Protein AF-0000000084543481 (afdb_homodimer)

pLDDT: mean 92.33, std 11.98, range [35.41, 98.94]

Radius of gyration: 30.47 Å; Cα contacts (8 Å, |Δi|>4): 865; chains: 2; bounding box: 65×119×87 Å

Nearest PDB structures (foldseek):
  6okh-assembly1_B  TM=7.600E-01  e=6.291E-08  Leptospira borgpetersenii serovar Hardjo-bovis str. JB197
  3ot2-assembly1_B  TM=7.249E-01  e=1.105E-07  Trichormus variabilis ATCC 29413
  1wdj-assembly1_B  TM=6.691E-01  e=3.463E-06  Thermus thermophilus
  1wdj-assembly1_C  TM=6.928E-01  e=2.570E-05  Thermus thermophilus
  4czl-assembly1_A  TM=6.551E-01  e=1.389E+00  Caulobacter vibrioides

Foldseek 3Di:
DPPPPPPQDDAALDPPDPDDDDPVQVQVLCLVQVVLCVLCVVPQQKEKDAQAWADLDPPDNPLIDGFRMFIFGRHGYDDDSHHYCVVGVSTDGQEGEHEDDPPDDPVNVVVVQVSCLQSHHAKYWYAYQVVQDIWMWGDDDRGTDTDPDQAQDQDPVSRKHWHRDPNHIWIAHNVGHTRDGPVVVVVVVVVVVVVVVVVVVVVVVVVVVVVVVVVVLVVVQVVCVVVVHHPVPPD/DPPPPPPQDDAALDPPDDDDDDPVQVQVLCLVQVVLCVLCVVPQQKEKDAQAWEDLDPPDNPLIDGFRMFIFGRHGYDDDSHHYCVVGVSTDGQEGEHEDDPPDDPVNVVVVQVSCLQSHHAKYWYAYQVVQDIWMWGDDDRGTDTDPDQAQDADPVQRKHWHRDPNHIWIAHNVGHTRDGPVVVVVVVVVVVVVVVVVVVVVVVVVVVVVVVVVVLVVVQVVCVVVVHHPVPPD

InterPro domains:
  IPR008538 Putative restriction endonuclease [PF05685] (39-147)
  IPR008538 Putative restriction endonuclease [cd06260] (36-143)
  IPR011335 Restriction endonuclease type II-like [SSF52980] (3-162)
  IPR012296 Nuclease, putative, TT1808 [G3DSA:3.90.1570.10] (18-165)

Structure (mmCIF, N/CA/C/O backbone):
da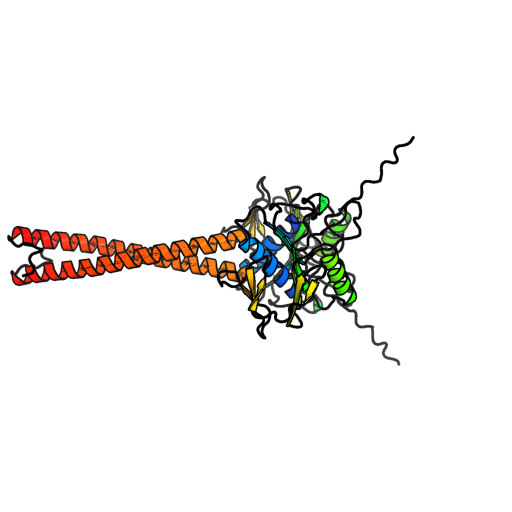ta_AF-0000000084543481-model_v1
#
loop_
_entity.id
_entity.type
_entity.pdbx_description
1 polymer 'Putative restriction endonuclease domain-containing protein'
#
loop_
_atom_site.group_PDB
_atom_site.id
_atom_site.type_symbol
_atom_site.label_atom_id
_atom_site.label_alt_id
_atom_site.label_comp_id
_atom_site.label_asym_id
_atom_site.label_entity_id
_atom_site.label_seq_id
_atom_site.pdbx_PDB_ins_code
_atom_site.Cartn_x
_atom_site.Cartn_y
_atom_site.Cartn_z
_atom_site.occupancy
_atom_site.B_iso_or_equiv
_atom_site.auth_seq_id
_atom_site.auth_comp_id
_atom_site.auth_asym_id
_atom_site.auth_atom_id
_atom_site.pdbx_PDB_model_num
ATOM 1 N N . MET A 1 1 ? 14.281 -20.141 -51.25 1 35.41 1 MET A N 1
ATOM 2 C CA . MET A 1 1 ? 14.789 -20.094 -49.875 1 35.41 1 MET A CA 1
ATOM 3 C C . MET A 1 1 ? 13.711 -19.625 -48.906 1 35.41 1 MET A C 1
ATOM 5 O O . MET A 1 1 ? 13.25 -18.484 -48.969 1 35.41 1 MET A O 1
ATOM 9 N N . ILE A 1 2 ? 12.805 -20.469 -48.375 1 41 2 ILE A N 1
ATOM 10 C CA . ILE A 1 2 ? 11.68 -20.172 -47.5 1 41 2 ILE A CA 1
ATOM 11 C C . IL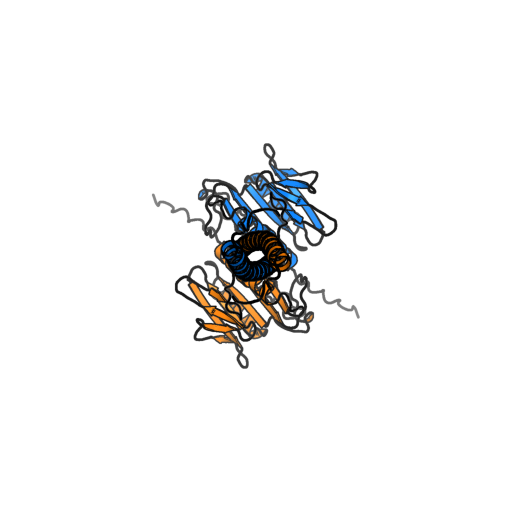E A 1 2 ? 12.188 -19.531 -46.219 1 41 2 ILE A C 1
ATOM 13 O O . ILE A 1 2 ? 13.047 -20.094 -45.531 1 41 2 ILE A O 1
ATOM 17 N N . GLN A 1 3 ? 12.289 -18.266 -46.062 1 41.47 3 GLN A N 1
ATOM 18 C CA . GLN A 1 3 ? 12.656 -17.562 -44.844 1 41.47 3 GLN A CA 1
ATOM 19 C C . GLN A 1 3 ? 11.922 -18.156 -43.656 1 41.47 3 GLN A C 1
ATOM 21 O O . GLN A 1 3 ? 10.688 -18.172 -43.625 1 41.47 3 GLN A O 1
ATOM 26 N N . GLN A 1 4 ? 12.375 -19.219 -43.062 1 41.12 4 GLN A N 1
ATOM 27 C CA . GLN A 1 4 ? 11.852 -19.75 -41.812 1 41.12 4 GLN A CA 1
ATOM 28 C C . GLN A 1 4 ? 11.57 -18.641 -40.812 1 41.12 4 GLN A C 1
ATOM 30 O O . GLN A 1 4 ? 12.477 -17.906 -40.406 1 41.12 4 GLN A O 1
ATOM 35 N N . VAL A 1 5 ? 10.492 -18.016 -40.906 1 49.66 5 VAL A N 1
ATOM 36 C CA . VAL A 1 5 ? 10.086 -17.031 -39.906 1 49.66 5 VAL A CA 1
ATOM 37 C C . VAL A 1 5 ? 10.234 -17.609 -38.5 1 49.66 5 VAL A C 1
ATOM 39 O O . VAL A 1 5 ? 9.648 -18.656 -38.188 1 49.66 5 VAL A O 1
ATOM 42 N N . SER A 1 6 ? 11.352 -17.484 -37.844 1 52.44 6 SER A N 1
ATOM 43 C CA . SER A 1 6 ? 11.555 -17.938 -36.469 1 52.44 6 SER A CA 1
ATOM 44 C C . SER A 1 6 ? 10.367 -17.578 -35.594 1 52.44 6 SER A C 1
ATOM 46 O O . SER A 1 6 ? 9.828 -16.484 -35.656 1 52.44 6 SER A O 1
ATOM 48 N N . PRO A 1 7 ? 9.656 -18.562 -35.156 1 58.84 7 PRO A N 1
ATOM 49 C CA . PRO A 1 7 ? 8.445 -18.328 -34.344 1 58.84 7 PRO A CA 1
ATOM 50 C C . PRO A 1 7 ? 8.656 -17.297 -33.25 1 58.84 7 PRO A C 1
ATOM 52 O O . PRO A 1 7 ? 9.75 -17.219 -32.688 1 58.84 7 PRO A O 1
ATOM 55 N N . THR A 1 8 ? 8.062 -16.188 -33.312 1 71 8 THR A N 1
ATOM 56 C CA . THR A 1 8 ? 8.109 -15.102 -32.344 1 71 8 THR A CA 1
ATOM 57 C C . THR A 1 8 ? 7.867 -15.625 -30.922 1 71 8 THR A C 1
ATOM 59 O O . THR A 1 8 ? 6.863 -16.297 -30.672 1 71 8 THR A O 1
ATOM 62 N N . VAL A 1 9 ? 8.945 -15.734 -30.109 1 82.25 9 VAL A N 1
ATOM 63 C CA . VAL A 1 9 ? 8.867 -16.141 -28.703 1 82.25 9 VAL A CA 1
ATOM 64 C C . VAL A 1 9 ? 7.965 -15.164 -27.938 1 82.25 9 VAL A C 1
ATOM 66 O O . VAL A 1 9 ? 8.125 -13.945 -28.031 1 82.25 9 VAL A O 1
ATOM 69 N N . ILE A 1 10 ? 6.918 -15.664 -27.375 1 80.75 10 ILE A N 1
ATOM 70 C CA . ILE A 1 10 ? 5.992 -14.875 -26.562 1 80.75 10 ILE A CA 1
ATOM 71 C C . ILE A 1 10 ? 6.469 -14.836 -25.109 1 80.75 10 ILE A C 1
ATOM 73 O O . ILE A 1 10 ? 6.902 -15.852 -24.562 1 80.75 10 ILE A O 1
ATOM 77 N N . TYR A 1 11 ? 6.508 -13.641 -24.562 1 83.94 11 TYR A N 1
ATOM 78 C CA . TYR A 1 11 ? 6.844 -13.43 -23.156 1 83.94 11 TYR A CA 1
ATOM 79 C C . TYR A 1 11 ? 5.602 -13.094 -22.344 1 83.94 11 TYR A C 1
ATOM 81 O O . TYR A 1 11 ? 5.184 -11.938 -22.281 1 83.94 11 TYR A O 1
ATOM 89 N N . PRO A 1 12 ? 5.008 -14.117 -21.656 1 74.88 12 PRO A N 1
ATOM 90 C CA . PRO A 1 12 ? 3.764 -13.875 -20.922 1 74.88 12 PRO A CA 1
ATOM 91 C C . PRO A 1 12 ? 3.936 -12.875 -19.781 1 74.88 12 PRO A C 1
ATOM 93 O O . PRO A 1 12 ? 5.031 -12.758 -19.219 1 74.88 12 PRO A O 1
ATOM 96 N N . ASP A 1 13 ? 2.826 -12.172 -19.453 1 72.81 13 ASP A N 1
ATOM 97 C CA . ASP A 1 13 ? 2.803 -11.227 -18.344 1 72.81 13 ASP A CA 1
ATOM 98 C C . ASP A 1 13 ? 2.416 -11.914 -17.047 1 72.81 13 ASP A C 1
ATOM 100 O O . ASP A 1 13 ? 2.455 -11.297 -15.977 1 72.81 13 ASP A O 1
ATOM 104 N N . SER A 1 14 ? 1.847 -13.102 -17.172 1 65.94 14 SER A N 1
ATOM 105 C CA . SER A 1 14 ? 1.524 -13.914 -16 1 65.94 14 SER A CA 1
ATOM 106 C C . SER A 1 14 ? 1.839 -15.383 -16.25 1 65.94 14 SER A C 1
ATOM 108 O O . SER A 1 14 ? 2 -15.805 -17.391 1 65.94 14 SER A O 1
ATOM 110 N N . ASP A 1 15 ? 2.047 -16.203 -15.203 1 57.22 15 ASP A N 1
ATOM 111 C CA . ASP A 1 15 ? 2.35 -17.609 -15.414 1 57.22 15 ASP A CA 1
ATOM 112 C C . ASP A 1 15 ? 1.069 -18.438 -15.492 1 57.22 15 ASP A C 1
ATOM 114 O O . ASP A 1 15 ? 1.124 -19.656 -15.664 1 57.22 15 ASP A O 1
ATOM 118 N N . GLY A 1 16 ? -0.043 -17.766 -15.484 1 55.97 16 GLY A N 1
ATOM 119 C CA . GLY A 1 16 ? -1.322 -18.438 -15.617 1 55.97 16 GLY A CA 1
ATOM 120 C C . GLY A 1 16 ? -1.685 -19.266 -14.398 1 55.97 16 GLY A C 1
ATOM 121 O O . GLY A 1 16 ? -2.695 -19.969 -14.391 1 55.97 16 GLY A O 1
ATOM 122 N N . GLN A 1 17 ? -0.839 -19.297 -13.445 1 55.94 17 GLN A N 1
ATOM 123 C CA . GLN A 1 17 ? -1.117 -20.094 -12.25 1 55.94 17 GLN A CA 1
ATOM 124 C C . GLN A 1 17 ? -1.731 -19.234 -11.148 1 55.94 17 GLN A C 1
ATOM 126 O O . GLN A 1 17 ? -1.504 -18.016 -11.102 1 55.94 17 GLN A O 1
ATOM 131 N N . PRO A 1 18 ? -2.756 -19.922 -10.484 1 54.5 18 PRO A N 1
ATOM 132 C CA . PRO A 1 18 ? -3.334 -19.141 -9.391 1 54.5 18 PRO A CA 1
ATOM 133 C C . PRO A 1 18 ? -2.273 -18.562 -8.453 1 54.5 18 PRO A C 1
ATOM 135 O O . PRO A 1 18 ? -1.318 -19.25 -8.102 1 54.5 18 PRO A O 1
ATOM 138 N N . MET A 1 19 ? -2.189 -17.297 -8.398 1 63 19 MET A N 1
ATOM 139 C CA . MET A 1 19 ? -1.286 -16.547 -7.527 1 63 19 MET A CA 1
ATOM 140 C C . MET A 1 19 ? -1.838 -16.469 -6.105 1 63 19 MET A C 1
ATOM 142 O O . MET A 1 19 ? -3.006 -16.141 -5.906 1 63 19 MET A O 1
ATOM 146 N N . ALA A 1 20 ? -1.091 -17.234 -5.203 1 76 20 ALA A N 1
ATOM 147 C CA . ALA A 1 20 ? -1.583 -17.078 -3.838 1 76 20 ALA A CA 1
ATOM 148 C C . ALA A 1 20 ? -0.428 -16.891 -2.855 1 76 20 ALA A C 1
ATOM 150 O O . ALA A 1 20 ? 0.647 -17.469 -3.039 1 76 20 ALA A O 1
ATOM 151 N N . GLU A 1 21 ? -0.573 -15.992 -2.008 1 84.56 21 GLU A N 1
ATOM 152 C CA . GLU A 1 21 ? 0.273 -15.68 -0.858 1 84.56 21 GLU A CA 1
ATOM 153 C C . GLU A 1 21 ? -0.506 -15.805 0.448 1 84.56 21 GLU A C 1
ATOM 155 O O . GLU A 1 21 ? -1.729 -15.641 0.466 1 84.56 21 GLU A O 1
ATOM 160 N N . ASN A 1 22 ? 0.251 -16.203 1.444 1 91.06 22 ASN A N 1
ATOM 161 C CA . ASN A 1 22 ? -0.393 -16 2.74 1 91.06 22 ASN A CA 1
ATOM 162 C C . ASN A 1 22 ? -0.421 -14.531 3.141 1 91.06 22 ASN A C 1
ATOM 164 O O . ASN A 1 22 ? 0.119 -13.68 2.434 1 91.06 22 ASN A O 1
ATOM 168 N N . THR A 1 23 ? -1.071 -14.234 4.25 1 96 23 THR A N 1
ATOM 169 C CA . THR A 1 23 ? -1.339 -12.836 4.574 1 96 23 THR A CA 1
ATOM 170 C C . THR A 1 23 ? -0.052 -12.117 4.969 1 96 23 THR A C 1
ATOM 172 O O . THR A 1 23 ? 0.118 -10.938 4.672 1 96 23 THR A O 1
ATOM 175 N N . GLN A 1 24 ? 0.876 -12.797 5.617 1 94.94 24 GLN A N 1
ATOM 176 C CA . GLN A 1 24 ? 2.125 -12.164 6.031 1 94.94 24 GLN A CA 1
ATOM 177 C C . GLN A 1 24 ? 3.021 -11.883 4.828 1 94.94 24 GLN A C 1
ATOM 179 O O . GLN A 1 24 ? 3.641 -10.82 4.746 1 94.94 24 GLN A O 1
ATOM 184 N N . GLN A 1 25 ? 3.053 -12.828 3.98 1 93.75 25 GLN A N 1
ATOM 185 C CA . GLN A 1 25 ? 3.844 -12.641 2.77 1 93.75 25 GLN A CA 1
ATOM 186 C C . GLN A 1 25 ? 3.326 -11.461 1.948 1 93.75 25 GLN A C 1
ATOM 188 O O . GLN A 1 25 ? 4.102 -10.594 1.549 1 93.75 25 GLN A O 1
ATOM 193 N N . PHE A 1 26 ? 2.027 -11.422 1.737 1 95.44 26 PHE A N 1
ATOM 194 C CA . PHE A 1 26 ? 1.422 -10.32 1.006 1 95.44 26 PHE A CA 1
ATOM 195 C C . PHE A 1 26 ? 1.749 -8.984 1.67 1 95.44 26 PHE A C 1
ATOM 197 O O . PHE A 1 26 ? 2.141 -8.031 0.997 1 95.44 26 PHE A O 1
ATOM 204 N N . GLN A 1 27 ? 1.64 -8.953 2.938 1 97.19 27 GLN A N 1
ATOM 205 C CA . GLN A 1 27 ? 1.867 -7.719 3.678 1 97.19 27 GLN A CA 1
ATOM 206 C C . GLN A 1 27 ? 3.293 -7.215 3.479 1 97.19 27 GLN A C 1
ATOM 208 O O . GLN A 1 27 ? 3.506 -6.031 3.201 1 97.19 27 GLN A O 1
ATOM 213 N N . TRP A 1 28 ? 4.227 -8.047 3.592 1 97.69 28 TRP A N 1
ATOM 214 C CA . TRP A 1 28 ? 5.621 -7.633 3.49 1 97.69 28 TRP A CA 1
ATOM 215 C C . TRP A 1 28 ? 5.977 -7.254 2.057 1 97.69 28 TRP A C 1
ATOM 217 O O . TRP A 1 28 ? 6.742 -6.316 1.826 1 97.69 28 TRP A O 1
ATOM 227 N N . ILE A 1 29 ? 5.449 -8.016 1.108 1 97.19 29 ILE A N 1
ATOM 228 C CA . ILE A 1 29 ? 5.66 -7.648 -0.288 1 97.19 29 ILE A CA 1
ATOM 229 C C . ILE A 1 29 ? 5.156 -6.227 -0.533 1 97.19 29 ILE A C 1
ATOM 231 O O . ILE A 1 29 ? 5.879 -5.391 -1.081 1 97.19 29 ILE A O 1
ATOM 235 N N . VAL A 1 30 ? 3.988 -5.961 -0.048 1 98.56 30 VAL A N 1
ATOM 236 C CA . VAL A 1 30 ? 3.359 -4.664 -0.271 1 98.56 30 VAL A CA 1
ATOM 237 C C . VAL A 1 30 ? 4.125 -3.582 0.486 1 98.56 30 VAL A C 1
ATOM 239 O O . VAL A 1 30 ? 4.43 -2.525 -0.071 1 98.56 30 VAL A O 1
ATOM 242 N N . VAL A 1 31 ? 4.488 -3.836 1.744 1 98.69 31 VAL A N 1
ATOM 243 C CA . VAL A 1 31 ? 5.191 -2.844 2.549 1 98.69 31 VAL A CA 1
ATOM 244 C C . VAL A 1 31 ? 6.523 -2.49 1.888 1 98.69 31 VAL A C 1
ATOM 246 O O . VAL A 1 31 ? 6.855 -1.312 1.738 1 98.69 31 VAL A O 1
ATOM 249 N N . ILE A 1 32 ? 7.227 -3.486 1.469 1 98.88 32 ILE A N 1
ATOM 250 C CA . ILE A 1 32 ? 8.539 -3.244 0.873 1 98.88 32 ILE A CA 1
ATOM 251 C C . ILE A 1 32 ? 8.367 -2.549 -0.476 1 98.88 32 ILE A C 1
ATOM 253 O O . ILE A 1 32 ? 8.945 -1.482 -0.708 1 98.88 32 ILE A O 1
ATOM 257 N N . LYS A 1 33 ? 7.594 -3.027 -1.325 1 98.81 33 LYS A N 1
ATOM 258 C CA . LYS A 1 33 ? 7.438 -2.482 -2.67 1 98.81 33 LYS A CA 1
ATOM 259 C C . LYS A 1 33 ? 6.91 -1.05 -2.623 1 98.81 33 LYS A C 1
ATOM 261 O O . LYS A 1 33 ? 7.449 -0.164 -3.291 1 98.81 33 LYS A O 1
ATOM 266 N N . GLU A 1 34 ? 5.895 -0.833 -1.835 1 98.88 34 GLU A N 1
ATOM 267 C CA . GLU A 1 34 ? 5.238 0.471 -1.845 1 98.88 34 GLU A CA 1
ATOM 268 C C . GLU A 1 34 ? 6.105 1.53 -1.17 1 98.88 34 GLU A C 1
ATOM 270 O O . GLU A 1 34 ? 6.105 2.693 -1.577 1 98.88 34 GLU A O 1
ATOM 275 N N . ASN A 1 35 ? 6.816 1.196 -0.092 1 98.94 35 ASN A N 1
ATOM 276 C CA . ASN A 1 35 ? 7.707 2.178 0.517 1 98.94 35 ASN A CA 1
ATOM 277 C C . ASN A 1 35 ? 8.891 2.492 -0.387 1 98.94 35 ASN A C 1
ATOM 279 O O . ASN A 1 35 ? 9.398 3.615 -0.384 1 98.94 35 ASN A O 1
ATOM 283 N N . LEU A 1 36 ? 9.305 1.517 -1.189 1 98.94 36 LEU A N 1
ATOM 284 C CA . LEU A 1 36 ? 10.328 1.807 -2.188 1 98.94 36 LEU A CA 1
ATOM 285 C C . LEU A 1 36 ? 9.781 2.727 -3.275 1 98.94 36 LEU A C 1
ATOM 287 O O . LEU A 1 36 ? 10.492 3.604 -3.768 1 98.94 36 LEU A O 1
ATOM 291 N N . GLU A 1 37 ? 8.523 2.516 -3.635 1 98.88 37 GLU A N 1
ATOM 292 C CA . GLU A 1 37 ? 7.883 3.43 -4.57 1 98.88 37 GLU A CA 1
ATOM 293 C C . GLU A 1 37 ? 7.848 4.852 -4.02 1 98.88 37 GLU A C 1
ATOM 295 O O . GLU A 1 37 ? 8.094 5.812 -4.754 1 98.88 37 GLU A O 1
ATOM 300 N N . ILE A 1 38 ? 7.551 4.988 -2.752 1 98.75 38 ILE A N 1
ATOM 301 C CA . ILE A 1 38 ? 7.535 6.277 -2.072 1 98.75 38 ILE A CA 1
ATOM 302 C C . ILE A 1 38 ? 8.945 6.863 -2.041 1 98.75 38 ILE A C 1
ATOM 304 O O . ILE A 1 38 ? 9.141 8.039 -2.355 1 98.75 38 ILE A O 1
ATOM 308 N N . LEU A 1 39 ? 9.93 6.039 -1.717 1 98.81 39 LEU A N 1
ATOM 309 C CA . LEU A 1 39 ? 11.32 6.457 -1.634 1 98.81 39 LEU A CA 1
ATOM 310 C C . LEU A 1 39 ? 11.781 7.09 -2.945 1 98.81 39 LEU A C 1
ATOM 312 O O . LEU A 1 39 ? 12.484 8.102 -2.938 1 98.81 39 LEU A O 1
ATOM 316 N N . PHE A 1 40 ? 11.305 6.512 -4.035 1 98.81 40 PHE A N 1
ATOM 317 C CA . PHE A 1 40 ? 11.812 6.93 -5.336 1 98.81 40 PHE A CA 1
ATOM 318 C C . PHE A 1 40 ? 10.75 7.699 -6.109 1 98.81 40 PHE A C 1
ATOM 320 O O . PHE A 1 40 ? 10.828 7.816 -7.336 1 98.81 40 PHE A O 1
ATOM 327 N N . ALA A 1 41 ? 9.758 8.211 -5.434 1 98.38 41 ALA A N 1
ATOM 328 C CA . ALA A 1 41 ? 8.617 8.859 -6.082 1 98.38 41 ALA A CA 1
ATOM 329 C C . ALA A 1 41 ? 9.078 10 -6.984 1 98.38 41 ALA A C 1
ATOM 331 O O . ALA A 1 41 ? 8.516 10.219 -8.062 1 98.38 41 ALA A O 1
ATOM 332 N N . ASN A 1 42 ? 10.141 10.695 -6.598 1 97.69 42 ASN A N 1
ATOM 333 C CA . ASN A 1 42 ? 10.594 11.867 -7.34 1 97.69 42 ASN A CA 1
ATOM 334 C C . ASN A 1 42 ? 11.773 11.531 -8.242 1 97.69 42 ASN A C 1
ATOM 336 O O . ASN A 1 42 ? 12.484 12.43 -8.703 1 97.69 42 ASN A O 1
ATOM 340 N N . ARG A 1 43 ? 12.047 10.289 -8.438 1 98.5 43 ARG A N 1
ATOM 341 C CA . ARG A 1 43 ? 13.094 9.805 -9.336 1 98.5 43 ARG A CA 1
ATOM 342 C C . ARG A 1 43 ? 12.484 9.117 -10.555 1 98.5 43 ARG A C 1
ATOM 344 O O . ARG A 1 43 ? 12.227 7.91 -10.531 1 98.5 43 ARG A O 1
ATOM 351 N N . PRO A 1 44 ? 12.266 9.836 -11.633 1 98.12 44 PRO A N 1
ATOM 352 C CA . PRO A 1 44 ? 11.594 9.273 -12.805 1 98.12 44 PRO A CA 1
ATOM 353 C C . PRO A 1 44 ? 12.391 8.156 -13.469 1 98.12 44 PRO A C 1
ATOM 355 O O . PRO A 1 44 ? 11.852 7.41 -14.297 1 98.12 44 PRO A O 1
ATOM 358 N N . ASP A 1 45 ? 13.664 8.016 -13.125 1 98.69 45 ASP A N 1
ATOM 359 C CA . ASP A 1 45 ? 14.547 7.039 -13.766 1 98.69 45 ASP A CA 1
ATOM 360 C C . ASP A 1 45 ? 14.711 5.793 -12.891 1 98.69 45 ASP A C 1
ATOM 362 O O . ASP A 1 45 ? 15.68 5.047 -13.047 1 98.69 45 ASP A O 1
ATOM 366 N N . VAL A 1 46 ? 13.891 5.629 -11.93 1 98.88 46 VAL A N 1
ATOM 367 C CA . VAL A 1 46 ? 13.93 4.43 -11.102 1 98.88 46 VAL A CA 1
ATOM 368 C C . VAL A 1 46 ? 12.617 3.662 -11.227 1 98.88 46 VAL A C 1
ATOM 370 O O . VAL A 1 46 ? 11.547 4.188 -10.914 1 98.88 46 VAL A O 1
ATOM 373 N N . PHE A 1 47 ? 12.703 2.465 -11.68 1 98.88 47 PHE A N 1
ATOM 374 C CA . PHE A 1 47 ? 11.562 1.573 -11.836 1 98.88 47 PHE A CA 1
ATOM 375 C C . PHE A 1 47 ? 11.469 0.601 -10.672 1 98.88 47 PHE A C 1
ATOM 377 O O . PHE A 1 47 ? 12.445 -0.059 -10.32 1 98.88 47 PHE A O 1
ATOM 384 N N . VAL A 1 48 ? 10.359 0.591 -9.992 1 98.94 48 VAL A N 1
ATOM 385 C CA . VAL A 1 48 ? 10.07 -0.319 -8.891 1 98.94 48 VAL A CA 1
ATOM 386 C C . VAL A 1 48 ? 8.875 -1.197 -9.25 1 98.94 48 VAL A C 1
ATOM 388 O O . VAL A 1 48 ? 7.875 -0.708 -9.781 1 98.94 48 VAL A O 1
ATOM 391 N N . ALA A 1 49 ? 8.977 -2.484 -9 1 98.38 49 ALA A N 1
ATOM 392 C CA . ALA A 1 49 ? 7.863 -3.385 -9.297 1 98.38 49 ALA A CA 1
ATOM 393 C C . ALA A 1 49 ? 7.801 -4.531 -8.297 1 98.38 49 ALA A C 1
ATOM 395 O O . ALA A 1 49 ? 8.789 -4.828 -7.621 1 98.38 49 ALA A O 1
ATOM 396 N N . GLY A 1 50 ? 6.629 -5.004 -8.125 1 96.19 50 GLY A N 1
ATOM 397 C CA . GLY A 1 50 ? 6.383 -6.207 -7.352 1 96.19 50 GLY A CA 1
ATOM 398 C C . GLY A 1 50 ? 5.773 -7.332 -8.164 1 96.19 50 GLY A C 1
ATOM 399 O O . GLY A 1 50 ? 4.898 -7.098 -9.008 1 96.19 50 GLY A O 1
ATOM 400 N N . ASP A 1 51 ? 6.297 -8.523 -7.93 1 93.56 51 ASP A N 1
ATOM 401 C CA . ASP A 1 51 ? 5.738 -9.727 -8.547 1 93.56 51 ASP A CA 1
ATOM 402 C C . ASP A 1 51 ? 5.711 -9.594 -10.07 1 93.56 51 ASP A C 1
ATOM 404 O O . ASP A 1 51 ? 4.73 -9.984 -10.711 1 93.56 51 ASP A O 1
ATOM 408 N N . LEU A 1 52 ? 6.738 -9.039 -10.641 1 94.69 52 LEU A N 1
ATOM 409 C CA . LEU A 1 52 ? 6.824 -8.852 -12.078 1 94.69 52 LEU A CA 1
ATOM 410 C C . LEU A 1 52 ? 7.801 -9.844 -12.703 1 94.69 52 LEU A C 1
ATOM 412 O O . LEU A 1 52 ? 8.938 -9.969 -12.25 1 94.69 52 LEU A O 1
ATOM 416 N N . LEU A 1 53 ? 7.359 -10.477 -13.727 1 93.25 53 LEU A N 1
ATOM 417 C CA . LEU A 1 53 ? 8.258 -11.391 -14.438 1 93.25 53 LEU A CA 1
ATOM 418 C C . LEU A 1 53 ? 9.422 -10.633 -15.047 1 93.25 53 LEU A C 1
ATOM 420 O O . LEU A 1 53 ? 9.234 -9.57 -15.656 1 93.25 53 LEU A O 1
ATOM 424 N N . TRP A 1 54 ? 10.594 -11.102 -14.859 1 96.25 54 TRP A N 1
ATOM 425 C CA . TRP A 1 54 ? 11.844 -10.602 -15.43 1 96.25 54 TRP A CA 1
ATOM 426 C C . TRP A 1 54 ? 12.461 -11.641 -16.359 1 96.25 54 TRP A C 1
ATOM 428 O O . TRP A 1 54 ? 12.75 -12.766 -15.953 1 96.25 54 TRP A O 1
ATOM 438 N N . TYR A 1 55 ? 12.578 -11.289 -17.625 1 95.94 55 TYR A N 1
ATOM 439 C CA . TYR A 1 55 ? 13.242 -12.086 -18.656 1 95.94 55 TYR A CA 1
ATOM 440 C C . TYR A 1 55 ? 14.602 -11.492 -19.016 1 95.94 55 TYR A C 1
ATOM 442 O O . TYR A 1 55 ? 14.68 -10.445 -19.656 1 95.94 55 TYR A O 1
ATOM 450 N N . PRO A 1 56 ? 15.664 -12.18 -18.719 1 97.69 56 PRO A N 1
ATOM 451 C CA . PRO A 1 56 ? 16.984 -11.586 -18.922 1 97.69 56 PRO A CA 1
ATOM 452 C C . PRO A 1 56 ? 17.531 -11.828 -20.328 1 97.69 56 PRO A C 1
ATOM 454 O O . PRO A 1 56 ? 18.469 -11.141 -20.75 1 97.69 56 PRO A O 1
ATOM 457 N N . VAL A 1 57 ? 16.938 -12.883 -21.047 1 96.75 57 VAL A N 1
ATOM 458 C CA . VAL A 1 57 ? 17.562 -13.289 -22.312 1 96.75 57 VAL A CA 1
ATOM 459 C C . VAL A 1 57 ? 16.531 -13.227 -23.438 1 96.75 57 VAL A C 1
ATOM 461 O O . VAL A 1 57 ? 15.5 -13.906 -23.375 1 96.75 57 VAL A O 1
ATOM 464 N N . GLU A 1 58 ? 16.859 -12.484 -24.406 1 95.25 58 GLU A N 1
ATOM 465 C CA . GLU A 1 58 ? 16 -12.422 -25.578 1 95.25 58 GLU A CA 1
ATOM 466 C C . GLU A 1 58 ? 15.898 -13.781 -26.266 1 95.25 58 GLU A C 1
ATOM 468 O O . GLU A 1 58 ? 16.906 -14.484 -26.422 1 95.25 58 GLU A O 1
ATOM 473 N N . GLY A 1 59 ? 14.664 -14.156 -26.562 1 93.38 59 GLY A N 1
ATOM 474 C CA . GLY A 1 59 ? 14.445 -15.422 -27.25 1 93.38 59 GLY A CA 1
ATOM 475 C C . GLY A 1 59 ? 14.25 -16.594 -26.297 1 93.38 59 GLY A C 1
ATOM 476 O O . GLY A 1 59 ? 13.953 -17.703 -26.734 1 93.38 59 GLY A O 1
ATOM 477 N N . ASP A 1 60 ? 14.43 -16.391 -25.047 1 93.94 60 ASP A N 1
ATOM 478 C CA . ASP A 1 60 ? 14.266 -17.406 -24.016 1 93.94 60 ASP A CA 1
ATOM 479 C C . ASP A 1 60 ? 13.195 -16.984 -23 1 93.94 60 ASP A C 1
ATOM 481 O O . ASP A 1 60 ? 13.484 -16.25 -22.062 1 93.94 60 ASP A O 1
ATOM 485 N N . ASN A 1 61 ? 12.039 -17.5 -23.188 1 90.69 61 ASN A N 1
ATOM 486 C CA . ASN A 1 61 ? 10.961 -17.125 -22.281 1 90.69 61 ASN A CA 1
ATOM 487 C C . ASN A 1 61 ? 10.805 -18.125 -21.141 1 90.69 61 ASN A C 1
ATOM 489 O O . ASN A 1 61 ? 9.836 -18.047 -20.375 1 90.69 61 ASN A O 1
ATOM 493 N N . LYS A 1 62 ? 11.719 -19.078 -21.047 1 89.56 62 LYS A N 1
ATOM 494 C CA . LYS A 1 62 ? 11.688 -20.078 -19.969 1 89.56 62 LYS A CA 1
ATOM 495 C C . LYS A 1 62 ? 12.562 -19.641 -18.797 1 89.56 62 LYS A C 1
ATOM 497 O O . LYS A 1 62 ? 12.242 -19.906 -17.641 1 89.56 62 LYS A O 1
ATOM 502 N N . THR A 1 63 ? 13.641 -19 -19.156 1 92.69 63 THR A N 1
ATOM 503 C CA . THR A 1 63 ? 14.5 -18.422 -18.141 1 92.69 63 THR A CA 1
ATOM 504 C C . THR A 1 63 ? 13.898 -17.125 -17.578 1 92.69 63 THR A C 1
ATOM 506 O O . THR A 1 63 ? 13.906 -16.094 -18.266 1 92.69 63 THR A O 1
ATOM 509 N N . ARG A 1 64 ? 13.32 -17.219 -16.406 1 92.81 64 ARG A N 1
ATOM 510 C CA . ARG A 1 64 ? 12.625 -16.062 -15.852 1 92.81 64 ARG A CA 1
ATOM 511 C C . ARG A 1 64 ? 12.422 -16.219 -14.352 1 92.81 64 ARG A C 1
ATOM 513 O O . ARG A 1 64 ? 12.477 -17.328 -13.828 1 92.81 64 ARG A O 1
ATOM 520 N N . GLN A 1 65 ? 12.32 -15.125 -13.703 1 92.5 65 GLN A N 1
ATOM 521 C CA . GLN A 1 65 ? 11.945 -15.023 -12.297 1 92.5 65 GLN A CA 1
ATOM 522 C C . GLN A 1 65 ? 11.016 -13.836 -12.055 1 92.5 65 GLN A C 1
ATOM 524 O O . GLN A 1 65 ? 10.977 -12.906 -12.859 1 92.5 65 GLN A O 1
ATOM 529 N N . ALA A 1 66 ? 10.219 -13.922 -11.008 1 92.88 66 ALA A N 1
ATOM 530 C CA . ALA A 1 66 ? 9.383 -12.812 -10.555 1 92.88 66 ALA A CA 1
ATOM 531 C C . ALA A 1 66 ? 9.703 -12.438 -9.109 1 92.88 66 ALA A C 1
ATOM 533 O O . ALA A 1 66 ? 9.078 -12.945 -8.18 1 92.88 66 ALA A O 1
ATOM 534 N N . PRO A 1 67 ? 10.68 -11.531 -8.938 1 95.12 67 PRO A N 1
ATOM 535 C CA . PRO A 1 67 ? 10.961 -11.109 -7.566 1 95.12 67 PRO A CA 1
ATOM 536 C C . PRO A 1 67 ? 9.742 -10.484 -6.879 1 95.12 67 PRO A C 1
ATOM 538 O O . PRO A 1 67 ? 8.938 -9.828 -7.535 1 95.12 67 PRO A O 1
ATOM 541 N N . ASP A 1 68 ? 9.648 -10.688 -5.566 1 95.19 68 ASP A N 1
ATOM 542 C CA . ASP A 1 68 ? 8.562 -10.07 -4.801 1 95.19 68 ASP A CA 1
ATOM 543 C C . ASP A 1 68 ? 8.633 -8.547 -4.883 1 95.19 68 ASP A C 1
ATOM 545 O O . ASP A 1 68 ? 7.594 -7.883 -4.918 1 95.19 68 ASP A O 1
ATOM 549 N N . ALA A 1 69 ? 9.812 -8.023 -4.871 1 98.25 69 ALA A N 1
ATOM 550 C CA . ALA A 1 69 ? 10.078 -6.621 -5.18 1 98.25 69 ALA A CA 1
ATOM 551 C C . ALA A 1 69 ? 11.398 -6.461 -5.926 1 98.25 69 ALA A C 1
ATOM 553 O O . ALA A 1 69 ? 12.367 -7.168 -5.645 1 98.25 69 ALA A O 1
ATOM 554 N N . MET A 1 70 ? 11.414 -5.543 -6.875 1 98.81 70 MET A N 1
ATOM 555 C CA . MET A 1 70 ? 12.648 -5.273 -7.609 1 98.81 70 MET A CA 1
ATOM 556 C C . MET A 1 70 ? 12.812 -3.781 -7.879 1 98.81 70 MET A C 1
ATOM 558 O O . MET A 1 70 ? 11.82 -3.053 -7.961 1 98.81 70 MET A O 1
ATOM 562 N N . VAL A 1 71 ? 14.008 -3.322 -7.941 1 98.94 71 VAL A N 1
ATOM 563 C CA . VAL A 1 71 ? 14.352 -1.939 -8.258 1 98.94 71 VAL A CA 1
ATOM 564 C C . VAL A 1 71 ? 15.352 -1.906 -9.414 1 98.94 71 VAL A C 1
ATOM 566 O O . VAL A 1 71 ? 16.391 -2.559 -9.367 1 98.94 71 VAL A O 1
ATOM 569 N N . ALA A 1 72 ? 15.016 -1.265 -10.445 1 98.94 72 ALA A N 1
ATOM 570 C CA . ALA A 1 72 ? 15.891 -1.017 -11.586 1 98.94 72 ALA A CA 1
ATOM 571 C C . ALA A 1 72 ? 16.203 0.47 -11.719 1 98.94 72 ALA A C 1
ATOM 573 O O . ALA A 1 72 ? 15.375 1.249 -12.195 1 98.94 72 ALA A O 1
ATOM 574 N N . ILE A 1 73 ? 17.344 0.838 -11.281 1 98.81 73 ILE A N 1
ATOM 575 C CA . ILE A 1 73 ? 17.812 2.217 -11.375 1 98.81 73 ILE A CA 1
ATOM 576 C C . ILE A 1 73 ? 18.328 2.492 -12.781 1 98.81 73 ILE A C 1
ATOM 578 O O . ILE A 1 73 ? 19.109 1.698 -13.328 1 98.81 73 ILE A O 1
ATOM 582 N N . GLY A 1 74 ? 17.906 3.521 -13.383 1 98.75 74 GLY A N 1
ATOM 583 C CA . GLY A 1 74 ? 18.25 3.857 -14.758 1 98.75 74 GLY A CA 1
ATOM 584 C C . GLY A 1 74 ? 17.141 3.543 -15.742 1 98.75 74 GLY A C 1
ATOM 585 O O . GLY A 1 74 ? 17.312 3.738 -16.953 1 98.75 74 GLY A O 1
ATOM 586 N N . ARG A 1 75 ? 16.031 3.062 -15.25 1 98.81 75 ARG A N 1
ATOM 587 C CA . ARG A 1 75 ? 14.883 2.785 -16.094 1 98.81 75 ARG A CA 1
ATOM 588 C C . ARG A 1 75 ? 13.695 3.662 -15.711 1 98.81 75 ARG A C 1
ATOM 590 O O . ARG A 1 75 ? 13.445 3.885 -14.523 1 98.81 75 ARG A O 1
ATOM 597 N N . PRO A 1 76 ? 12.953 4.109 -16.625 1 98.69 76 PRO A N 1
ATOM 598 C CA . PRO A 1 76 ? 11.836 5.004 -16.312 1 98.69 76 PRO A CA 1
ATOM 599 C C . PRO A 1 76 ? 10.68 4.281 -15.625 1 98.69 76 PRO A C 1
ATOM 601 O O . PRO A 1 76 ? 10.523 3.066 -15.789 1 98.69 76 PRO A O 1
ATOM 604 N N . LYS A 1 77 ? 9.984 5.074 -14.836 1 98.38 77 LYS A N 1
ATOM 605 C CA . LYS A 1 77 ? 8.711 4.566 -14.328 1 98.38 77 LYS A CA 1
ATOM 606 C C . LYS A 1 77 ? 7.766 4.223 -15.477 1 98.38 77 LYS A C 1
ATOM 608 O O . LYS A 1 77 ? 8.008 4.602 -16.625 1 98.38 77 LYS A O 1
ATOM 613 N N . GLY A 1 78 ? 6.676 3.482 -15.102 1 96.94 78 GLY A N 1
ATOM 614 C CA . GLY A 1 78 ? 5.68 3.168 -16.125 1 96.94 78 GLY A CA 1
ATOM 615 C C . GLY A 1 78 ? 5.273 1.705 -16.125 1 96.94 78 GLY A C 1
ATOM 616 O O . GLY A 1 78 ? 5.883 0.886 -15.43 1 96.94 78 GLY A O 1
ATOM 617 N N . HIS A 1 79 ? 4.352 1.448 -16.953 1 96.31 79 HIS A N 1
ATOM 618 C CA . HIS A 1 79 ? 3.76 0.116 -17 1 96.31 79 HIS A CA 1
ATOM 619 C C . HIS A 1 79 ? 4.66 -0.86 -17.75 1 96.31 79 HIS A C 1
ATOM 621 O O . HIS A 1 79 ? 5.23 -0.511 -18.781 1 96.31 79 HIS A O 1
ATOM 627 N N . ARG A 1 80 ? 4.809 -2.023 -17.266 1 95.88 80 ARG A N 1
ATOM 628 C CA . ARG A 1 80 ? 5.379 -3.184 -17.938 1 95.88 80 ARG A CA 1
ATOM 629 C C . ARG A 1 80 ? 4.484 -4.406 -17.781 1 95.88 80 ARG A C 1
ATOM 631 O O . ARG A 1 80 ? 3.971 -4.664 -16.688 1 95.88 80 ARG A O 1
ATOM 638 N N . GLY A 1 81 ? 4.309 -5.113 -18.875 1 92.75 81 GLY A N 1
ATOM 639 C CA . GLY A 1 81 ? 3.752 -6.453 -18.75 1 92.75 81 GLY A CA 1
ATOM 640 C C . GLY A 1 81 ? 4.711 -7.441 -18.109 1 92.75 81 GLY A C 1
ATOM 641 O O . GLY A 1 81 ? 4.289 -8.328 -17.375 1 92.75 81 GLY A O 1
ATOM 642 N N . SER A 1 82 ? 5.887 -7.277 -18.391 1 94.06 82 SER A N 1
ATOM 643 C CA . SER A 1 82 ? 7.062 -7.965 -17.875 1 94.06 82 SER A CA 1
ATOM 644 C C . SER A 1 82 ? 8.32 -7.121 -18.062 1 94.06 82 SER A C 1
ATOM 646 O O . SER A 1 82 ? 8.297 -6.109 -18.766 1 94.06 82 SER A O 1
ATOM 648 N N . TYR A 1 83 ? 9.289 -7.418 -17.344 1 97.25 83 TYR A N 1
ATOM 649 C CA . TYR A 1 83 ? 10.578 -6.754 -17.516 1 97.25 83 TYR A CA 1
ATOM 650 C C . TYR A 1 83 ? 11.477 -7.535 -18.469 1 97.25 83 TYR A C 1
ATOM 652 O O . TYR A 1 83 ? 12.141 -8.492 -18.062 1 97.25 83 TYR A O 1
ATOM 660 N N . ARG A 1 84 ? 11.469 -7.164 -19.672 1 97.5 84 ARG A N 1
ATOM 661 C CA . ARG A 1 84 ? 12.328 -7.75 -20.703 1 97.5 84 ARG A CA 1
ATOM 662 C C . ARG A 1 84 ? 13.648 -6.988 -20.797 1 97.5 84 ARG A C 1
ATOM 664 O O . ARG A 1 84 ? 13.703 -5.902 -21.375 1 97.5 84 ARG A O 1
ATOM 671 N N . GLN A 1 85 ? 14.711 -7.578 -20.312 1 98.38 85 GLN A N 1
ATOM 672 C CA . GLN A 1 85 ? 15.953 -6.863 -20.031 1 98.38 85 GLN A CA 1
ATOM 673 C C . GLN A 1 85 ? 16.516 -6.234 -21.297 1 98.38 85 GLN A C 1
ATOM 675 O O . GLN A 1 85 ? 17.047 -5.121 -21.266 1 98.38 85 GLN A O 1
ATOM 680 N N . TRP A 1 86 ? 16.422 -6.898 -22.5 1 97.56 86 TRP A N 1
ATOM 681 C CA . TRP A 1 86 ? 16.953 -6.391 -23.766 1 97.56 86 TRP A CA 1
ATOM 682 C C . TRP A 1 86 ? 16.172 -5.172 -24.234 1 97.56 86 TRP A C 1
ATOM 684 O O . TRP A 1 86 ? 16.672 -4.383 -25.047 1 97.56 86 TRP A O 1
ATOM 694 N N . GLU A 1 87 ? 14.992 -5.02 -23.75 1 97.81 87 GLU A N 1
ATOM 695 C CA . GLU A 1 87 ? 14.188 -3.84 -24.047 1 97.81 87 GLU A CA 1
ATOM 696 C C . GLU A 1 87 ? 14.406 -2.74 -23.016 1 97.81 87 GLU A C 1
ATOM 698 O O . GLU A 1 87 ? 13.844 -1.652 -23.125 1 97.81 87 GLU A O 1
ATOM 703 N N . GLU A 1 88 ? 15.227 -3.012 -21.969 1 98.5 88 GLU A N 1
ATOM 704 C CA . GLU A 1 88 ? 15.508 -2.115 -20.844 1 98.5 88 GLU A CA 1
ATOM 705 C C . GLU A 1 88 ? 16.984 -1.736 -20.797 1 98.5 88 GLU A C 1
ATOM 707 O O . GLU A 1 88 ? 17.594 -1.745 -19.734 1 98.5 88 GLU A O 1
ATOM 712 N N . ASP A 1 89 ? 17.547 -1.516 -21.969 1 98.12 89 ASP A N 1
ATOM 713 C CA . ASP A 1 89 ? 18.953 -1.122 -22.125 1 98.12 89 ASP A CA 1
ATOM 714 C C . ASP A 1 89 ? 19.875 -2.172 -21.531 1 98.12 89 ASP A C 1
ATOM 716 O O . ASP A 1 89 ? 20.953 -1.841 -21.031 1 98.12 89 ASP A O 1
ATOM 720 N N . ASN A 1 90 ? 19.344 -3.363 -21.375 1 98.12 90 ASN A N 1
ATOM 721 C CA . ASN A 1 90 ? 20.062 -4.516 -20.844 1 98.12 90 ASN A CA 1
ATOM 722 C C . ASN A 1 90 ? 20.5 -4.289 -19.391 1 98.12 90 ASN A C 1
ATOM 724 O O . ASN A 1 90 ? 21.531 -4.785 -18.969 1 98.12 90 ASN A O 1
ATOM 728 N N . ILE A 1 91 ? 19.719 -3.447 -18.703 1 98.56 91 ILE A N 1
ATOM 729 C CA . ILE A 1 91 ? 19.938 -3.215 -17.281 1 98.56 91 ILE A CA 1
ATOM 730 C C . ILE A 1 91 ? 19.109 -4.211 -16.453 1 98.56 91 ILE A C 1
ATOM 732 O O . ILE A 1 91 ? 17.891 -4.27 -16.594 1 98.56 91 ILE A O 1
ATOM 736 N N . ALA A 1 92 ? 19.812 -5.004 -15.727 1 98.62 92 ALA A N 1
ATOM 737 C CA . ALA A 1 92 ? 19.141 -5.906 -14.789 1 98.62 92 ALA A CA 1
ATOM 738 C C . ALA A 1 92 ? 18.609 -5.145 -13.586 1 98.62 92 ALA A C 1
ATOM 740 O O . ALA A 1 92 ? 19.156 -4.109 -13.195 1 98.62 92 ALA A O 1
ATOM 741 N N . PRO A 1 93 ? 17.516 -5.648 -12.984 1 98.81 93 PRO A N 1
ATOM 742 C CA . PRO A 1 93 ? 17.219 -5.113 -11.648 1 98.81 93 PRO A CA 1
ATOM 743 C C . PRO A 1 93 ? 18.391 -5.227 -10.688 1 98.81 93 PRO A C 1
ATOM 745 O O . PRO A 1 93 ? 19 -6.297 -10.57 1 98.81 93 PRO A O 1
ATOM 748 N N . GLN A 1 94 ? 18.688 -4.145 -10.039 1 98.88 94 GLN A N 1
ATOM 749 C CA . GLN A 1 94 ? 19.891 -4.113 -9.203 1 98.88 94 GLN A CA 1
ATOM 750 C C . GLN A 1 94 ? 19.594 -4.625 -7.797 1 98.88 94 GLN A C 1
ATOM 752 O O . GLN A 1 94 ? 20.453 -5.227 -7.152 1 98.88 94 GLN A O 1
ATOM 757 N N . VAL A 1 95 ? 18.422 -4.41 -7.301 1 98.94 95 VAL A N 1
ATOM 758 C CA . VAL A 1 95 ? 18.031 -4.855 -5.965 1 98.94 95 VAL A CA 1
ATOM 759 C C . VAL A 1 95 ? 16.766 -5.691 -6.051 1 98.94 95 VAL A C 1
ATOM 761 O O . VAL A 1 95 ? 15.789 -5.289 -6.695 1 98.94 95 VAL A O 1
ATOM 764 N N . VAL A 1 96 ? 16.75 -6.891 -5.449 1 98.88 96 VAL A N 1
ATOM 765 C CA . VAL A 1 96 ? 15.555 -7.734 -5.414 1 98.88 96 VAL A CA 1
ATOM 766 C C . VAL A 1 96 ? 15.305 -8.211 -3.988 1 98.88 96 VAL A C 1
ATOM 768 O O . VAL A 1 96 ? 16.25 -8.398 -3.213 1 98.88 96 VAL A O 1
ATOM 771 N N . PHE A 1 97 ? 14.047 -8.328 -3.631 1 98.69 97 PHE A N 1
ATOM 772 C CA . PHE A 1 97 ? 13.578 -8.875 -2.365 1 98.69 97 PHE A CA 1
ATOM 773 C C . PHE A 1 97 ? 12.75 -10.133 -2.596 1 98.69 97 PHE A C 1
ATOM 775 O O . PHE A 1 97 ? 11.945 -10.195 -3.529 1 98.69 97 PHE A O 1
ATOM 782 N N . GLU A 1 98 ? 12.914 -11.117 -1.745 1 96.44 98 GLU A N 1
ATOM 783 C CA . GLU A 1 98 ? 12.062 -12.305 -1.658 1 96.44 98 GLU A CA 1
ATOM 784 C C . GLU A 1 98 ? 11.477 -12.461 -0.26 1 96.44 98 GLU A C 1
ATOM 786 O O . GLU A 1 98 ? 12.188 -12.352 0.738 1 96.44 98 GLU A O 1
ATOM 791 N N . ILE A 1 99 ? 10.242 -12.633 -0.215 1 95.75 99 ILE A N 1
ATOM 792 C CA . ILE A 1 99 ? 9.555 -12.93 1.036 1 95.75 99 ILE A CA 1
ATOM 793 C C . ILE A 1 99 ? 9.109 -14.391 1.047 1 95.75 99 ILE A C 1
ATOM 795 O O . ILE A 1 99 ? 8.367 -14.82 0.166 1 95.75 99 ILE A O 1
ATOM 799 N N . LEU A 1 100 ? 9.523 -15.078 2.023 1 91.31 100 LEU A N 1
ATOM 800 C CA . LEU A 1 100 ? 9.328 -16.531 2.035 1 91.31 100 LEU A CA 1
ATOM 801 C C . LEU A 1 100 ? 8 -16.891 2.693 1 91.31 100 LEU A C 1
ATOM 803 O O . LEU A 1 100 ? 7.477 -16.109 3.502 1 91.31 100 LEU A O 1
ATOM 807 N N . SER A 1 101 ? 7.469 -17.953 2.232 1 86.94 101 SER A N 1
ATOM 808 C CA . SER A 1 101 ? 6.312 -18.609 2.838 1 86.94 101 SER A CA 1
ATOM 809 C C . SER A 1 101 ? 6.641 -20.031 3.26 1 86.94 101 SER A C 1
ATOM 811 O O . SER A 1 101 ? 7.66 -20.594 2.852 1 86.94 101 SER A O 1
ATOM 813 N N . PRO A 1 102 ? 5.867 -20.688 4.172 1 80.81 102 PRO A N 1
ATOM 814 C CA . PRO A 1 102 ? 6.152 -22.047 4.637 1 80.81 102 PRO A CA 1
ATOM 815 C C . PRO A 1 102 ? 6.297 -23.047 3.486 1 80.81 102 PRO A C 1
ATOM 817 O O . PRO A 1 102 ? 6.992 -24.047 3.621 1 80.81 102 PRO A O 1
ATOM 820 N N . GLY A 1 103 ? 5.797 -22.75 2.375 1 75.44 103 GLY A N 1
ATOM 821 C CA . GLY A 1 103 ? 5.84 -23.688 1.26 1 75.44 103 GLY A CA 1
ATOM 822 C C . GLY A 1 103 ? 7.059 -23.5 0.375 1 75.44 103 GLY A C 1
ATOM 823 O O . GLY A 1 103 ? 7.285 -24.281 -0.553 1 75.44 103 GLY A O 1
ATOM 824 N N . ASN A 1 104 ? 7.844 -22.516 0.704 1 78.19 104 ASN A N 1
ATOM 825 C CA . ASN A 1 104 ? 9.031 -22.297 -0.116 1 78.19 104 ASN A CA 1
ATOM 826 C C . ASN A 1 104 ? 10.07 -23.391 0.115 1 78.19 104 ASN A C 1
ATOM 828 O O . ASN A 1 104 ? 10.406 -23.703 1.259 1 78.19 104 ASN A O 1
ATOM 832 N N . ARG A 1 105 ? 10.445 -24.031 -0.885 1 78.38 105 ARG A N 1
ATOM 833 C CA . ARG A 1 105 ? 11.391 -25.141 -0.815 1 78.38 105 ARG A CA 1
ATOM 834 C C . ARG A 1 105 ? 12.82 -24.641 -1.018 1 78.38 105 ARG A C 1
ATOM 836 O O . ARG A 1 105 ? 13.055 -23.672 -1.741 1 78.38 105 ARG A O 1
ATOM 843 N N . LEU A 1 106 ? 13.703 -25.312 -0.492 1 82.31 106 LEU A N 1
ATOM 844 C CA . LEU A 1 106 ? 15.125 -24.984 -0.582 1 82.31 106 LEU A CA 1
ATOM 845 C C . LEU A 1 106 ? 15.586 -24.969 -2.035 1 82.31 106 LEU A C 1
ATOM 847 O O . LEU A 1 106 ? 16.328 -24.062 -2.443 1 82.31 106 LEU A O 1
ATOM 851 N N . ALA A 1 107 ? 15.18 -25.938 -2.807 1 85 107 ALA A N 1
ATOM 852 C CA . ALA A 1 107 ? 15.586 -26.031 -4.207 1 85 107 ALA A CA 1
ATOM 853 C C . ALA A 1 107 ? 15.141 -24.797 -4.988 1 85 107 ALA A C 1
ATOM 855 O O . ALA A 1 107 ? 15.883 -24.297 -5.832 1 85 107 ALA A O 1
ATOM 856 N N . GLU A 1 108 ? 13.992 -24.344 -4.695 1 84.19 108 GLU A N 1
ATOM 857 C CA . GLU A 1 108 ? 13.469 -23.156 -5.359 1 84.19 108 GLU A CA 1
ATOM 858 C C . GLU A 1 108 ? 14.273 -21.906 -4.977 1 84.19 108 GLU A C 1
ATOM 860 O O . GLU A 1 108 ? 14.586 -21.078 -5.832 1 84.19 108 GLU A O 1
ATOM 865 N N . MET A 1 109 ? 14.602 -21.828 -3.736 1 89 109 MET A N 1
ATOM 866 C CA . MET A 1 109 ? 15.375 -20.688 -3.264 1 89 109 MET A CA 1
ATOM 867 C C . MET A 1 109 ? 16.766 -20.688 -3.877 1 89 109 MET A C 1
ATOM 869 O O . MET A 1 109 ? 17.297 -19.625 -4.223 1 89 109 MET A O 1
ATOM 873 N N . ASN A 1 110 ? 17.297 -21.875 -3.998 1 93.06 110 ASN A N 1
ATOM 874 C CA . ASN A 1 110 ? 18.609 -21.984 -4.625 1 93.06 110 ASN A CA 1
ATOM 875 C C . ASN A 1 110 ? 18.562 -21.578 -6.098 1 93.06 110 ASN A C 1
ATOM 877 O O . ASN A 1 110 ? 19.484 -20.922 -6.598 1 93.06 110 ASN A O 1
ATOM 881 N N . ARG A 1 111 ? 17.594 -22.016 -6.773 1 93.19 111 ARG A N 1
ATOM 882 C CA . ARG A 1 111 ? 17.406 -21.641 -8.172 1 93.19 111 ARG A CA 1
ATOM 883 C C . ARG A 1 111 ? 17.297 -20.141 -8.328 1 93.19 111 ARG A C 1
ATOM 885 O O . ARG A 1 111 ? 17.906 -19.547 -9.219 1 93.19 111 ARG A O 1
ATOM 892 N N . LYS A 1 112 ? 16.547 -19.516 -7.445 1 94.38 112 LYS A N 1
ATOM 893 C CA . LYS A 1 112 ? 16.406 -18.062 -7.48 1 94.38 112 LYS A CA 1
ATOM 894 C C . LYS A 1 112 ? 17.75 -17.375 -7.23 1 94.38 112 LYS A C 1
ATOM 896 O O . LYS A 1 112 ? 18.109 -16.438 -7.945 1 94.38 112 LYS A O 1
ATOM 901 N N . PHE A 1 113 ? 18.438 -17.891 -6.293 1 96.94 113 PHE A N 1
ATOM 902 C CA . PHE A 1 113 ? 19.75 -17.328 -5.977 1 96.94 113 PHE A CA 1
ATOM 903 C C . PHE A 1 113 ? 20.656 -17.391 -7.195 1 96.94 113 PHE A C 1
ATOM 905 O O . PHE A 1 113 ? 21.25 -16.375 -7.574 1 96.94 113 PHE A O 1
ATOM 912 N N . LYS A 1 114 ? 20.766 -18.531 -7.82 1 97.56 114 LYS A N 1
ATOM 913 C CA . LYS A 1 114 ? 21.641 -18.719 -8.977 1 97.56 114 LYS A CA 1
ATOM 914 C C . LYS A 1 114 ? 21.203 -17.812 -10.133 1 97.56 114 LYS A C 1
ATOM 916 O O . LYS A 1 114 ? 22.047 -17.266 -10.844 1 97.56 114 LYS A O 1
ATOM 921 N N . PHE A 1 115 ? 19.953 -17.672 -10.328 1 97.38 115 PHE A N 1
ATOM 922 C CA . PHE A 1 115 ? 19.422 -16.797 -11.352 1 97.38 115 PHE A CA 1
ATOM 923 C C . PHE A 1 115 ? 19.859 -15.352 -11.102 1 97.38 115 PHE A C 1
ATOM 925 O O . PHE A 1 115 ? 20.406 -14.703 -12 1 97.38 115 PHE A O 1
ATOM 932 N N . TYR A 1 116 ? 19.656 -14.852 -9.875 1 98.38 116 TYR A N 1
ATOM 933 C CA . TYR A 1 116 ? 19.984 -13.469 -9.531 1 98.38 116 TYR A CA 1
ATOM 934 C C . TYR A 1 116 ? 21.484 -13.219 -9.617 1 98.38 116 TYR A C 1
ATOM 936 O O . TYR A 1 116 ? 21.922 -12.164 -10.078 1 98.38 116 TYR A O 1
ATOM 944 N N . GLU A 1 117 ? 22.188 -14.242 -9.156 1 98.31 117 GLU A N 1
ATOM 945 C CA . GLU A 1 117 ? 23.641 -14.148 -9.258 1 98.31 117 GLU A CA 1
ATOM 946 C C . GLU A 1 117 ? 24.094 -14.094 -10.719 1 98.31 117 GLU A C 1
ATOM 948 O O . GLU A 1 117 ? 24.922 -13.266 -11.086 1 98.31 117 GLU A O 1
ATOM 953 N N . ARG A 1 118 ? 23.547 -14.883 -11.523 1 97.75 118 ARG A N 1
ATOM 954 C CA . ARG A 1 118 ? 23.953 -15.016 -12.922 1 97.75 118 ARG A CA 1
ATOM 955 C C . ARG A 1 118 ? 23.578 -13.766 -13.719 1 97.75 118 ARG A C 1
ATOM 957 O O . ARG A 1 118 ? 24.344 -13.312 -14.562 1 97.75 118 ARG A O 1
ATOM 964 N N . TYR A 1 119 ? 22.406 -13.188 -13.383 1 97.69 119 TYR A N 1
ATOM 965 C CA . TYR A 1 119 ? 21.891 -12.188 -14.297 1 97.69 119 TYR A CA 1
ATOM 966 C C . TYR A 1 119 ? 22.031 -10.781 -13.719 1 97.69 119 TYR A C 1
ATOM 968 O O . TYR A 1 119 ? 21.359 -9.852 -14.172 1 97.69 119 TYR A O 1
ATOM 976 N N . GLY A 1 120 ? 22.844 -10.641 -12.688 1 96.88 120 GLY A N 1
ATOM 977 C CA . GLY A 1 120 ? 23.422 -9.328 -12.477 1 96.88 120 GLY A CA 1
ATOM 978 C C . GLY A 1 120 ? 22.812 -8.586 -11.305 1 96.88 120 GLY A C 1
ATOM 979 O O . GLY A 1 120 ? 23.047 -7.391 -11.125 1 96.88 120 GLY A O 1
ATOM 980 N N . VAL A 1 121 ? 22.031 -9.25 -10.484 1 98.75 121 VAL A N 1
ATOM 981 C CA . VAL A 1 121 ? 21.531 -8.594 -9.281 1 98.75 121 VAL A CA 1
ATOM 982 C C . VAL A 1 121 ? 22.688 -8.156 -8.406 1 98.75 121 VAL A C 1
ATOM 984 O O . VAL A 1 121 ? 23.672 -8.898 -8.227 1 98.75 121 VAL A O 1
ATOM 987 N N . GLU A 1 122 ? 22.562 -6.922 -7.875 1 98.81 122 GLU A N 1
ATOM 988 C CA . GLU A 1 122 ? 23.641 -6.379 -7.059 1 98.81 122 GLU A CA 1
ATOM 989 C C . GLU A 1 122 ? 23.375 -6.59 -5.57 1 98.81 122 GLU A C 1
ATOM 991 O O . GLU A 1 122 ? 24.297 -6.777 -4.785 1 98.81 122 GLU A O 1
ATOM 996 N N . GLU A 1 123 ? 22.156 -6.516 -5.164 1 98.88 123 GLU A N 1
ATOM 997 C CA . GLU A 1 123 ? 21.703 -6.75 -3.791 1 98.88 123 GLU A CA 1
ATOM 998 C C . GLU A 1 123 ? 20.484 -7.664 -3.752 1 98.88 123 GLU A C 1
ATOM 1000 O O . GLU A 1 123 ? 19.469 -7.387 -4.402 1 98.88 123 GLU A O 1
ATOM 1005 N N . TYR A 1 124 ? 20.625 -8.758 -3.055 1 98.88 124 TYR A N 1
ATOM 1006 C CA . TYR A 1 124 ? 19.562 -9.75 -2.914 1 98.88 124 TYR A CA 1
ATOM 1007 C C . TYR A 1 124 ? 19.188 -9.945 -1.45 1 98.88 124 TYR A C 1
ATOM 1009 O O . TYR A 1 124 ? 20.031 -10.328 -0.635 1 98.88 124 TYR A O 1
ATOM 1017 N N . TYR A 1 125 ? 17.938 -9.602 -1.061 1 98.75 125 TYR A N 1
ATOM 1018 C CA . TYR A 1 125 ? 17.469 -9.719 0.316 1 98.75 125 TYR A CA 1
ATOM 1019 C C . TYR A 1 125 ? 16.344 -10.734 0.42 1 98.75 125 TYR A C 1
ATOM 1021 O O . TYR A 1 125 ? 15.422 -10.742 -0.403 1 98.75 125 TYR A O 1
ATOM 1029 N N . ILE A 1 126 ? 16.391 -11.609 1.423 1 97.69 126 ILE A N 1
ATOM 1030 C CA . ILE A 1 126 ? 15.359 -12.602 1.695 1 97.69 126 ILE A CA 1
ATOM 1031 C C . ILE A 1 126 ? 14.859 -12.438 3.129 1 97.69 126 ILE A C 1
ATOM 1033 O O . ILE A 1 126 ? 15.656 -12.312 4.062 1 97.69 126 ILE A O 1
ATOM 1037 N N . TYR A 1 127 ? 13.57 -12.43 3.271 1 97.75 127 TYR A N 1
ATOM 1038 C CA . TYR A 1 127 ? 12.969 -12.359 4.598 1 97.75 127 TYR A CA 1
ATOM 1039 C C . TYR A 1 127 ? 11.906 -13.438 4.777 1 97.75 127 TYR A C 1
ATOM 1041 O O . TYR A 1 127 ? 11.07 -13.656 3.895 1 97.75 127 TYR A O 1
ATOM 1049 N N . ASP A 1 128 ? 11.992 -14.172 5.848 1 95 128 ASP A N 1
ATOM 1050 C CA . ASP A 1 128 ? 11 -15.148 6.273 1 95 128 ASP A CA 1
ATOM 1051 C C . ASP A 1 128 ? 10.211 -14.641 7.484 1 95 128 ASP A C 1
ATOM 1053 O O . ASP A 1 128 ? 10.703 -14.688 8.609 1 95 128 ASP A O 1
ATOM 1057 N N . PRO A 1 129 ? 9.047 -14.195 7.234 1 94.44 129 PRO A N 1
ATOM 1058 C CA . PRO A 1 129 ? 8.289 -13.602 8.344 1 94.44 129 PRO A CA 1
ATOM 1059 C C . PRO A 1 129 ? 7.871 -14.633 9.391 1 94.44 129 PRO A C 1
ATOM 1061 O O . PRO A 1 129 ? 7.641 -14.281 10.547 1 94.44 129 PRO A O 1
ATOM 1064 N N . GLU A 1 130 ? 7.734 -15.867 9.016 1 90.69 130 GLU A N 1
ATOM 1065 C CA . GLU A 1 130 ? 7.316 -16.906 9.953 1 90.69 130 GLU A CA 1
ATOM 1066 C C . GLU A 1 130 ? 8.453 -17.281 10.898 1 90.69 130 GLU A C 1
ATOM 1068 O O . GLU A 1 130 ? 8.258 -17.359 12.109 1 90.69 130 GLU A O 1
ATOM 1073 N N . ARG A 1 131 ? 9.562 -17.469 10.391 1 92.12 131 ARG A N 1
ATOM 1074 C CA . ARG A 1 131 ? 10.711 -17.875 11.18 1 92.12 131 ARG A CA 1
ATOM 1075 C C . ARG A 1 131 ? 11.492 -16.672 11.688 1 92.12 131 ARG A C 1
ATOM 1077 O O . ARG A 1 131 ? 12.43 -16.812 12.477 1 92.12 131 ARG A O 1
ATOM 1084 N N . LEU A 1 132 ? 11.109 -15.492 11.281 1 94.06 132 LEU A N 1
ATOM 1085 C CA . LEU A 1 132 ? 11.82 -14.266 11.625 1 94.06 132 LEU A CA 1
ATOM 1086 C C . LEU A 1 132 ? 13.305 -14.383 11.297 1 94.06 132 LEU A C 1
ATOM 1088 O O . LEU A 1 132 ? 14.156 -14.18 12.164 1 94.06 132 LEU A O 1
ATOM 1092 N N . ASP A 1 133 ? 13.516 -14.617 10.039 1 94.69 133 ASP A N 1
ATOM 1093 C CA . ASP A 1 133 ? 14.875 -14.781 9.516 1 94.69 133 ASP A CA 1
ATOM 1094 C C . ASP A 1 133 ? 15.125 -13.852 8.328 1 94.69 133 ASP A C 1
ATOM 1096 O O . ASP A 1 133 ? 14.273 -13.727 7.445 1 94.69 133 ASP A O 1
ATOM 1100 N N . LEU A 1 134 ? 16.25 -13.148 8.367 1 97.19 134 LEU A N 1
ATOM 1101 C CA . LEU A 1 134 ? 16.641 -12.188 7.336 1 97.19 134 LEU A CA 1
ATOM 1102 C C . LEU A 1 134 ? 18.047 -12.492 6.828 1 97.19 134 LEU A C 1
ATOM 1104 O O . LEU A 1 134 ? 18.969 -12.727 7.621 1 97.19 134 LEU A O 1
ATOM 1108 N N . ALA A 1 135 ? 18.188 -12.562 5.539 1 97.19 135 ALA A N 1
ATOM 1109 C CA . ALA A 1 135 ? 19.5 -12.727 4.906 1 97.19 135 ALA A CA 1
ATOM 1110 C C . ALA A 1 135 ? 19.641 -11.789 3.709 1 97.19 135 ALA A C 1
ATOM 1112 O O . ALA A 1 135 ? 18.656 -11.359 3.123 1 97.19 135 ALA A O 1
ATOM 1113 N N . GLY A 1 136 ? 20.875 -11.445 3.426 1 98.38 136 GLY A N 1
ATOM 1114 C CA . GLY A 1 136 ? 21.172 -10.594 2.289 1 98.38 136 GLY A CA 1
ATOM 1115 C C . GLY A 1 136 ? 22.5 -10.922 1.631 1 98.38 136 GLY A C 1
ATOM 1116 O O . GLY A 1 136 ? 23.375 -11.516 2.258 1 98.38 136 GLY A O 1
ATOM 1117 N N . TRP A 1 137 ? 22.578 -10.609 0.427 1 98.69 137 TRP A N 1
ATOM 1118 C CA . TRP A 1 137 ? 23.797 -10.773 -0.358 1 98.69 137 TRP A CA 1
ATOM 1119 C C . TRP A 1 137 ? 24.109 -9.508 -1.148 1 98.69 137 TRP A C 1
ATOM 1121 O O . TRP A 1 137 ? 23.203 -8.836 -1.637 1 98.69 137 TRP A O 1
ATOM 1131 N N . ARG A 1 138 ? 25.328 -9.227 -1.268 1 98.44 138 ARG A N 1
ATOM 1132 C CA . ARG A 1 138 ? 25.828 -8.133 -2.1 1 98.44 138 ARG A CA 1
ATOM 1133 C C . ARG A 1 138 ? 26.812 -8.648 -3.146 1 98.44 138 ARG A C 1
ATOM 1135 O O . ARG A 1 138 ? 27.656 -9.508 -2.855 1 98.44 138 ARG A O 1
ATOM 1142 N N . ARG A 1 139 ? 26.641 -8.094 -4.316 1 97.75 139 ARG A N 1
ATOM 1143 C CA . ARG A 1 139 ? 27.531 -8.531 -5.391 1 97.75 139 ARG A CA 1
ATOM 1144 C C . ARG A 1 139 ? 28.953 -8.023 -5.172 1 97.75 139 ARG A C 1
ATOM 1146 O O . ARG A 1 139 ? 29.156 -6.832 -4.918 1 97.75 139 ARG A O 1
ATOM 1153 N N . GLY A 1 140 ? 29.891 -8.906 -5.176 1 93.75 140 GLY A N 1
ATOM 1154 C CA . GLY A 1 140 ? 31.297 -8.562 -5.262 1 93.75 140 GLY A CA 1
ATOM 1155 C C . GLY A 1 140 ? 31.812 -8.492 -6.688 1 93.75 140 GLY A C 1
ATOM 1156 O O . GLY A 1 140 ? 31.219 -7.824 -7.535 1 93.75 140 GLY A O 1
ATOM 1157 N N . GLU A 1 141 ? 32.875 -9.117 -6.984 1 88.88 141 GLU A N 1
ATOM 1158 C CA . GLU A 1 141 ? 33.438 -9.117 -8.328 1 88.88 141 GLU A CA 1
ATOM 1159 C C . GLU A 1 141 ? 32.625 -9.977 -9.281 1 88.88 141 GLU A C 1
ATOM 1161 O O . GLU A 1 141 ? 32.219 -9.516 -10.352 1 88.88 141 GLU A O 1
ATOM 1166 N N . SER A 1 142 ? 32.312 -11.148 -8.914 1 87.75 142 SER A N 1
ATOM 1167 C CA . SER A 1 142 ? 31.609 -11.961 -9.891 1 87.75 142 SER A CA 1
ATOM 1168 C C . SER A 1 142 ? 30.516 -12.797 -9.219 1 87.75 142 SER A C 1
ATOM 1170 O O . SER A 1 142 ? 29.844 -13.594 -9.875 1 87.75 142 SER A O 1
ATOM 1172 N N . GLU A 1 143 ? 30.344 -12.57 -7.93 1 96.06 143 GLU A N 1
ATOM 1173 C CA . GLU A 1 143 ? 29.406 -13.422 -7.219 1 96.06 143 GLU A CA 1
ATOM 1174 C C . GLU A 1 143 ? 28.672 -12.641 -6.129 1 96.06 143 GLU A C 1
ATOM 1176 O O . GLU A 1 143 ? 29.125 -11.586 -5.699 1 96.06 143 GLU A O 1
ATOM 1181 N N . LEU A 1 144 ? 27.547 -13.156 -5.719 1 97.75 144 LEU A N 1
ATOM 1182 C CA . LEU A 1 144 ? 26.828 -12.641 -4.555 1 97.75 144 LEU A CA 1
ATOM 1183 C C . LEU A 1 144 ? 27.438 -13.18 -3.262 1 97.75 144 LEU A C 1
ATOM 1185 O O . LEU A 1 144 ? 27.609 -14.391 -3.109 1 97.75 144 LEU A O 1
ATOM 1189 N N . LYS A 1 145 ? 27.812 -12.258 -2.428 1 97.94 145 LYS A N 1
ATOM 1190 C CA . LYS A 1 145 ? 28.391 -12.609 -1.141 1 97.94 145 LYS A CA 1
ATOM 1191 C C . LYS A 1 145 ? 27.453 -12.266 0.009 1 97.94 145 LYS A C 1
ATOM 1193 O O . LYS A 1 145 ? 26.828 -11.203 0.013 1 97.94 145 LYS A O 1
ATOM 1198 N N . MET A 1 146 ? 27.484 -13.148 0.924 1 97.62 146 MET A N 1
ATOM 1199 C CA . MET A 1 146 ? 26.578 -12.984 2.059 1 97.62 146 MET A CA 1
ATOM 1200 C C . MET A 1 146 ? 26.984 -11.781 2.9 1 97.62 146 MET A C 1
ATOM 1202 O O . MET A 1 146 ? 28.172 -11.547 3.141 1 97.62 146 MET A O 1
ATOM 1206 N N . ILE A 1 147 ? 25.984 -10.992 3.291 1 97.94 147 ILE A N 1
ATOM 1207 C CA . ILE A 1 147 ? 26.188 -9.906 4.246 1 97.94 147 ILE A CA 1
ATOM 1208 C C . ILE A 1 147 ? 26.219 -10.461 5.664 1 97.94 147 ILE A C 1
ATOM 1210 O O . ILE A 1 147 ? 25.25 -11.07 6.125 1 97.94 147 ILE A O 1
ATOM 1214 N N . GLU A 1 148 ? 27.25 -10.258 6.352 1 96.69 148 GLU A N 1
ATOM 1215 C CA . GLU A 1 148 ? 27.5 -10.898 7.641 1 96.69 148 GLU A CA 1
ATOM 1216 C C . GLU A 1 148 ? 26.531 -10.383 8.703 1 96.69 148 GLU A C 1
ATOM 1218 O O . GLU A 1 148 ? 26.047 -11.148 9.539 1 96.69 148 GLU A O 1
ATOM 1223 N N . GLU A 1 149 ? 26.344 -9.086 8.688 1 96.94 149 GLU A N 1
ATOM 1224 C CA . GLU A 1 149 ? 25.484 -8.469 9.695 1 96.94 149 GLU A CA 1
ATOM 1225 C C . GLU A 1 149 ? 24.391 -7.637 9.039 1 96.94 149 GLU A C 1
ATOM 1227 O O . GLU A 1 149 ? 24.656 -6.594 8.445 1 96.94 149 GLU A O 1
ATOM 1232 N N . MET A 1 150 ? 23.203 -8.078 9.273 1 97.19 150 MET A N 1
ATOM 1233 C CA . MET A 1 150 ? 22.078 -7.395 8.633 1 97.19 150 MET A CA 1
ATOM 1234 C C . MET A 1 150 ? 21.578 -6.254 9.5 1 97.19 150 MET A C 1
ATOM 1236 O O . MET A 1 150 ? 21.062 -5.258 8.992 1 97.19 150 MET A O 1
ATOM 1240 N N . SER A 1 151 ? 21.656 -6.406 10.844 1 96.88 151 SER A N 1
ATOM 1241 C CA . SER A 1 151 ? 21.219 -5.316 11.711 1 96.88 151 SER A CA 1
ATOM 1242 C C . SER A 1 151 ? 22.109 -4.09 11.547 1 96.88 151 SER A C 1
ATOM 1244 O O . SER A 1 151 ? 23.328 -4.176 11.703 1 96.88 151 SER A O 1
ATOM 1246 N N . GLY A 1 152 ? 21.516 -3.025 11.188 1 97.94 152 GLY A N 1
ATOM 1247 C CA . GLY A 1 152 ? 22.281 -1.807 10.938 1 97.94 152 GLY A CA 1
ATOM 1248 C C . GLY A 1 152 ? 22.766 -1.688 9.508 1 97.94 152 GLY A C 1
ATOM 1249 O O . GLY A 1 152 ? 23.359 -0.676 9.133 1 97.94 152 GLY A O 1
ATOM 1250 N N . TRP A 1 153 ? 22.484 -2.666 8.68 1 98.44 153 TRP A N 1
ATOM 1251 C CA . TRP A 1 153 ? 22.938 -2.676 7.297 1 98.44 153 TRP A CA 1
ATOM 1252 C C . TRP A 1 153 ? 22.266 -1.57 6.492 1 98.44 153 TRP A C 1
ATOM 1254 O O . TRP A 1 153 ? 21.047 -1.37 6.602 1 98.44 153 TRP A O 1
ATOM 1264 N N . VAL A 1 154 ? 23.047 -0.85 5.758 1 98.81 154 VAL A N 1
ATOM 1265 C CA . VAL A 1 154 ? 22.547 0.164 4.84 1 98.81 154 VAL A CA 1
ATOM 1266 C C . VAL A 1 154 ? 22.75 -0.293 3.398 1 98.81 154 VAL A C 1
ATOM 1268 O O . VAL A 1 154 ? 23.891 -0.537 2.977 1 98.81 154 VAL A O 1
ATOM 1271 N N . SER A 1 155 ? 21.672 -0.488 2.65 1 98.81 155 SER A N 1
ATOM 1272 C CA . SER A 1 155 ? 21.734 -0.873 1.244 1 98.81 155 SER A CA 1
ATOM 1273 C C . SER A 1 155 ? 22.516 0.152 0.426 1 98.81 155 SER A C 1
ATOM 1275 O O . SER A 1 155 ? 22.156 1.331 0.392 1 98.81 155 SER A O 1
ATOM 1277 N N . PRO A 1 156 ? 23.547 -0.209 -0.222 1 98.44 156 PRO A N 1
ATOM 1278 C CA . PRO A 1 156 ? 24.328 0.739 -1.03 1 98.44 156 PRO A CA 1
ATOM 1279 C C . PRO A 1 156 ? 23.484 1.38 -2.139 1 98.44 156 PRO A C 1
ATOM 1281 O O . PRO A 1 156 ? 23.641 2.574 -2.412 1 98.44 156 PRO A O 1
ATOM 1284 N N . ARG A 1 157 ? 22.578 0.648 -2.723 1 98.5 157 ARG A N 1
ATOM 1285 C CA . ARG A 1 157 ? 21.828 1.148 -3.865 1 98.5 157 ARG A CA 1
ATOM 1286 C C . ARG A 1 157 ? 20.594 1.927 -3.408 1 98.5 157 ARG A C 1
ATOM 1288 O O . ARG A 1 157 ? 20.234 2.932 -4.02 1 98.5 157 ARG A O 1
ATOM 1295 N N . LEU A 1 158 ? 19.953 1.502 -2.297 1 98.88 158 LEU A N 1
ATOM 1296 C CA . LEU A 1 158 ? 18.672 2.068 -1.891 1 98.88 158 LEU A CA 1
ATOM 1297 C C . LEU A 1 158 ? 18.859 3.088 -0.772 1 98.88 158 LEU A C 1
ATOM 1299 O O . LEU A 1 158 ? 17.984 3.918 -0.53 1 98.88 158 LEU A O 1
ATOM 1303 N N . GLN A 1 159 ? 19.906 2.961 -0.006 1 98.81 159 GLN A N 1
ATOM 1304 C CA . GLN A 1 159 ? 20.25 3.795 1.141 1 98.81 159 GLN A CA 1
ATOM 1305 C C . GLN A 1 159 ? 19.25 3.592 2.283 1 98.81 159 GLN A C 1
ATOM 1307 O O . GLN A 1 159 ? 19.234 4.371 3.238 1 98.81 159 GLN A O 1
ATOM 1312 N N . ILE A 1 160 ? 18.453 2.557 2.221 1 98.88 160 ILE A N 1
ATOM 1313 C CA . ILE A 1 160 ? 17.578 2.221 3.346 1 98.88 160 ILE A CA 1
ATOM 1314 C C . ILE A 1 160 ? 18.375 1.429 4.387 1 98.88 160 ILE A C 1
ATOM 1316 O O . ILE A 1 160 ? 19.359 0.779 4.059 1 98.88 160 ILE A O 1
ATOM 1320 N N . ARG A 1 161 ? 17.938 1.484 5.574 1 98.88 161 ARG A N 1
ATOM 1321 C CA . ARG A 1 161 ? 18.609 0.782 6.664 1 98.88 161 ARG A CA 1
ATOM 1322 C C . ARG A 1 161 ? 17.75 -0.382 7.164 1 98.88 161 ARG A C 1
ATOM 1324 O O . ARG A 1 161 ? 16.531 -0.25 7.316 1 98.88 161 ARG A O 1
ATOM 1331 N N . PHE A 1 162 ? 18.422 -1.466 7.398 1 98.75 162 PHE A N 1
ATOM 1332 C CA . PHE A 1 162 ? 17.797 -2.654 7.957 1 98.75 162 PHE A CA 1
ATOM 1333 C C . PHE A 1 162 ? 18.016 -2.729 9.461 1 98.75 162 PHE A C 1
ATOM 1335 O O . PHE A 1 162 ? 19.125 -2.473 9.945 1 98.75 162 PHE A O 1
ATOM 1342 N N . GLU A 1 163 ? 17 -2.961 10.188 1 98.25 163 GLU A N 1
ATOM 1343 C CA . GLU A 1 163 ? 17.078 -3.379 11.586 1 98.25 163 GLU A CA 1
ATOM 1344 C C . GLU A 1 163 ? 16.328 -4.691 11.805 1 98.25 163 GLU A C 1
ATOM 1346 O O . GLU A 1 163 ? 15.312 -4.953 11.156 1 98.25 163 GLU A O 1
ATOM 1351 N N . PHE A 1 164 ? 16.891 -5.449 12.703 1 95.38 164 PHE A N 1
ATOM 1352 C CA . PHE A 1 164 ? 16.297 -6.77 12.891 1 95.38 164 PHE A CA 1
ATOM 1353 C C . PHE A 1 164 ? 16.188 -7.102 14.375 1 95.38 164 PHE A C 1
ATOM 1355 O O . PHE A 1 164 ? 16.828 -8.031 14.859 1 95.38 164 PHE A O 1
ATOM 1362 N N . PRO A 1 165 ? 15.258 -6.465 15.031 1 94.69 165 PRO A N 1
ATOM 1363 C CA . PRO A 1 165 ? 14.984 -6.816 16.422 1 94.69 165 PRO A CA 1
ATOM 1364 C C . PRO A 1 165 ? 14.281 -8.164 16.562 1 94.69 165 PRO A C 1
ATOM 1366 O O . PRO A 1 165 ? 13.938 -8.789 15.562 1 94.69 165 PRO A O 1
ATOM 1369 N N . PRO A 1 166 ? 14.086 -8.602 17.766 1 92.38 166 PRO A N 1
ATOM 1370 C CA . PRO A 1 166 ? 13.445 -9.898 17.984 1 92.38 166 PRO A CA 1
ATOM 1371 C C . PRO A 1 166 ? 12.016 -9.945 17.438 1 92.38 166 PRO A C 1
ATOM 1373 O O . PRO A 1 166 ? 11.508 -11.023 17.141 1 92.38 166 PRO A O 1
ATOM 1376 N N . THR A 1 167 ? 11.422 -8.781 17.234 1 91.81 167 THR A N 1
ATOM 1377 C CA . THR A 1 167 ? 10.031 -8.719 16.797 1 91.81 167 THR A CA 1
ATOM 1378 C C . THR A 1 167 ? 9.938 -8.852 15.273 1 91.81 167 THR A C 1
ATOM 1380 O O . THR A 1 167 ? 8.844 -8.992 14.719 1 91.81 167 THR A O 1
ATOM 1383 N N . GLY A 1 168 ? 11.086 -8.766 14.586 1 95.5 168 GLY A N 1
ATOM 1384 C CA . GLY A 1 168 ? 11.07 -8.938 13.141 1 95.5 168 GLY A CA 1
ATOM 1385 C C . GLY A 1 168 ? 11.75 -7.805 12.398 1 95.5 168 GLY A C 1
ATOM 1386 O O . GLY A 1 168 ? 12.414 -6.965 13.008 1 95.5 168 GLY A O 1
ATOM 1387 N N . LEU A 1 169 ? 11.594 -7.789 11.156 1 97.94 169 LEU A N 1
ATOM 1388 C CA . LEU A 1 169 ? 12.281 -6.879 10.242 1 97.94 169 LEU A CA 1
ATOM 1389 C C . LEU A 1 169 ? 11.711 -5.469 10.344 1 97.94 169 LEU A C 1
ATOM 1391 O O . LEU A 1 169 ? 10.492 -5.293 10.359 1 97.94 169 LEU A O 1
ATOM 1395 N N . GLU A 1 170 ? 12.586 -4.5 10.508 1 98.44 170 GLU A N 1
ATOM 1396 C CA . GLU A 1 170 ? 12.258 -3.084 10.367 1 98.44 170 GLU A CA 1
ATOM 1397 C C . GLU A 1 170 ? 13.117 -2.424 9.289 1 98.44 170 GLU A C 1
ATOM 1399 O O . GLU A 1 170 ? 14.328 -2.623 9.25 1 98.44 170 GLU A O 1
ATOM 1404 N N . LEU A 1 171 ? 12.492 -1.717 8.461 1 98.81 171 LEU A N 1
ATOM 1405 C CA . LEU A 1 171 ? 13.195 -0.969 7.422 1 98.81 171 LEU A CA 1
ATOM 1406 C C . LEU A 1 171 ? 13.016 0.533 7.621 1 98.81 171 LEU A C 1
ATOM 1408 O O . LEU A 1 171 ? 11.945 0.987 8.023 1 98.81 171 LEU A O 1
ATOM 1412 N N . TYR A 1 172 ? 14.07 1.224 7.312 1 98.88 172 TYR A N 1
ATOM 1413 C CA . TYR A 1 172 ? 14.062 2.666 7.527 1 98.88 172 TYR A CA 1
ATOM 1414 C C . TYR A 1 172 ? 14.508 3.406 6.273 1 98.88 172 TYR A C 1
ATOM 1416 O O . TYR A 1 172 ? 15.43 2.971 5.582 1 98.88 172 TYR A O 1
ATOM 1424 N N . TYR A 1 173 ? 13.883 4.48 6.059 1 98.75 173 TYR A N 1
ATOM 1425 C CA . TYR A 1 173 ? 14.328 5.41 5.027 1 98.75 173 TYR A CA 1
ATOM 1426 C C . TYR A 1 173 ? 15.688 6.004 5.367 1 98.75 173 TYR A C 1
ATOM 1428 O O . TYR A 1 173 ? 16.125 5.93 6.516 1 98.75 173 TYR A O 1
ATOM 1436 N N . PRO A 1 174 ? 16.328 6.633 4.344 1 98.5 174 PRO A N 1
ATOM 1437 C CA . PRO A 1 174 ? 17.609 7.285 4.621 1 98.5 174 PRO A CA 1
ATOM 1438 C C . PRO A 1 174 ? 17.5 8.383 5.672 1 98.5 174 PRO A C 1
ATOM 1440 O O . PRO A 1 174 ? 18.469 8.648 6.402 1 98.5 174 PRO A O 1
ATOM 1443 N N . ASP A 1 175 ? 16.344 8.938 5.824 1 97.38 175 ASP A N 1
ATOM 1444 C CA . ASP A 1 175 ? 16.172 10.055 6.758 1 97.38 175 ASP A CA 1
ATOM 1445 C C . ASP A 1 175 ? 15.766 9.555 8.141 1 97.38 175 ASP A C 1
ATOM 1447 O O . ASP A 1 175 ? 15.5 10.352 9.039 1 97.38 175 ASP A O 1
ATOM 1451 N N . GLY A 1 176 ? 15.594 8.305 8.297 1 97.69 176 GLY A N 1
ATOM 1452 C CA . GLY A 1 176 ? 15.375 7.742 9.625 1 97.69 176 GLY A CA 1
ATOM 1453 C C . GLY A 1 176 ? 13.938 7.355 9.875 1 97.69 176 GLY A C 1
ATOM 1454 O O . GLY A 1 176 ? 13.625 6.699 10.875 1 97.69 176 GLY A O 1
ATOM 1455 N N . ARG A 1 177 ? 13.062 7.742 9.031 1 97.19 177 ARG A N 1
ATOM 1456 C CA . ARG A 1 177 ? 11.68 7.312 9.18 1 97.19 177 ARG A CA 1
ATOM 1457 C C . ARG A 1 177 ? 11.531 5.82 8.906 1 97.19 177 ARG A C 1
ATOM 1459 O O . ARG A 1 177 ? 12.258 5.266 8.078 1 97.19 177 ARG A O 1
ATOM 1466 N N . ARG A 1 178 ? 10.609 5.207 9.484 1 98.06 178 ARG A N 1
ATOM 1467 C CA . ARG A 1 178 ? 10.352 3.785 9.289 1 98.06 178 ARG A CA 1
ATOM 1468 C C . ARG A 1 178 ? 9.477 3.549 8.07 1 98.06 178 ARG A C 1
ATOM 1470 O O . ARG A 1 178 ?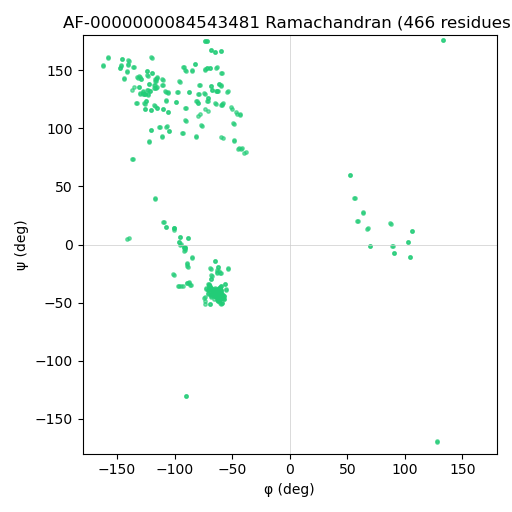 8.656 4.398 7.711 1 98.06 178 ARG A O 1
ATOM 1477 N N . PHE A 1 179 ? 9.648 2.426 7.422 1 98.75 179 PHE A N 1
ATOM 1478 C CA . PHE A 1 179 ? 8.648 1.951 6.473 1 98.75 179 PHE A CA 1
ATOM 1479 C C . PHE A 1 179 ? 7.316 1.701 7.168 1 98.75 179 PHE A C 1
ATOM 1481 O O . PHE A 1 179 ? 7.281 1.145 8.266 1 98.75 179 PHE A O 1
ATOM 1488 N N . LEU A 1 180 ? 6.254 2.094 6.539 1 98.31 180 LEU A N 1
ATOM 1489 C CA . LEU A 1 180 ? 4.941 1.988 7.172 1 98.31 180 LEU A CA 1
ATOM 1490 C C . LEU A 1 180 ? 3.984 1.188 6.297 1 98.31 180 LEU A C 1
ATOM 1492 O O . LEU A 1 180 ? 4.117 1.177 5.07 1 98.31 180 LEU A O 1
ATOM 1496 N N . THR A 1 181 ? 3.07 0.511 6.918 1 98.06 181 THR A N 1
ATOM 1497 C CA . THR A 1 181 ? 1.919 -0.051 6.219 1 98.06 181 THR A CA 1
ATOM 1498 C C . THR A 1 181 ? 0.99 1.056 5.73 1 98.06 181 THR A C 1
ATOM 1500 O O . THR A 1 181 ? 1.127 2.213 6.133 1 98.06 181 THR A O 1
ATOM 1503 N N . SER A 1 182 ? 0.082 0.697 4.895 1 98 182 SER A N 1
ATOM 1504 C CA . SER A 1 182 ? -0.887 1.669 4.398 1 98 182 SER A CA 1
ATOM 1505 C C . SER A 1 182 ? -1.746 2.221 5.531 1 98 182 SER A C 1
ATOM 1507 O O . SER A 1 182 ? -2.07 3.41 5.547 1 98 182 SER A O 1
ATOM 1509 N N . VAL A 1 183 ? -2.098 1.371 6.449 1 98.19 183 VAL A N 1
ATOM 1510 C CA . VAL A 1 183 ? -2.914 1.794 7.586 1 98.19 183 VAL A CA 1
ATOM 1511 C C . VAL A 1 183 ? -2.141 2.803 8.43 1 98.19 183 VAL A C 1
ATOM 1513 O O . VAL A 1 183 ? -2.684 3.838 8.82 1 98.19 183 VAL A O 1
ATOM 1516 N N . GLU A 1 184 ? -0.876 2.525 8.695 1 97.56 184 GLU A N 1
ATOM 1517 C CA . GLU A 1 184 ? -0.041 3.447 9.461 1 97.56 184 GLU A CA 1
ATOM 1518 C C . GLU A 1 184 ? 0.111 4.781 8.742 1 97.56 184 GLU A C 1
ATOM 1520 O O . GLU A 1 184 ? 0.074 5.84 9.375 1 97.56 184 GLU A O 1
ATOM 1525 N N . LEU A 1 185 ? 0.351 4.711 7.453 1 97 185 LEU A N 1
ATOM 1526 C CA . LEU A 1 185 ? 0.477 5.926 6.652 1 97 185 LEU A CA 1
ATOM 1527 C C . LEU A 1 185 ? -0.796 6.762 6.727 1 97 185 LEU A C 1
ATOM 1529 O O . LEU A 1 185 ? -0.733 7.98 6.895 1 97 185 LEU A O 1
ATOM 1533 N N . HIS A 1 186 ? -1.897 6.082 6.578 1 97.5 186 HIS A N 1
ATOM 1534 C CA . HIS A 1 186 ? -3.18 6.773 6.652 1 97.5 186 HIS A CA 1
ATOM 1535 C C . HIS A 1 186 ? -3.383 7.414 8.023 1 97.5 186 HIS A C 1
ATOM 1537 O O . HIS A 1 186 ? -3.836 8.555 8.117 1 97.5 186 HIS A O 1
ATOM 1543 N N . GLN A 1 187 ? -3.055 6.734 9.078 1 96.56 187 GLN A N 1
ATOM 1544 C CA . GLN A 1 187 ? -3.188 7.254 10.43 1 96.56 187 GLN A CA 1
ATOM 1545 C C . GLN A 1 187 ? -2.291 8.469 10.641 1 96.56 187 GLN A C 1
ATOM 1547 O O . GLN A 1 187 ? -2.695 9.438 11.289 1 96.56 187 GLN A O 1
ATOM 1552 N N . GLN A 1 188 ? -1.146 8.359 10.102 1 94.81 188 GLN A N 1
ATOM 1553 C CA . GLN A 1 188 ? -0.235 9.5 10.172 1 94.81 188 GLN A CA 1
ATOM 1554 C C . GLN A 1 188 ? -0.816 10.719 9.461 1 94.81 188 GLN A C 1
ATOM 1556 O O . GLN A 1 188 ? -0.738 11.836 9.969 1 94.81 188 GLN A O 1
ATOM 1561 N N . ALA A 1 189 ? -1.341 10.492 8.328 1 94.88 189 ALA A N 1
ATOM 1562 C CA . ALA A 1 189 ? -1.947 11.586 7.57 1 94.88 189 ALA A CA 1
ATOM 1563 C C . ALA A 1 189 ? -3.111 12.203 8.336 1 94.88 189 ALA A C 1
ATOM 1565 O O . ALA A 1 189 ? -3.232 13.43 8.414 1 94.88 189 ALA A O 1
ATOM 1566 N N . GLU A 1 190 ? -3.906 11.352 8.867 1 95.31 190 GLU A N 1
ATOM 1567 C CA . GLU A 1 190 ? -5.051 11.836 9.641 1 95.31 190 GLU A CA 1
ATOM 1568 C C . GLU A 1 190 ? -4.605 12.641 10.852 1 95.31 190 GLU A C 1
ATOM 1570 O O . GLU A 1 190 ? -5.176 13.688 11.156 1 95.31 190 GLU A O 1
ATOM 1575 N N . ALA A 1 191 ? -3.674 12.156 11.562 1 95.69 191 ALA A N 1
ATOM 1576 C CA . ALA A 1 191 ? -3.148 12.852 12.742 1 95.69 191 ALA A CA 1
ATOM 1577 C C . ALA A 1 191 ? -2.562 14.211 12.359 1 95.69 191 ALA A C 1
ATOM 1579 O O . ALA A 1 191 ? -2.773 15.203 13.062 1 95.69 191 ALA A O 1
ATOM 1580 N N . ALA A 1 192 ? -1.853 14.211 11.289 1 94.38 192 ALA A N 1
ATOM 1581 C CA . ALA A 1 192 ? -1.258 15.461 10.82 1 94.38 192 ALA A CA 1
ATOM 1582 C C . ALA A 1 192 ? -2.334 16.469 10.438 1 94.38 192 ALA A C 1
ATOM 1584 O O . ALA A 1 192 ? -2.205 17.672 10.719 1 94.38 192 ALA A O 1
ATOM 1585 N N . GLN A 1 193 ? -3.295 15.992 9.812 1 94.75 193 GLN A N 1
ATOM 1586 C CA . GLN A 1 193 ? -4.395 16.859 9.414 1 94.75 193 GLN A CA 1
ATOM 1587 C C . GLN A 1 193 ? -5.098 17.453 10.633 1 94.75 193 GLN A C 1
ATOM 1589 O O . GLN A 1 193 ? -5.441 18.641 10.648 1 94.75 193 GLN A O 1
ATOM 1594 N N . ARG A 1 194 ? -5.344 16.609 11.562 1 96.56 194 ARG A N 1
ATOM 1595 C CA . ARG A 1 194 ? -5.965 17.078 12.797 1 96.56 194 ARG A CA 1
ATOM 1596 C C . ARG A 1 194 ? -5.098 18.141 13.484 1 96.56 194 ARG A C 1
ATOM 1598 O O . ARG A 1 194 ? -5.602 19.172 13.93 1 96.56 194 ARG A O 1
ATOM 1605 N N . LYS A 1 195 ? -3.896 17.859 13.555 1 95.94 195 LYS A N 1
ATOM 1606 C CA . LYS A 1 195 ? -2.971 18.812 14.156 1 95.94 195 LYS A CA 1
ATOM 1607 C C . LYS A 1 195 ? -2.961 20.125 13.383 1 95.94 195 LYS A C 1
ATOM 1609 O O . LYS A 1 195 ? -2.91 21.203 13.984 1 95.94 195 LYS A O 1
ATOM 1614 N N . ALA A 1 196 ? -2.949 20.016 12.125 1 95.56 196 ALA A N 1
ATOM 1615 C CA . ALA A 1 196 ? -2.979 21.219 11.297 1 95.56 196 ALA A CA 1
ATOM 1616 C C . ALA A 1 196 ? -4.234 22.047 11.562 1 95.56 196 ALA A C 1
ATOM 1618 O O . ALA A 1 196 ? -4.164 23.266 11.703 1 95.56 196 ALA A O 1
ATOM 1619 N N . GLN A 1 197 ? -5.305 21.391 11.609 1 96.31 197 GLN A N 1
ATOM 1620 C CA . GLN A 1 197 ? -6.566 22.078 11.867 1 96.31 197 GLN A CA 1
ATOM 1621 C C . GLN A 1 197 ? -6.559 22.75 13.234 1 96.31 197 GLN A C 1
ATOM 1623 O O . GLN A 1 197 ? -6.977 23.906 13.359 1 96.31 197 GLN A O 1
ATOM 1628 N N . GLU A 1 198 ? -6.145 22.031 14.18 1 96.56 198 GLU A N 1
ATOM 1629 C CA . GLU A 1 198 ? -6.062 22.594 15.531 1 96.56 198 GLU A CA 1
ATOM 1630 C C . GLU A 1 198 ? -5.141 23.797 15.578 1 96.56 198 GLU A C 1
ATOM 1632 O O . GLU A 1 198 ? -5.465 24.812 16.203 1 96.56 198 GLU A O 1
ATOM 1637 N N . SER A 1 199 ? -4.051 23.688 14.977 1 96.69 199 SER A N 1
ATOM 1638 C CA . SER A 1 199 ? -3.084 24.781 14.961 1 96.69 199 SER A CA 1
ATOM 1639 C C . SER A 1 199 ? -3.621 25.984 14.195 1 96.69 199 SER A C 1
ATOM 1641 O O . SER A 1 199 ? -3.365 27.125 14.578 1 96.69 199 SER A O 1
ATOM 1643 N N . GLU A 1 200 ? -4.254 25.688 13.172 1 96.5 200 GLU A N 1
ATOM 1644 C CA . GLU A 1 200 ? -4.871 26.766 12.414 1 96.5 200 GLU A CA 1
ATOM 1645 C C . GLU A 1 200 ? -5.898 27.516 13.25 1 96.5 200 GLU A C 1
ATOM 1647 O O . GLU A 1 200 ? -5.965 28.75 13.203 1 96.5 200 GLU A O 1
ATOM 1652 N N . GLU A 1 201 ? -6.691 26.812 13.938 1 97.25 201 GLU A N 1
ATOM 1653 C CA . GLU A 1 201 ? -7.68 27.438 14.812 1 97.25 201 GLU A CA 1
ATOM 1654 C C . GLU A 1 201 ? -7.004 28.25 15.914 1 97.25 201 GLU A C 1
ATOM 1656 O O . GLU A 1 201 ? -7.453 29.344 16.25 1 97.25 201 GLU A O 1
ATOM 1661 N N . ARG A 1 202 ? -6.027 27.672 16.453 1 96.88 202 ARG A N 1
ATOM 1662 C CA . ARG A 1 202 ? -5.25 28.375 17.469 1 96.88 202 ARG A CA 1
ATOM 1663 C C . ARG A 1 202 ? -4.68 29.672 16.906 1 96.88 202 ARG A C 1
ATOM 1665 O O . ARG A 1 202 ? -4.719 30.719 17.578 1 96.88 202 ARG A O 1
ATOM 1672 N N . ALA A 1 203 ? -4.145 29.594 15.766 1 97.38 203 ALA A N 1
ATOM 1673 C CA . ALA A 1 203 ? -3.576 30.766 15.109 1 97.38 203 ALA A CA 1
ATOM 1674 C C . ALA A 1 203 ? -4.648 31.828 14.844 1 97.38 203 ALA A C 1
ATOM 1676 O O . ALA A 1 203 ? -4.441 33 15.102 1 97.38 203 ALA A O 1
ATOM 1677 N N . ARG A 1 204 ? -5.73 31.391 14.375 1 97.5 204 ARG A N 1
ATOM 1678 C CA . ARG A 1 204 ? -6.828 32.312 14.086 1 97.5 204 ARG A CA 1
ATOM 1679 C C . ARG A 1 204 ? -7.293 33 15.359 1 97.5 204 ARG A C 1
ATOM 1681 O O . ARG A 1 204 ? -7.496 34.219 15.359 1 97.5 204 ARG A O 1
ATOM 1688 N N . ARG A 1 205 ? -7.457 32.312 16.359 1 97.75 205 ARG A N 1
ATOM 1689 C CA . ARG A 1 205 ? -7.895 32.906 17.625 1 97.75 205 ARG A CA 1
ATOM 1690 C C . ARG A 1 205 ? -6.875 33.906 18.141 1 97.75 205 ARG A C 1
ATOM 1692 O O . ARG A 1 205 ? -7.242 35 18.578 1 97.75 205 ARG A O 1
ATOM 1699 N N . ALA A 1 206 ? -5.641 33.531 18.109 1 97.94 206 ALA A N 1
ATOM 1700 C CA . ALA A 1 206 ? -4.582 34.406 18.578 1 97.94 206 ALA A CA 1
ATOM 1701 C C . ALA A 1 206 ? -4.539 35.688 17.766 1 97.94 206 ALA A C 1
ATOM 1703 O O . ALA A 1 206 ? -4.352 36.781 18.312 1 97.94 206 ALA A O 1
ATOM 1704 N N . GLU A 1 207 ? -4.707 35.5 16.5 1 97.88 207 GLU A N 1
ATOM 1705 C CA . GLU A 1 207 ? -4.676 36.656 15.609 1 97.88 207 GLU A CA 1
ATOM 1706 C C . GLU A 1 207 ? -5.871 37.594 15.859 1 97.88 207 GLU A C 1
ATOM 1708 O O . GLU A 1 207 ? -5.742 38.812 15.789 1 97.88 207 GLU A O 1
ATOM 1713 N N . GLU A 1 208 ? -6.984 36.938 16.109 1 98 208 GLU A N 1
ATOM 1714 C CA . GLU A 1 208 ? -8.172 37.75 16.422 1 98 208 GLU A CA 1
ATOM 1715 C C . GLU A 1 208 ? -7.984 38.5 17.734 1 98 208 GLU A C 1
ATOM 1717 O O . GLU A 1 208 ? -8.289 39.688 17.828 1 98 208 GLU A O 1
ATOM 1722 N N . GLU A 1 209 ? -7.527 37.812 18.719 1 98 209 GLU A N 1
ATOM 1723 C CA . GLU A 1 209 ? -7.266 38.469 20.016 1 98 209 GLU A CA 1
ATOM 1724 C C . GLU A 1 209 ? -6.199 39.531 19.891 1 98 209 GLU A C 1
ATOM 1726 O O . GLU A 1 209 ? -6.293 40.594 20.531 1 98 209 GLU A O 1
ATOM 1731 N N . LEU A 1 210 ? -5.184 39.281 19.109 1 97.81 210 LEU A N 1
ATOM 1732 C CA . LEU A 1 210 ? -4.129 40.281 18.859 1 97.81 210 LEU A CA 1
ATOM 1733 C C . LEU A 1 210 ? -4.699 41.531 18.203 1 97.81 210 LEU A C 1
ATOM 1735 O O . LEU A 1 210 ? -4.348 42.625 18.594 1 97.81 210 LEU A O 1
ATOM 1739 N N . ALA A 1 211 ? -5.551 41.312 17.234 1 98 211 ALA A N 1
ATOM 1740 C CA . ALA A 1 211 ? -6.184 42.438 16.562 1 98 211 ALA A CA 1
ATOM 1741 C C . ALA A 1 211 ? -6.984 43.281 17.562 1 98 211 ALA A C 1
ATOM 1743 O O . ALA A 1 211 ? -6.934 44.531 17.531 1 98 211 ALA A O 1
ATOM 1744 N N . GLU A 1 212 ? -7.715 42.625 18.422 1 97.62 212 GLU A N 1
ATOM 1745 C CA . GLU A 1 212 ? -8.492 43.312 19.438 1 97.62 212 GLU A CA 1
ATOM 1746 C C . GLU A 1 212 ? -7.586 44.062 20.406 1 97.62 212 GLU A C 1
ATOM 1748 O O . GLU A 1 212 ? -7.875 45.219 20.766 1 97.62 212 GLU A O 1
ATOM 1753 N N . GLU A 1 213 ? -6.488 43.5 20.797 1 97.38 213 GLU A N 1
ATOM 1754 C CA . GLU A 1 213 ? -5.566 44.125 21.734 1 97.38 213 GLU A CA 1
ATOM 1755 C C . GLU A 1 213 ? -4.844 45.312 21.094 1 97.38 213 GLU A C 1
ATOM 1757 O O . GLU A 1 213 ? -4.551 46.281 21.766 1 97.38 213 GLU A O 1
ATOM 1762 N N . LYS A 1 214 ? -4.586 45.156 19.875 1 97.56 214 LYS A N 1
ATOM 1763 C CA . LYS A 1 214 ? -3.975 46.281 19.156 1 97.56 214 LYS A CA 1
ATOM 1764 C C . LYS A 1 214 ? -4.914 47.469 19.109 1 97.56 214 LYS A C 1
ATOM 1766 O O . LYS A 1 214 ? -4.477 48.625 19.266 1 97.56 214 LYS A O 1
ATOM 1771 N N . LEU A 1 215 ? -6.16 47.219 18.906 1 96.75 215 LEU A N 1
ATOM 1772 C CA . LEU A 1 215 ? -7.148 48.281 18.922 1 96.75 215 LEU A CA 1
ATOM 1773 C C . LEU A 1 215 ? -7.23 48.938 20.312 1 96.75 215 LEU A C 1
ATOM 1775 O O . LEU A 1 215 ? -7.32 50.156 20.422 1 96.75 215 LEU A O 1
ATOM 1779 N N . ARG A 1 216 ? -7.164 48.094 21.297 1 95.88 216 ARG A N 1
ATOM 1780 C CA . ARG A 1 216 ? -7.18 48.562 22.672 1 95.88 216 ARG A CA 1
ATOM 1781 C C . ARG A 1 216 ? -5.961 49.438 22.953 1 95.88 216 ARG A C 1
ATOM 1783 O O . ARG A 1 216 ? -6.086 50.531 23.516 1 95.88 216 ARG A O 1
ATOM 1790 N N . SER A 1 217 ? -4.855 48.906 22.562 1 95.81 217 SER A N 1
ATOM 1791 C CA . SER A 1 217 ? -3.617 49.656 22.766 1 95.81 217 SER A CA 1
ATOM 1792 C C . SER A 1 217 ? -3.646 51 22.031 1 95.81 217 SER A C 1
ATOM 1794 O O . SER A 1 217 ? -3.172 52 22.547 1 95.81 217 SER A O 1
ATOM 1796 N N . GLN A 1 218 ? -4.184 50.969 20.891 1 95.44 218 GLN A N 1
ATOM 1797 C CA . GLN A 1 218 ? -4.285 52.188 20.094 1 95.44 218 GLN A CA 1
ATOM 1798 C C . GLN A 1 218 ? -5.211 53.219 20.766 1 95.44 218 GLN A C 1
ATOM 1800 O O . GLN A 1 218 ? -4.898 54.406 20.828 1 95.44 218 GLN A O 1
ATOM 1805 N N . ARG A 1 219 ? -6.344 52.812 21.328 1 95.25 219 ARG A N 1
ATOM 1806 C CA . ARG A 1 219 ? -7.285 53.656 22.031 1 95.25 219 ARG A CA 1
ATOM 1807 C C . ARG A 1 219 ? -6.645 54.281 23.281 1 95.25 219 ARG A C 1
ATOM 1809 O O . ARG A 1 219 ? -6.777 55.469 23.516 1 95.25 219 ARG A O 1
ATOM 1816 N N . LEU A 1 220 ? -5.934 53.469 23.938 1 94.75 220 LEU A N 1
ATOM 1817 C CA . LEU A 1 220 ? -5.277 53.906 25.172 1 94.75 220 LEU A CA 1
ATOM 1818 C C . LEU A 1 220 ? -4.176 54.938 24.844 1 94.75 220 LEU A C 1
ATOM 1820 O O . LEU A 1 220 ? -4.035 55.938 25.531 1 94.75 220 LEU A O 1
ATOM 1824 N N . ALA A 1 221 ? -3.439 54.656 23.797 1 95 221 ALA A N 1
ATOM 1825 C CA . ALA A 1 221 ? -2.371 55.531 23.375 1 95 221 ALA A CA 1
ATOM 1826 C C . ALA A 1 221 ? -2.934 56.906 22.938 1 95 221 ALA A C 1
ATOM 1828 O O . ALA A 1 221 ? -2.355 57.938 23.25 1 95 221 ALA A O 1
ATOM 1829 N N . GLU A 1 222 ? -4.035 56.844 22.281 1 94.31 222 GLU A N 1
ATOM 1830 C CA . GLU A 1 222 ? -4.672 58.094 21.812 1 94.31 222 GLU A CA 1
ATOM 1831 C C . GLU A 1 222 ? -5.168 58.906 23 1 94.31 222 GLU A C 1
ATOM 1833 O O . GLU A 1 222 ? -5.086 60.156 22.969 1 94.31 222 GLU A O 1
ATOM 1838 N N . GLN A 1 223 ? -5.703 58.281 24 1 93 223 GLN A N 1
ATOM 1839 C CA . GLN A 1 223 ? -6.156 59 25.203 1 93 223 GLN A CA 1
ATOM 1840 C C . GLN A 1 223 ? -4.988 59.688 25.906 1 93 223 GLN A C 1
ATOM 1842 O O . GLN A 1 223 ? -5.113 60.812 26.344 1 93 223 GLN A O 1
ATOM 1847 N N . LEU A 1 224 ? -3.881 59.031 25.953 1 93.75 224 LEU A N 1
ATOM 1848 C CA . LEU A 1 224 ? -2.697 59.594 26.578 1 93.75 224 LEU A CA 1
ATOM 1849 C C . LEU A 1 224 ? -2.158 60.781 25.781 1 93.75 224 LEU A C 1
ATOM 1851 O O . LEU A 1 224 ? -1.789 61.812 26.359 1 93.75 224 LEU A O 1
ATOM 1855 N N . LYS A 1 225 ? -2.193 60.688 24.516 1 93.19 225 LYS A N 1
ATOM 1856 C CA . LYS A 1 225 ? -1.733 61.75 23.656 1 93.19 225 LYS A CA 1
ATOM 1857 C C . LYS A 1 225 ? -2.605 63 23.812 1 93.19 225 LYS A C 1
ATOM 1859 O O . LYS A 1 225 ? -2.102 64.125 23.812 1 93.19 225 LYS A O 1
ATOM 1864 N N . ARG A 1 226 ? -3.9 62.781 23.984 1 92.56 226 ARG A N 1
ATOM 1865 C CA . ARG A 1 226 ? -4.832 63.875 24.188 1 92.56 226 ARG A CA 1
ATOM 1866 C C . ARG A 1 226 ? -4.523 64.625 25.484 1 92.56 226 ARG A C 1
ATOM 1868 O O . ARG A 1 226 ? -4.789 65.812 25.594 1 92.56 226 ARG A O 1
ATOM 1875 N N . LEU A 1 227 ? -3.895 63.969 26.406 1 89.94 227 LEU A N 1
ATOM 1876 C CA . LEU A 1 227 ? -3.547 64.562 27.688 1 89.94 227 LEU A CA 1
ATOM 1877 C C . LEU A 1 227 ? -2.125 65.125 27.672 1 89.94 227 LEU A C 1
ATOM 1879 O O . LEU A 1 227 ? -1.63 65.625 28.703 1 89.94 227 LEU A O 1
ATOM 1883 N N . GLY A 1 228 ? -1.45 65 26.547 1 88.88 228 GLY A N 1
ATOM 1884 C CA . GLY A 1 228 ? -0.117 65.562 26.375 1 88.88 228 GLY A CA 1
ATOM 1885 C C . GLY A 1 228 ? 0.983 64.625 26.828 1 88.88 228 GLY A C 1
ATOM 1886 O O . GLY A 1 228 ? 2.1 65.062 27.109 1 88.88 228 GLY A O 1
ATOM 1887 N N . ILE A 1 229 ? 0.58 63.344 26.953 1 89 229 ILE A N 1
ATOM 1888 C CA . ILE A 1 229 ? 1.554 62.375 27.438 1 89 229 ILE A CA 1
ATOM 1889 C C . ILE A 1 229 ? 2.006 61.469 26.297 1 89 229 ILE A C 1
ATOM 1891 O O . ILE A 1 229 ? 1.184 61 25.516 1 89 229 ILE A O 1
ATOM 1895 N N . ASP A 1 230 ? 3.291 61.312 26.156 1 88.56 230 ASP A N 1
ATOM 1896 C CA . ASP A 1 230 ? 3.834 60.375 25.188 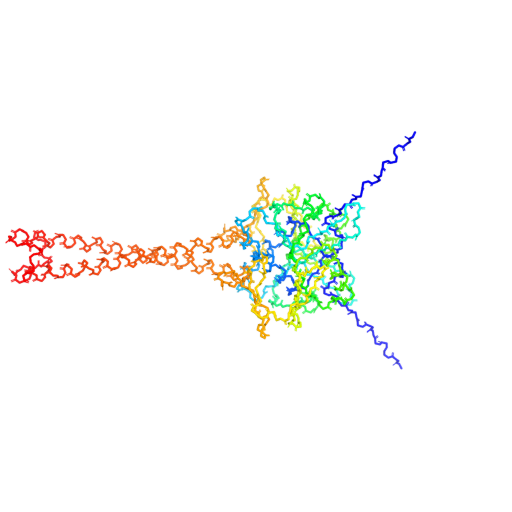1 88.56 230 ASP A CA 1
ATOM 1897 C C . ASP A 1 230 ? 3.605 58.938 25.609 1 88.56 230 ASP A C 1
ATOM 1899 O O . ASP A 1 230 ? 4.152 58.5 26.625 1 88.56 230 ASP A O 1
ATOM 1903 N N . PRO A 1 231 ? 2.84 58.25 24.875 1 86.38 231 PRO A N 1
ATOM 1904 C CA . PRO A 1 231 ? 2.523 56.875 25.266 1 86.38 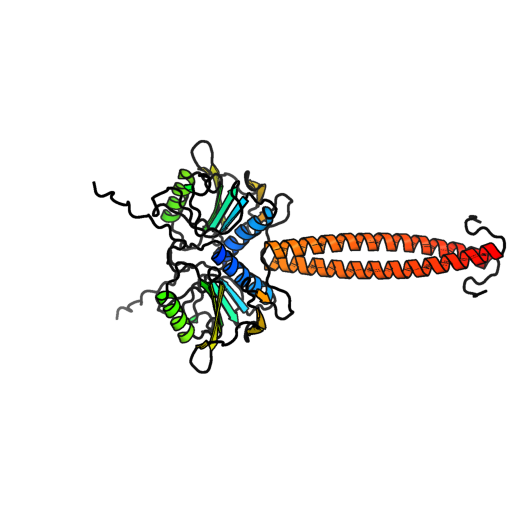231 PRO A CA 1
ATOM 1905 C C . PRO A 1 231 ? 3.758 55.969 25.328 1 86.38 231 PRO A C 1
ATOM 1907 O O . PRO A 1 231 ? 3.752 54.969 26.016 1 86.38 231 PRO A O 1
ATOM 1910 N N . ASP A 1 232 ? 4.715 56.406 24.609 1 80.75 232 ASP A N 1
ATOM 1911 C CA . ASP A 1 232 ? 5.914 55.594 24.578 1 80.75 232 ASP A CA 1
ATOM 1912 C C . ASP A 1 232 ? 6.945 56.094 25.594 1 80.75 232 ASP A C 1
ATOM 1914 O O . ASP A 1 232 ? 8.039 55.531 25.703 1 80.75 232 ASP A O 1
ATOM 1918 N N . SER A 1 233 ? 6.574 57.188 26.406 1 69.06 233 SER A N 1
ATOM 1919 C CA . SER A 1 233 ? 7.48 57.75 27.406 1 69.06 233 SER A CA 1
ATOM 1920 C C . SER A 1 233 ? 7.457 56.938 28.703 1 69.06 233 SER A C 1
ATOM 1922 O O . SER A 1 233 ? 6.418 56.375 29.078 1 69.06 233 SER A O 1
ATOM 1924 N N . GLN A 1 234 ? 8.359 55.906 28.953 1 58 234 GLN A N 1
ATOM 1925 C CA . GLN A 1 234 ? 8.523 55.188 30.219 1 58 234 GLN A CA 1
ATOM 1926 C C . GLN A 1 234 ? 8.406 56.156 31.406 1 58 234 GLN A C 1
ATOM 1928 O O . GLN A 1 234 ? 9.18 57.094 31.516 1 58 234 GLN A O 1
ATOM 1933 N N . VAL A 1 235 ? 7.168 56.531 31.766 1 46.75 235 VAL A N 1
ATOM 1934 C CA . VAL A 1 235 ? 7.234 57.219 33.031 1 46.75 235 VAL A CA 1
ATOM 1935 C C . VAL A 1 235 ? 7.406 56.219 34.188 1 46.75 235 VAL A C 1
ATOM 1937 O O . VAL A 1 235 ? 6.852 55.125 34.125 1 46.75 235 VAL A O 1
ATOM 1940 N N . MET B 1 1 ? -9.789 -54.469 13.039 1 35.5 1 MET B N 1
ATOM 1941 C CA . MET B 1 1 ? -10.359 -53.375 12.234 1 35.5 1 MET B CA 1
ATOM 1942 C C . MET B 1 1 ? -9.375 -52.219 12.086 1 35.5 1 MET B C 1
ATOM 1944 O O . MET B 1 1 ? -9.023 -51.594 13.078 1 35.5 1 MET B O 1
ATOM 1948 N N . ILE B 1 2 ? -8.422 -52.219 11.156 1 41.59 2 ILE B N 1
ATOM 1949 C CA . ILE B 1 2 ? -7.367 -51.219 10.922 1 41.59 2 ILE B CA 1
ATOM 1950 C C . ILE B 1 2 ? -7.992 -49.875 10.664 1 41.59 2 ILE B C 1
ATOM 1952 O O . ILE B 1 2 ? -8.828 -49.719 9.766 1 41.59 2 ILE B O 1
ATOM 1956 N N . GLN B 1 3 ? -8.219 -49.031 11.602 1 41.69 3 GLN B N 1
ATOM 1957 C CA . GLN B 1 3 ? -8.711 -47.656 11.422 1 41.69 3 GLN B CA 1
ATOM 1958 C C . GLN B 1 3 ? -7.965 -46.969 10.289 1 41.69 3 GLN B C 1
ATOM 1960 O O . GLN B 1 3 ? -6.738 -46.844 10.336 1 41.69 3 GLN B O 1
ATOM 1965 N N . GLN B 1 4 ? -8.312 -47.156 9.055 1 42.06 4 GLN B N 1
ATOM 1966 C CA . GLN B 1 4 ? -7.777 -46.406 7.926 1 42.06 4 GLN B CA 1
ATOM 1967 C C . GLN B 1 4 ? -7.652 -44.906 8.258 1 42.06 4 GLN B C 1
ATOM 1969 O O . GLN B 1 4 ? -8.648 -44.25 8.594 1 42.06 4 GLN B O 1
ATOM 1974 N N . VAL B 1 5 ? -6.645 -44.531 8.867 1 50.28 5 VAL B N 1
ATOM 1975 C CA . VAL B 1 5 ? -6.379 -43.125 9.117 1 50.28 5 VAL B CA 1
ATOM 1976 C C . VAL B 1 5 ? -6.543 -42.312 7.824 1 50.28 5 VAL B C 1
ATOM 1978 O O . VAL B 1 5 ? -5.879 -42.594 6.824 1 50.28 5 VAL B O 1
ATOM 1981 N N . SER B 1 6 ? -7.703 -41.812 7.5 1 52.41 6 SER B N 1
ATOM 1982 C CA . SER B 1 6 ? -7.934 -40.969 6.328 1 52.41 6 SER B CA 1
ATOM 1983 C C . SER B 1 6 ? -6.828 -39.938 6.156 1 52.41 6 SER B C 1
ATOM 1985 O O . SER B 1 6 ? -6.395 -39.312 7.129 1 52.41 6 SER B O 1
ATOM 1987 N N . PRO B 1 7 ? -6.047 -40.094 5.141 1 59.59 7 PRO B N 1
ATOM 1988 C CA . PRO B 1 7 ? -4.902 -39.219 4.934 1 59.59 7 PRO B CA 1
ATOM 1989 C C . PRO B 1 7 ? -5.262 -37.75 5.102 1 59.59 7 PRO B C 1
ATOM 1991 O O . PRO B 1 7 ? -6.387 -37.344 4.793 1 59.59 7 PRO B O 1
ATOM 1994 N N . THR B 1 8 ? -4.77 -37.062 6.066 1 72.06 8 THR B N 1
ATOM 1995 C CA . THR B 1 8 ? -4.961 -35.656 6.375 1 72.06 8 THR B CA 1
ATOM 1996 C C . THR B 1 8 ? -4.742 -34.812 5.129 1 72.06 8 THR B C 1
ATOM 1998 O O . THR B 1 8 ? -3.693 -34.875 4.488 1 72.06 8 THR B O 1
ATOM 2001 N N . VAL B 1 9 ? -5.832 -34.312 4.52 1 83.06 9 VAL B N 1
ATOM 2002 C CA . VAL B 1 9 ? -5.781 -33.406 3.379 1 83.06 9 VAL B CA 1
ATOM 2003 C C . VAL B 1 9 ? -5.016 -32.125 3.76 1 83.06 9 VAL B C 1
ATOM 2005 O O . VAL B 1 9 ? -5.289 -31.516 4.797 1 83.06 9 VAL B O 1
ATOM 2008 N N . ILE B 1 10 ? -3.959 -31.859 3.08 1 81.5 10 ILE B N 1
ATOM 2009 C CA . ILE B 1 10 ? -3.148 -30.672 3.297 1 81.5 10 ILE B CA 1
ATOM 2010 C C . ILE B 1 10 ? -3.693 -29.516 2.455 1 81.5 10 ILE B C 1
ATOM 2012 O O . ILE B 1 10 ? -4.047 -29.703 1.289 1 81.5 10 ILE B O 1
ATOM 2016 N N . TYR B 1 11 ? -3.867 -28.391 3.086 1 84.62 11 TYR B N 1
ATOM 2017 C CA . TYR B 1 11 ? -4.285 -27.156 2.412 1 84.62 11 TYR B CA 1
ATOM 2018 C C . TYR B 1 11 ? -3.119 -26.188 2.264 1 84.62 11 TYR B C 1
ATOM 2020 O O . TYR B 1 11 ? -2.816 -25.438 3.184 1 84.62 11 TYR B O 1
ATOM 2028 N N . PRO B 1 12 ? -2.463 -26.172 1.071 1 75.88 12 PRO B N 1
ATOM 2029 C CA . PRO B 1 12 ? -1.284 -25.312 0.896 1 75.88 12 PRO B CA 1
ATOM 2030 C C . PRO B 1 12 ? -1.604 -23.828 1.029 1 75.88 12 PRO B C 1
ATOM 2032 O O . PRO B 1 12 ? -2.73 -23.406 0.748 1 75.88 12 PRO B O 1
ATOM 2035 N N . ASP B 1 13 ? -0.578 -23.062 1.453 1 74.25 13 ASP B N 1
ATOM 2036 C CA . ASP B 1 13 ? -0.694 -21.609 1.575 1 74.25 13 ASP B CA 1
ATOM 2037 C C . ASP B 1 13 ? -0.311 -20.922 0.27 1 74.25 13 ASP B C 1
ATOM 2039 O O . ASP B 1 13 ? -0.459 -19.703 0.14 1 74.25 13 ASP B O 1
ATOM 2043 N N . SER B 1 14 ? 0.354 -21.672 -0.602 1 67.38 14 SER B N 1
ATOM 2044 C CA . SER B 1 14 ? 0.693 -21.156 -1.929 1 67.38 14 SER B CA 1
ATOM 2045 C C . SER B 1 14 ? 0.521 -22.234 -2.99 1 67.38 14 SER B C 1
ATOM 2047 O O . SER B 1 14 ? 0.448 -23.422 -2.67 1 67.38 14 SER B O 1
ATOM 2049 N N . ASP B 1 15 ? 0.354 -21.875 -4.27 1 57.84 15 ASP B N 1
ATOM 2050 C CA . ASP B 1 15 ? 0.193 -22.891 -5.305 1 57.84 15 ASP B CA 1
ATOM 2051 C C . ASP B 1 15 ? 1.546 -23.328 -5.867 1 57.84 15 ASP B C 1
ATOM 2053 O O . ASP B 1 15 ? 1.612 -24.172 -6.762 1 57.84 15 ASP B O 1
ATOM 2057 N N . GLY B 1 16 ? 2.582 -22.828 -5.258 1 56.75 16 GLY B N 1
ATOM 2058 C CA . GLY B 1 16 ? 3.922 -23.203 -5.672 1 56.75 16 GLY B CA 1
ATOM 2059 C C . GLY B 1 16 ? 4.309 -22.656 -7.031 1 56.75 16 GLY B C 1
ATOM 2060 O O . GLY B 1 16 ? 5.375 -22.969 -7.559 1 56.75 16 GLY B O 1
ATOM 2061 N N . GLN B 1 17 ? 3.428 -21.969 -7.648 1 56.59 17 GLN B N 1
ATOM 2062 C CA . GLN B 1 17 ? 3.725 -21.422 -8.969 1 56.59 17 GLN B CA 1
ATOM 2063 C C . GLN B 1 17 ? 4.207 -19.969 -8.867 1 56.59 17 GLN B C 1
ATOM 2065 O O . GLN B 1 17 ? 3.873 -19.266 -7.918 1 56.59 17 GLN B O 1
ATOM 2070 N N . PRO B 1 18 ? 5.246 -19.719 -9.766 1 54.81 18 PRO B N 1
ATOM 2071 C CA . PRO B 1 18 ? 5.695 -18.328 -9.727 1 54.81 18 PRO B CA 1
ATOM 2072 C C . PRO B 1 18 ? 4.543 -17.344 -9.852 1 54.81 18 PRO B C 1
ATOM 2074 O O . PRO B 1 18 ? 3.639 -17.531 -10.664 1 54.81 18 PRO B O 1
ATOM 2077 N N . MET B 1 19 ? 4.375 -16.562 -8.859 1 63.19 19 MET B N 1
ATOM 2078 C CA . MET B 1 19 ? 3.379 -15.492 -8.828 1 63.19 19 MET B CA 1
ATOM 2079 C C . MET B 1 19 ? 3.854 -14.289 -9.633 1 63.19 19 MET B C 1
ATOM 2081 O O . MET B 1 19 ? 4.984 -13.828 -9.469 1 63.19 19 MET B O 1
ATOM 2085 N N . ALA B 1 20 ? 3.107 -14.078 -10.781 1 76.69 20 ALA B N 1
ATOM 2086 C CA . ALA B 1 20 ? 3.516 -12.859 -11.484 1 76.69 20 ALA B CA 1
ATOM 2087 C C . ALA B 1 20 ? 2.303 -12.07 -11.953 1 76.69 20 ALA B C 1
ATOM 2089 O O . ALA B 1 20 ? 1.29 -12.648 -12.352 1 76.69 20 ALA B O 1
ATOM 2090 N N . GLU B 1 21 ? 2.336 -10.844 -11.711 1 84.94 21 GLU B N 1
ATOM 2091 C CA . GLU B 1 21 ? 1.413 -9.812 -12.18 1 84.94 21 GLU B CA 1
ATOM 2092 C C . GLU B 1 21 ? 2.137 -8.758 -13.008 1 84.94 21 GLU B C 1
ATOM 2094 O O . GLU B 1 21 ? 3.336 -8.531 -12.828 1 84.94 21 GLU B O 1
ATOM 2099 N N . ASN B 1 22 ? 1.381 -8.258 -13.953 1 91.31 22 ASN B N 1
ATOM 2100 C CA . ASN B 1 22 ? 1.941 -7.039 -14.539 1 91.31 22 ASN B CA 1
ATOM 2101 C C . ASN B 1 22 ? 1.812 -5.852 -13.586 1 91.31 22 ASN B C 1
ATOM 2103 O O . ASN B 1 22 ? 1.226 -5.973 -12.508 1 91.31 22 ASN B O 1
ATOM 2107 N N . THR B 1 23 ? 2.379 -4.723 -13.969 1 96.12 23 THR B N 1
ATOM 2108 C CA . THR B 1 23 ? 2.496 -3.619 -13.023 1 96.12 23 THR B CA 1
ATOM 2109 C C . THR B 1 23 ? 1.128 -3.006 -12.734 1 96.12 23 THR B C 1
ATOM 2111 O O . THR B 1 23 ? 0.861 -2.57 -11.609 1 96.12 23 THR B O 1
ATOM 2114 N N . GLN B 1 24 ? 0.24 -2.969 -13.703 1 95.06 24 GLN B N 1
ATOM 2115 C CA . GLN B 1 24 ? -1.083 -2.389 -13.5 1 95.06 24 GLN B CA 1
ATOM 2116 C C . GLN B 1 24 ? -1.942 -3.275 -12.602 1 95.06 24 GLN B C 1
ATOM 2118 O O . GLN B 1 24 ? -2.656 -2.781 -11.727 1 95.06 24 GLN B O 1
ATOM 2123 N N . GLN B 1 25 ? -1.843 -4.52 -12.875 1 93.81 25 GLN B N 1
ATOM 2124 C CA . GLN B 1 25 ? -2.588 -5.461 -12.047 1 93.81 25 GLN B CA 1
ATOM 2125 C C . GLN B 1 25 ? -2.143 -5.387 -10.586 1 93.81 25 GLN B C 1
ATOM 2127 O O . GLN B 1 25 ? -2.975 -5.27 -9.688 1 93.81 25 GLN B O 1
ATOM 2132 N N . PHE B 1 26 ? -0.846 -5.41 -10.375 1 95.5 26 PHE B N 1
ATOM 2133 C CA . PHE B 1 26 ? -0.312 -5.301 -9.023 1 95.5 26 PHE B CA 1
ATOM 2134 C C . PHE B 1 26 ? -0.794 -4.02 -8.352 1 95.5 26 PHE B C 1
ATOM 2136 O O . PHE B 1 26 ? -1.242 -4.043 -7.203 1 95.5 26 PHE B O 1
ATOM 2143 N N . GLN B 1 27 ? -0.75 -2.967 -9.07 1 97.19 27 GLN B N 1
ATOM 2144 C CA . GLN B 1 27 ? -1.131 -1.67 -8.523 1 97.19 27 GLN B CA 1
ATOM 2145 C C . GLN B 1 27 ? -2.586 -1.673 -8.062 1 97.19 27 GLN B C 1
ATOM 2147 O O . GLN B 1 27 ? -2.895 -1.229 -6.953 1 97.19 27 GLN B O 1
ATOM 2152 N N . TRP B 1 28 ? -3.438 -2.152 -8.844 1 97.75 28 TRP B N 1
ATOM 2153 C CA . TRP B 1 28 ? -4.859 -2.123 -8.516 1 97.75 28 TRP B CA 1
ATOM 2154 C C . TRP B 1 28 ? -5.176 -3.096 -7.383 1 97.75 28 TRP B C 1
ATOM 2156 O O . TRP B 1 28 ? -6.012 -2.807 -6.523 1 97.75 28 TRP B O 1
ATOM 2166 N N . ILE B 1 29 ? -4.539 -4.25 -7.41 1 97.19 29 ILE B N 1
ATOM 2167 C CA . ILE B 1 29 ? -4.719 -5.188 -6.305 1 97.19 29 ILE B CA 1
ATOM 2168 C C . ILE B 1 29 ? -4.336 -4.512 -4.988 1 97.19 29 ILE B C 1
ATOM 2170 O O . ILE B 1 29 ? -5.105 -4.535 -4.023 1 97.19 29 ILE B O 1
ATOM 2174 N N . VAL B 1 30 ? -3.219 -3.854 -5 1 98.56 30 VAL B N 1
ATOM 2175 C CA . VAL B 1 30 ? -2.703 -3.219 -3.793 1 98.56 30 VAL B CA 1
ATOM 2176 C C . VAL B 1 30 ? -3.604 -2.049 -3.4 1 98.56 30 VAL B C 1
ATOM 2178 O O . VAL B 1 30 ? -3.979 -1.911 -2.234 1 98.56 30 VAL B O 1
ATOM 2181 N N . VAL B 1 31 ? -4.008 -1.219 -4.359 1 98.75 31 VAL B N 1
ATOM 2182 C CA . VAL B 1 31 ? -4.836 -0.056 -4.066 1 98.75 31 VAL B CA 1
ATOM 2183 C C . VAL B 1 31 ? -6.16 -0.507 -3.455 1 98.75 31 VAL B C 1
ATOM 2185 O O . VAL B 1 31 ? -6.594 0.029 -2.432 1 98.75 31 VAL B O 1
ATOM 2188 N N . ILE B 1 32 ? -6.742 -1.494 -4.051 1 98.88 32 ILE B N 1
ATOM 2189 C CA . ILE B 1 32 ? -8.039 -1.955 -3.564 1 98.88 32 ILE B CA 1
ATOM 2190 C C . ILE B 1 32 ? -7.875 -2.623 -2.201 1 98.88 32 ILE B C 1
ATOM 2192 O O . ILE B 1 32 ? -8.531 -2.24 -1.231 1 98.88 32 ILE B O 1
ATOM 2196 N N . LYS B 1 33 ? -7.023 -3.516 -2.053 1 98.81 33 LYS B N 1
ATOM 2197 C CA . LYS B 1 33 ? -6.852 -4.27 -0.814 1 98.81 33 LYS B CA 1
ATOM 2198 C C . LYS B 1 33 ? -6.465 -3.348 0.339 1 98.81 33 LYS B C 1
ATOM 2200 O O . LYS B 1 33 ? -7.051 -3.422 1.422 1 98.81 33 LYS B O 1
ATOM 2205 N N . GLU B 1 34 ? -5.5 -2.49 0.098 1 98.88 34 GLU B N 1
ATOM 2206 C CA . GLU B 1 34 ? -4.969 -1.675 1.187 1 98.88 34 GLU B CA 1
ATOM 2207 C C . GLU B 1 34 ? -5.965 -0.595 1.603 1 98.88 34 GLU B C 1
ATOM 2209 O O . GLU B 1 34 ? -6.055 -0.247 2.781 1 98.88 34 GLU B O 1
ATOM 2214 N N . ASN B 1 35 ? -6.691 0.015 0.662 1 98.94 35 ASN B N 1
ATOM 2215 C CA . ASN B 1 35 ? -7.695 0.995 1.054 1 98.94 35 ASN B CA 1
ATOM 2216 C C . ASN B 1 35 ? -8.867 0.338 1.785 1 98.94 35 ASN B C 1
ATOM 2218 O O . ASN B 1 35 ? -9.469 0.948 2.666 1 98.94 35 ASN B O 1
ATOM 2222 N N . LEU B 1 36 ? -9.156 -0.916 1.45 1 98.94 36 LEU B N 1
ATOM 2223 C CA . LEU B 1 36 ? -10.156 -1.646 2.223 1 98.94 36 LEU B CA 1
ATOM 2224 C C . LEU B 1 36 ? -9.648 -1.938 3.631 1 98.94 36 LEU B C 1
ATOM 2226 O O . LEU B 1 36 ? -10.414 -1.888 4.594 1 98.94 36 LEU B O 1
ATOM 2230 N N . GLU B 1 37 ? -8.359 -2.234 3.736 1 98.88 37 GLU B N 1
ATOM 2231 C CA . GLU B 1 37 ? -7.758 -2.396 5.059 1 98.88 37 GLU B CA 1
ATOM 2232 C C . GLU B 1 37 ? -7.883 -1.12 5.883 1 98.88 37 GLU B C 1
ATOM 2234 O O . GLU B 1 37 ? -8.18 -1.174 7.078 1 98.88 37 GLU B O 1
ATOM 2239 N N . ILE B 1 38 ? -7.66 0.007 5.258 1 98.75 38 ILE B N 1
ATOM 2240 C CA . ILE B 1 38 ? -7.793 1.309 5.902 1 98.75 38 ILE B CA 1
ATOM 2241 C C . ILE B 1 38 ? -9.25 1.544 6.289 1 98.75 38 ILE B C 1
ATOM 2243 O O . ILE B 1 38 ? -9.539 1.955 7.418 1 98.75 38 ILE B O 1
ATOM 2247 N N . LEU B 1 39 ? -10.172 1.232 5.383 1 98.81 39 LEU B N 1
ATOM 2248 C CA . LEU B 1 39 ? -11.602 1.414 5.609 1 98.81 39 LEU B CA 1
ATOM 2249 C C . LEU B 1 39 ? -12.047 0.681 6.871 1 98.81 39 LEU B C 1
ATOM 2251 O O . LEU B 1 39 ? -12.844 1.208 7.648 1 98.81 39 LEU B O 1
ATOM 2255 N N . PHE B 1 40 ? -11.477 -0.498 7.059 1 98.75 40 PHE B N 1
ATOM 2256 C CA . PHE B 1 40 ? -11.961 -1.352 8.141 1 98.75 40 PHE B CA 1
ATOM 2257 C C . PHE B 1 40 ? -10.938 -1.43 9.266 1 98.75 40 PHE B C 1
ATOM 2259 O O . PHE B 1 40 ? -10.961 -2.363 10.07 1 98.75 40 PHE B O 1
ATOM 2266 N N . ALA B 1 41 ? -10.023 -0.491 9.328 1 98.38 41 ALA B N 1
ATOM 2267 C CA . ALA B 1 41 ? -8.93 -0.531 10.297 1 98.38 41 ALA B CA 1
ATOM 2268 C C . ALA B 1 41 ? -9.453 -0.638 11.727 1 98.38 41 ALA B C 1
ATOM 2270 O O . ALA B 1 41 ? -8.867 -1.331 12.555 1 98.38 41 ALA B O 1
ATOM 2271 N N . ASN B 1 42 ? -10.586 -0.015 12 1 97.69 42 ASN B N 1
ATOM 2272 C CA . ASN B 1 42 ? -11.109 0.023 13.367 1 97.69 42 ASN B CA 1
ATOM 2273 C C . ASN B 1 42 ? -12.219 -1.008 13.562 1 97.69 42 ASN B C 1
ATOM 2275 O O . ASN B 1 42 ? -12.992 -0.917 14.523 1 97.69 42 ASN B O 1
ATOM 2279 N N . ARG B 1 43 ? -12.359 -1.916 12.664 1 98.5 43 ARG B N 1
ATOM 2280 C CA . ARG B 1 43 ? -13.305 -3.023 12.75 1 98.5 43 ARG B CA 1
ATOM 2281 C C . ARG B 1 43 ? -12.578 -4.352 12.938 1 98.5 43 ARG B C 1
ATOM 2283 O O . ARG B 1 43 ? -12.211 -5.008 11.961 1 98.5 43 ARG B O 1
ATOM 2290 N N . PRO B 1 44 ? -12.391 -4.781 14.164 1 98.19 44 PRO B N 1
ATOM 2291 C CA . PRO B 1 44 ? -11.617 -5.992 14.438 1 98.19 44 PRO B CA 1
ATOM 2292 C C . PRO B 1 44 ? -12.273 -7.254 13.883 1 98.19 44 PRO B C 1
ATOM 2294 O O . PRO B 1 44 ? -11.633 -8.305 13.789 1 98.19 44 PRO B O 1
ATOM 2297 N N . ASP B 1 45 ? -13.531 -7.184 13.5 1 98.69 45 ASP B N 1
ATOM 2298 C CA . ASP B 1 45 ? -14.281 -8.344 13.047 1 98.69 45 ASP B CA 1
ATOM 2299 C C . ASP B 1 45 ? -14.367 -8.383 11.523 1 98.69 45 ASP B C 1
ATOM 2301 O O . ASP B 1 45 ? -15.25 -9.039 10.961 1 98.69 45 ASP B O 1
ATOM 2305 N N . VAL B 1 46 ? -13.594 -7.625 10.859 1 98.88 46 VAL B N 1
ATOM 2306 C CA . VAL B 1 46 ? -13.562 -7.656 9.398 1 98.88 46 VAL B CA 1
ATOM 2307 C C . VAL B 1 46 ? -12.18 -8.086 8.914 1 98.88 46 VAL B C 1
ATOM 2309 O O . VAL B 1 46 ? -11.18 -7.422 9.203 1 98.88 46 VAL B O 1
ATOM 2312 N N . PHE B 1 47 ? -12.125 -9.156 8.219 1 98.88 47 PHE B N 1
ATOM 2313 C CA . PHE B 1 47 ? -10.898 -9.695 7.645 1 98.88 47 PHE B CA 1
ATOM 2314 C C . PHE B 1 47 ? -10.766 -9.312 6.176 1 98.88 47 PHE B C 1
ATOM 2316 O O . PHE B 1 47 ? -11.695 -9.5 5.391 1 98.88 47 PHE B O 1
ATOM 2323 N N . VAL B 1 48 ? -9.711 -8.664 5.82 1 98.94 48 VAL B N 1
ATOM 2324 C CA . VAL B 1 48 ? -9.383 -8.281 4.453 1 98.94 48 VAL B CA 1
ATOM 2325 C C . VAL B 1 48 ? -8.094 -8.969 4.012 1 98.94 48 VAL B C 1
ATOM 2327 O O . VAL B 1 48 ? -7.121 -9.016 4.766 1 98.94 48 VAL B O 1
ATOM 2330 N N . ALA B 1 49 ? -8.078 -9.523 2.824 1 98.31 49 ALA B N 1
ATOM 2331 C CA . ALA B 1 49 ? -6.879 -10.195 2.326 1 98.31 49 ALA B CA 1
ATOM 2332 C C . ALA B 1 49 ? -6.758 -10.047 0.812 1 98.31 49 ALA B C 1
ATOM 2334 O O . ALA B 1 49 ? -7.746 -9.766 0.128 1 98.31 49 ALA B O 1
ATOM 2335 N N . GLY B 1 50 ? -5.566 -10.07 0.376 1 96.12 50 GLY B N 1
ATOM 2336 C CA . GLY B 1 50 ? -5.246 -10.125 -1.042 1 96.12 50 GLY B CA 1
ATOM 2337 C C . GLY B 1 50 ? -4.5 -11.383 -1.439 1 96.12 50 GLY B C 1
ATOM 2338 O O . GLY B 1 50 ? -3.611 -11.836 -0.716 1 96.12 50 GLY B O 1
ATOM 2339 N N . ASP B 1 51 ? -4.918 -11.93 -2.562 1 93.56 51 ASP B N 1
ATOM 2340 C CA . ASP B 1 51 ? -4.227 -13.078 -3.143 1 93.56 51 ASP B CA 1
ATOM 2341 C C . ASP B 1 51 ? -4.133 -14.227 -2.145 1 93.56 51 ASP B C 1
ATOM 2343 O O . ASP B 1 51 ? -3.096 -14.883 -2.037 1 93.56 51 ASP B O 1
ATOM 2347 N N . LEU B 1 52 ? -5.184 -14.461 -1.399 1 94.62 52 LEU B N 1
ATOM 2348 C CA . LEU B 1 52 ? -5.219 -15.523 -0.401 1 94.62 52 LEU B CA 1
ATOM 2349 C C . LEU B 1 52 ? -6.062 -16.688 -0.884 1 94.62 52 LEU B C 1
ATOM 2351 O O . LEU B 1 52 ? -7.207 -16.516 -1.306 1 94.62 52 LEU B O 1
ATOM 2355 N N . LEU B 1 53 ? -5.5 -17.844 -0.78 1 93.12 53 LEU B N 1
ATOM 2356 C CA . LEU B 1 53 ? -6.273 -19.031 -1.141 1 93.12 53 LEU B CA 1
ATOM 2357 C C . LEU B 1 53 ? -7.48 -19.203 -0.221 1 93.12 53 LEU B C 1
ATOM 2359 O O . LEU B 1 53 ? -7.359 -19.062 0.998 1 93.12 53 LEU B O 1
ATOM 2363 N N . TRP B 1 54 ? -8.609 -19.438 -0.775 1 96.19 54 TRP B N 1
ATOM 2364 C CA . TRP B 1 54 ? -9.867 -19.719 -0.097 1 96.19 54 TRP B CA 1
ATOM 2365 C C . TRP B 1 54 ? -10.344 -21.141 -0.412 1 96.19 54 TRP B C 1
ATOM 2367 O O . TRP B 1 54 ? -10.555 -21.484 -1.577 1 96.19 54 TRP B O 1
ATOM 2377 N N . TYR B 1 55 ? -10.438 -21.953 0.614 1 95.88 55 TYR B N 1
ATOM 2378 C CA . TYR B 1 55 ? -10.984 -23.312 0.542 1 95.88 55 TYR B CA 1
ATOM 2379 C C . TYR B 1 55 ? -12.367 -23.375 1.168 1 95.88 55 TYR B C 1
ATOM 2381 O O . TYR B 1 55 ? -12.516 -23.297 2.391 1 95.88 55 TYR B O 1
ATOM 2389 N N . PRO B 1 56 ? -13.375 -23.641 0.392 1 97.69 56 PRO B N 1
ATOM 2390 C CA . PRO B 1 56 ? -14.734 -23.578 0.931 1 97.69 56 PRO B CA 1
ATOM 2391 C C . PRO B 1 56 ? -15.188 -24.906 1.534 1 97.69 56 PRO B C 1
ATOM 2393 O O . PRO B 1 56 ? -16.156 -24.953 2.297 1 97.69 56 PRO B O 1
ATOM 2396 N N . VAL B 1 57 ? -14.469 -26.062 1.142 1 96.69 57 VAL B N 1
ATOM 2397 C CA . VAL B 1 57 ? -14.984 -27.359 1.521 1 96.69 57 VAL B CA 1
ATOM 2398 C C . VAL B 1 57 ? -13.914 -28.141 2.277 1 96.69 57 VAL B C 1
ATOM 2400 O O . VAL B 1 57 ? -12.828 -28.391 1.747 1 96.69 57 VAL B O 1
ATOM 2403 N N . GLU B 1 58 ? -14.266 -28.531 3.43 1 95.06 58 GLU B N 1
ATOM 2404 C CA . GLU B 1 58 ? -13.367 -29.359 4.215 1 95.06 58 GLU B CA 1
ATOM 2405 C C . GLU B 1 58 ? -13.109 -30.703 3.521 1 95.06 58 GLU B C 1
ATOM 2407 O O . GLU B 1 58 ? -14.039 -31.328 3.006 1 95.06 58 GLU B O 1
ATOM 2412 N N . GLY B 1 59 ? -11.828 -31.047 3.455 1 93.25 59 GLY B N 1
ATOM 2413 C CA . GLY B 1 59 ? -11.469 -32.312 2.848 1 93.25 59 GLY B CA 1
ATOM 2414 C C . GLY B 1 59 ? -11.211 -32.219 1.356 1 93.25 59 GLY B C 1
ATOM 2415 O O . GLY B 1 59 ? -10.789 -33.188 0.725 1 93.25 59 GLY B O 1
ATOM 2416 N N . ASP B 1 60 ? -11.469 -31.109 0.771 1 93.81 60 ASP B N 1
ATOM 2417 C CA . ASP B 1 60 ? -11.25 -30.844 -0.649 1 93.81 60 ASP B CA 1
ATOM 2418 C C . ASP B 1 60 ? -10.281 -29.688 -0.856 1 93.81 60 ASP B C 1
ATOM 2420 O O . ASP B 1 60 ? -10.68 -28.531 -0.817 1 93.81 60 ASP B O 1
ATOM 2424 N N . ASN B 1 61 ? -9.07 -30.031 -1.109 1 90.62 61 ASN B N 1
ATOM 2425 C CA . ASN B 1 61 ? -8.078 -28.969 -1.278 1 90.62 61 ASN B CA 1
ATOM 2426 C C . ASN B 1 61 ? -7.887 -28.609 -2.748 1 90.62 61 ASN B C 1
ATOM 2428 O O . ASN B 1 61 ? -6.969 -27.875 -3.096 1 90.62 61 ASN B O 1
ATOM 2432 N N . LYS B 1 62 ? -8.711 -29.188 -3.635 1 89.56 62 LYS B N 1
ATOM 2433 C CA . LYS B 1 62 ? -8.648 -28.891 -5.062 1 89.56 62 LYS B CA 1
ATOM 2434 C C . LYS B 1 62 ? -9.609 -27.766 -5.438 1 89.56 62 LYS B C 1
ATOM 2436 O O . LYS B 1 62 ? -9.32 -26.953 -6.324 1 89.56 62 LYS B O 1
ATOM 2441 N N . THR B 1 63 ? -10.719 -27.781 -4.758 1 92.62 63 THR B N 1
ATOM 2442 C CA . THR B 1 63 ? -11.672 -26.703 -4.938 1 92.62 63 THR B CA 1
ATOM 2443 C C . THR B 1 63 ? -11.219 -25.453 -4.188 1 92.62 63 THR B C 1
ATOM 2445 O O . THR B 1 63 ? -11.289 -25.391 -2.959 1 92.62 63 THR B O 1
ATOM 2448 N N . ARG B 1 64 ? -10.688 -24.5 -4.914 1 92.69 64 ARG B N 1
ATOM 2449 C CA . ARG B 1 64 ? -10.133 -23.297 -4.277 1 92.69 64 ARG B CA 1
ATOM 2450 C C . ARG B 1 64 ? -9.984 -22.172 -5.281 1 92.69 64 ARG B C 1
ATOM 2452 O O . ARG B 1 64 ? -9.961 -22.391 -6.492 1 92.69 64 ARG B O 1
ATOM 2459 N N . GLN B 1 65 ? -10.008 -21 -4.773 1 92.44 65 GLN B N 1
ATOM 2460 C CA . GLN B 1 65 ? -9.711 -19.766 -5.504 1 92.44 65 GLN B CA 1
ATOM 2461 C C . GLN B 1 65 ? -8.914 -18.797 -4.645 1 92.44 65 GLN B C 1
ATOM 2463 O O . GLN B 1 65 ? -8.906 -18.906 -3.414 1 92.44 65 GLN B O 1
ATOM 2468 N N . ALA B 1 66 ? -8.172 -17.922 -5.285 1 92.81 66 ALA B N 1
ATOM 2469 C CA . ALA B 1 66 ? -7.461 -16.828 -4.613 1 92.81 66 ALA B CA 1
ATOM 2470 C C . ALA B 1 66 ? -7.879 -15.477 -5.18 1 92.81 66 ALA B C 1
ATOM 2472 O O . ALA B 1 66 ? -7.246 -14.961 -6.102 1 92.81 66 ALA B O 1
ATOM 2473 N N . PRO B 1 67 ? -8.938 -14.898 -4.598 1 95.12 67 PRO B N 1
ATOM 2474 C CA . PRO B 1 67 ? -9.32 -13.57 -5.082 1 95.12 67 PRO B CA 1
ATOM 2475 C C . PRO B 1 67 ? -8.203 -12.539 -4.922 1 95.12 67 PRO B C 1
ATOM 2477 O O . PRO B 1 67 ? -7.43 -12.609 -3.963 1 95.12 67 PRO B O 1
ATOM 2480 N N . ASP B 1 68 ? -8.156 -11.586 -5.852 1 95.19 68 ASP B N 1
ATOM 2481 C CA . ASP B 1 68 ? -7.168 -10.516 -5.758 1 95.19 68 ASP B CA 1
ATOM 2482 C C . ASP B 1 68 ? -7.367 -9.695 -4.484 1 95.19 68 ASP B C 1
ATOM 2484 O O . ASP B 1 68 ? -6.398 -9.234 -3.877 1 95.19 68 ASP B O 1
ATOM 2488 N N . ALA B 1 69 ? -8.594 -9.492 -4.121 1 98.25 69 ALA B N 1
ATOM 2489 C CA . ALA B 1 69 ? -8.969 -8.953 -2.818 1 98.25 69 ALA B CA 1
ATOM 2490 C C . ALA B 1 69 ? -10.266 -9.586 -2.312 1 98.25 69 ALA B C 1
ATOM 2492 O O . ALA B 1 69 ? -11.172 -9.859 -3.098 1 98.25 69 ALA B O 1
ATOM 2493 N N . MET B 1 70 ? -10.328 -9.812 -1.013 1 98.81 70 MET B N 1
ATOM 2494 C CA . MET B 1 70 ? -11.539 -10.367 -0.422 1 98.81 70 MET B CA 1
ATOM 2495 C C . MET B 1 70 ? -11.828 -9.734 0.936 1 98.81 70 MET B C 1
ATOM 2497 O O . MET B 1 70 ? -10.906 -9.281 1.619 1 98.81 70 MET B O 1
ATOM 2501 N N . VAL B 1 71 ? -13.055 -9.625 1.286 1 98.94 71 VAL B N 1
ATOM 2502 C CA . VAL B 1 71 ? -13.516 -9.109 2.572 1 98.94 71 VAL B CA 1
ATOM 2503 C C . VAL B 1 71 ? -14.453 -10.117 3.232 1 98.94 71 VAL B C 1
ATOM 2505 O O . VAL B 1 71 ? -15.43 -10.555 2.625 1 98.94 71 VAL B O 1
ATOM 2508 N N . ALA B 1 72 ? -14.125 -10.555 4.367 1 98.94 72 ALA B N 1
ATOM 2509 C CA . ALA B 1 72 ? -14.977 -11.406 5.195 1 98.94 72 ALA B CA 1
ATOM 2510 C C . ALA B 1 72 ? -15.422 -10.68 6.461 1 98.94 72 ALA B C 1
ATOM 2512 O O . ALA B 1 72 ? -14.648 -10.531 7.41 1 98.94 72 ALA B O 1
ATOM 2513 N N . ILE B 1 73 ? -16.609 -10.211 6.445 1 98.81 73 ILE B N 1
ATOM 2514 C CA . ILE B 1 73 ? -17.203 -9.523 7.59 1 98.81 73 ILE B CA 1
ATOM 2515 C C . ILE B 1 73 ? -17.672 -10.547 8.617 1 98.81 73 ILE B C 1
ATOM 2517 O O . ILE B 1 73 ? -18.344 -11.531 8.258 1 98.81 73 ILE B O 1
ATOM 2521 N N . GLY B 1 74 ? -17.312 -10.391 9.828 1 98.69 74 GLY B N 1
ATOM 2522 C CA . GLY B 1 74 ? -17.625 -11.336 10.891 1 98.69 74 GLY B CA 1
ATOM 2523 C C . GLY B 1 74 ? -16.453 -12.219 11.266 1 98.69 74 GLY B C 1
ATOM 2524 O O . GLY B 1 74 ? -16.578 -13.102 12.109 1 98.69 74 GLY B O 1
ATOM 2525 N N . ARG B 1 75 ? -15.336 -12 10.641 1 98.81 75 ARG B N 1
ATOM 2526 C CA . ARG B 1 75 ? -14.125 -12.742 10.969 1 98.81 75 ARG B CA 1
ATOM 2527 C C . ARG B 1 75 ? -13.039 -11.812 11.508 1 98.81 75 ARG B C 1
ATOM 2529 O O . ARG B 1 75 ? -12.867 -10.703 11 1 98.81 75 ARG B O 1
ATOM 2536 N N . PRO B 1 76 ? -12.305 -12.219 12.438 1 98.69 76 PRO B N 1
ATOM 2537 C CA . PRO B 1 76 ? -11.289 -11.336 13.023 1 98.69 76 PRO B CA 1
ATOM 2538 C C . PRO B 1 76 ? -10.102 -11.102 12.094 1 98.69 76 PRO B C 1
ATOM 2540 O O . PRO B 1 76 ? -9.82 -11.922 11.227 1 98.69 76 PRO B O 1
ATOM 2543 N N . LYS B 1 77 ? -9.531 -9.938 12.305 1 98.38 77 LYS B N 1
ATOM 2544 C CA . LYS B 1 77 ? -8.242 -9.711 11.656 1 98.38 77 LYS B CA 1
ATOM 2545 C C . LYS B 1 77 ? -7.215 -10.742 12.109 1 98.38 77 LYS B C 1
ATOM 2547 O O . LYS B 1 77 ? -7.441 -11.477 13.078 1 98.38 77 LYS B O 1
ATOM 2552 N N . GLY B 1 78 ? -6.078 -10.773 11.344 1 96.94 78 GLY B N 1
ATOM 2553 C CA . GLY B 1 78 ? -5.012 -11.68 11.734 1 96.94 78 GLY B CA 1
ATOM 2554 C C . GLY B 1 78 ? -4.469 -12.492 10.578 1 96.94 78 GLY B C 1
ATOM 2555 O O . GLY B 1 78 ? -5.027 -12.469 9.477 1 96.94 78 GLY B O 1
ATOM 2556 N N . HIS B 1 79 ? -3.484 -13.219 10.898 1 96.31 79 HIS B N 1
ATOM 2557 C CA . HIS B 1 79 ? -2.768 -13.977 9.883 1 96.31 79 HIS B CA 1
ATOM 2558 C C . HIS B 1 79 ? -3.535 -15.242 9.492 1 96.31 79 HIS B C 1
ATOM 2560 O O . HIS B 1 79 ? -4.09 -15.93 10.352 1 96.31 79 HIS B O 1
ATOM 2566 N N . ARG B 1 80 ? -3.596 -15.539 8.258 1 95.75 80 ARG B N 1
ATOM 2567 C CA . ARG B 1 80 ? -4.023 -16.812 7.688 1 95.75 80 ARG B CA 1
ATOM 2568 C C . ARG B 1 80 ? -3.023 -17.312 6.648 1 95.75 80 ARG B C 1
ATOM 2570 O O . ARG B 1 80 ? -2.525 -16.531 5.832 1 95.75 80 ARG B O 1
ATOM 2577 N N . GLY B 1 81 ? -2.729 -18.594 6.734 1 92.69 81 GLY B N 1
ATOM 2578 C CA . GLY B 1 81 ? -2.057 -19.234 5.609 1 92.69 81 GLY B CA 1
ATOM 2579 C C . GLY B 1 81 ? -2.945 -19.375 4.391 1 92.69 81 GLY B C 1
ATOM 2580 O O . GLY B 1 81 ? -2.482 -19.234 3.256 1 92.69 81 GLY B O 1
ATOM 2581 N N . SER B 1 82 ? -4.113 -19.609 4.629 1 94 82 SER B N 1
ATOM 2582 C CA . SER B 1 82 ? -5.246 -19.703 3.713 1 94 82 SER B CA 1
ATOM 2583 C C . SER B 1 82 ? -6.566 -19.469 4.441 1 94 82 SER B C 1
ATOM 2585 O O . SER B 1 82 ? -6.605 -19.453 5.672 1 94 82 SER B O 1
ATOM 2587 N N . TYR B 1 83 ? -7.535 -19.172 3.729 1 97.19 83 TYR B N 1
ATOM 2588 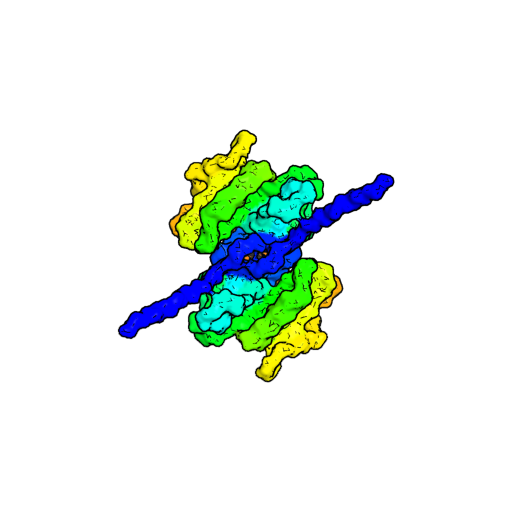C CA . TYR B 1 83 ? -8.867 -19.031 4.301 1 97.19 83 TYR B CA 1
ATOM 2589 C C . TYR B 1 83 ? -9.641 -20.344 4.188 1 97.19 83 TYR B C 1
ATOM 2591 O O . TYR B 1 83 ? -10.227 -20.641 3.143 1 97.19 83 TYR B O 1
ATOM 2599 N N . ARG B 1 84 ? -9.625 -21.109 5.203 1 97.44 84 ARG B N 1
ATOM 2600 C CA . ARG B 1 84 ? -10.383 -22.344 5.285 1 97.44 84 ARG B CA 1
ATOM 2601 C C . ARG B 1 84 ? -11.758 -22.109 5.895 1 97.44 84 ARG B C 1
ATOM 2603 O O . ARG B 1 84 ? -11.883 -21.953 7.113 1 97.44 84 ARG B O 1
ATOM 2610 N N . GLN B 1 85 ? -12.781 -22.156 5.09 1 98.38 85 GLN B N 1
ATOM 2611 C CA . GLN B 1 85 ? -14.094 -21.625 5.445 1 98.38 85 GLN B CA 1
ATOM 2612 C C . GLN B 1 85 ? -14.656 -22.344 6.672 1 98.38 85 GLN B C 1
ATOM 2614 O O . GLN B 1 85 ? -15.289 -21.719 7.527 1 98.38 85 GLN B O 1
ATOM 2619 N N . TRP B 1 86 ? -14.438 -23.688 6.844 1 97.5 86 TRP B N 1
ATOM 2620 C CA . TRP B 1 86 ? -14.969 -24.453 7.965 1 97.5 86 TRP B CA 1
ATOM 2621 C C . TRP B 1 86 ? -14.281 -24.062 9.266 1 97.5 86 TRP B C 1
ATOM 2623 O O . TRP B 1 86 ? -14.805 -24.312 10.359 1 97.5 86 TRP B O 1
ATOM 2633 N N . GLU B 1 87 ? -13.133 -23.469 9.164 1 97.75 87 GLU B N 1
ATOM 2634 C CA . GLU B 1 87 ? -12.43 -22.953 10.328 1 97.75 87 GLU B CA 1
ATOM 2635 C C . GLU B 1 87 ? -12.805 -21.5 10.594 1 97.75 87 GLU B C 1
ATOM 2637 O O . GLU B 1 87 ? -12.328 -20.906 11.562 1 97.75 87 GLU B O 1
ATOM 2642 N N . GLU B 1 88 ? -13.648 -20.875 9.719 1 98.5 88 GLU B N 1
ATOM 2643 C CA . GLU B 1 88 ? -14.062 -19.484 9.773 1 98.5 88 GLU B CA 1
ATOM 2644 C C . GLU B 1 88 ? -15.57 -19.359 9.977 1 98.5 88 GLU B C 1
ATOM 2646 O O . GLU B 1 88 ? -16.234 -18.562 9.305 1 98.5 88 GLU B O 1
ATOM 2651 N N . ASP B 1 89 ? -16.094 -20.219 10.82 1 98.12 89 ASP B N 1
ATOM 2652 C CA . ASP B 1 89 ? -17.516 -20.25 11.156 1 98.12 89 ASP B CA 1
ATOM 2653 C C . ASP B 1 89 ? -18.375 -20.469 9.914 1 98.12 89 ASP B C 1
ATOM 2655 O O . ASP B 1 89 ? -19.5 -19.969 9.836 1 98.12 89 ASP B O 1
ATOM 2659 N N . ASN B 1 90 ? -17.734 -21 8.891 1 98.12 90 ASN B N 1
ATOM 2660 C CA . ASN B 1 90 ? -18.375 -21.312 7.609 1 98.12 90 ASN B CA 1
ATOM 2661 C C . ASN B 1 90 ? -18.875 -20.047 6.922 1 98.12 90 ASN B C 1
ATOM 2663 O O . ASN B 1 90 ? -19.891 -20.094 6.223 1 98.12 90 ASN B O 1
ATOM 2667 N N . ILE B 1 91 ? -18.219 -18.922 7.223 1 98.56 91 ILE B N 1
ATOM 2668 C CA . ILE B 1 91 ? -18.516 -17.656 6.566 1 98.56 91 ILE B CA 1
ATOM 2669 C C . ILE B 1 91 ? -17.641 -17.5 5.324 1 98.56 91 ILE B C 1
ATOM 2671 O O . ILE B 1 91 ? -16.422 -17.531 5.41 1 98.56 91 ILE B O 1
ATOM 2675 N N . ALA B 1 92 ? -18.297 -17.438 4.223 1 98.62 92 ALA B N 1
ATOM 2676 C CA . ALA B 1 92 ? -17.594 -17.141 2.977 1 98.62 92 ALA B CA 1
ATOM 2677 C C . ALA B 1 92 ? -17.203 -15.672 2.908 1 98.62 92 ALA B C 1
ATOM 2679 O O . ALA B 1 92 ? -17.875 -14.812 3.484 1 98.62 92 ALA B O 1
ATOM 2680 N N . PRO B 1 93 ? -16.094 -15.375 2.203 1 98.81 93 PRO B N 1
ATOM 2681 C CA . PRO B 1 93 ? -15.914 -13.961 1.871 1 98.81 93 PRO B CA 1
ATOM 2682 C C . PRO B 1 93 ? -17.125 -13.359 1.161 1 98.81 93 PRO B C 1
ATOM 2684 O O . PRO B 1 93 ? -17.625 -13.938 0.198 1 98.81 93 PRO B O 1
ATOM 2687 N N . GLN B 1 94 ? -17.547 -12.227 1.632 1 98.88 94 GLN B N 1
ATOM 2688 C CA . GLN B 1 94 ? -18.781 -11.641 1.108 1 98.88 94 GLN B CA 1
ATOM 2689 C C . GLN B 1 94 ? -18.5 -10.781 -0.121 1 98.88 94 GLN B C 1
ATOM 2691 O O . GLN B 1 94 ? -19.344 -10.695 -1.024 1 98.88 94 GLN B O 1
ATOM 2696 N N . VAL B 1 95 ? -17.391 -10.148 -0.181 1 98.94 95 VAL B N 1
ATOM 2697 C CA . VAL B 1 95 ? -17.031 -9.297 -1.309 1 98.94 95 VAL B CA 1
ATOM 2698 C C . VAL B 1 95 ? -15.68 -9.734 -1.874 1 98.94 95 VAL B C 1
ATOM 2700 O O . VAL B 1 95 ? -14.719 -9.938 -1.124 1 98.94 95 VAL B O 1
ATOM 2703 N N . VAL B 1 96 ? -15.578 -9.953 -3.193 1 98.88 96 VAL B N 1
ATOM 2704 C CA . VAL B 1 96 ? -14.32 -10.305 -3.838 1 98.88 96 VAL B CA 1
ATOM 2705 C C . VAL B 1 96 ? -14.086 -9.406 -5.051 1 98.88 96 VAL B C 1
ATOM 2707 O O . VAL B 1 96 ? -15.047 -8.977 -5.707 1 98.88 96 VAL B O 1
ATOM 2710 N N . PHE B 1 97 ? -12.852 -9.062 -5.293 1 98.69 97 PHE B N 1
ATOM 2711 C CA . PHE B 1 97 ? -12.391 -8.32 -6.457 1 98.69 97 PHE B CA 1
ATOM 2712 C C . PHE B 1 97 ? -11.438 -9.164 -7.297 1 98.69 97 PHE B C 1
ATOM 2714 O O . PHE B 1 97 ? -10.594 -9.875 -6.758 1 98.69 97 PHE B O 1
ATOM 2721 N N . GLU B 1 98 ? -11.539 -9.07 -8.594 1 96.44 98 GLU B N 1
ATOM 2722 C CA . GLU B 1 98 ? -10.594 -9.609 -9.562 1 96.44 98 GLU B CA 1
ATOM 2723 C C . GLU B 1 98 ? -10.055 -8.516 -10.484 1 96.44 98 GLU B C 1
ATOM 2725 O O . GLU B 1 98 ? -10.82 -7.715 -11.016 1 96.44 98 GLU B O 1
ATOM 2730 N N . ILE B 1 99 ? -8.82 -8.453 -10.586 1 95.81 99 ILE B N 1
ATOM 2731 C CA . ILE B 1 99 ? -8.164 -7.555 -11.523 1 95.81 99 ILE B CA 1
ATOM 2732 C C . ILE B 1 99 ? -7.578 -8.359 -12.688 1 95.81 99 ILE B C 1
ATOM 2734 O O . ILE B 1 99 ? -6.762 -9.258 -12.484 1 95.81 99 ILE B O 1
ATOM 2738 N N . LEU B 1 100 ? -7.965 -8 -13.844 1 91.31 100 LEU B N 1
ATOM 2739 C CA . LEU B 1 100 ? -7.633 -8.82 -15 1 91.31 100 LEU B CA 1
ATOM 2740 C C . LEU B 1 100 ? -6.312 -8.375 -15.625 1 91.31 100 LEU B C 1
ATOM 2742 O O . LEU B 1 100 ? -5.898 -7.223 -15.453 1 91.31 100 LEU B O 1
ATOM 2746 N N . SER B 1 101 ? -5.664 -9.32 -16.188 1 87 101 SER B N 1
ATOM 2747 C CA . SER B 1 101 ? -4.484 -9.102 -17.016 1 87 101 SER B CA 1
ATOM 2748 C C . SER B 1 101 ? -4.699 -9.625 -18.422 1 87 101 SER B C 1
ATOM 2750 O O . SER B 1 101 ? -5.648 -10.367 -18.688 1 87 101 SER B O 1
ATOM 2752 N N . PRO B 1 102 ? -3.914 -9.203 -19.453 1 80.94 102 PRO B N 1
ATOM 2753 C CA . PRO B 1 102 ? -4.094 -9.648 -20.844 1 80.94 102 PRO B CA 1
ATOM 2754 C C . PRO B 1 102 ? -4.094 -11.164 -20.969 1 80.94 102 PRO B C 1
ATOM 2756 O O . PRO B 1 102 ? -4.699 -11.711 -21.906 1 80.94 102 PRO B O 1
ATOM 2759 N N . GLY B 1 103 ? -3.578 -11.859 -20.062 1 75.69 103 GLY B N 1
ATOM 2760 C CA . GLY B 1 103 ? -3.49 -13.305 -20.172 1 75.69 103 GLY B CA 1
ATOM 2761 C C . GLY B 1 103 ? -4.68 -14.023 -19.562 1 75.69 103 GLY B C 1
ATOM 2762 O O . GLY B 1 103 ? -4.789 -15.25 -19.656 1 75.69 103 GLY B O 1
ATOM 2763 N N . ASN B 1 104 ? -5.562 -13.25 -18.984 1 78.19 104 ASN B N 1
ATOM 2764 C CA . ASN B 1 104 ? -6.723 -13.898 -18.391 1 78.19 104 ASN B CA 1
ATOM 2765 C C . ASN B 1 104 ? -7.668 -14.453 -19.469 1 78.19 104 ASN B C 1
ATOM 2767 O O . ASN B 1 104 ? -8.023 -13.742 -20.406 1 78.19 104 ASN B O 1
ATOM 2771 N N . ARG B 1 105 ? -7.93 -15.656 -19.406 1 78.25 105 ARG B N 1
ATOM 2772 C CA . ARG B 1 105 ? -8.773 -16.328 -20.391 1 78.25 105 ARG B CA 1
ATOM 2773 C C . ARG B 1 105 ? -10.234 -16.344 -19.938 1 78.25 105 ARG B C 1
ATOM 2775 O O . ARG B 1 105 ? -10.516 -16.391 -18.734 1 78.25 105 ARG B O 1
ATOM 2782 N N . LEU B 1 106 ? -11.07 -16.391 -20.828 1 82.12 106 LEU B N 1
ATOM 2783 C CA . LEU B 1 106 ? -12.508 -16.406 -20.578 1 82.12 106 LEU B CA 1
ATOM 2784 C C . LEU B 1 106 ? -12.898 -17.609 -19.734 1 82.12 106 LEU B C 1
ATOM 2786 O O . LEU B 1 106 ? -13.703 -17.484 -18.797 1 82.12 106 LEU B O 1
ATOM 2790 N N . ALA B 1 107 ? -12.375 -18.766 -20.047 1 84.94 107 ALA B N 1
ATOM 2791 C CA . ALA B 1 107 ? -12.703 -19.984 -19.312 1 84.94 107 ALA B CA 1
ATOM 2792 C C . ALA B 1 107 ? -12.336 -19.859 -17.844 1 84.94 107 ALA B C 1
ATOM 2794 O O . ALA B 1 107 ? -13.086 -20.297 -16.969 1 84.94 107 ALA B O 1
ATOM 2795 N N . GLU B 1 108 ? -11.234 -19.25 -17.578 1 84.31 108 GLU B N 1
ATOM 2796 C CA . GLU B 1 108 ? -10.797 -19.047 -16.203 1 84.31 108 GLU B CA 1
ATOM 2797 C C . GLU B 1 108 ? -11.727 -18.078 -15.469 1 84.31 108 GLU B C 1
ATOM 2799 O O . GLU B 1 108 ? -12.07 -18.312 -14.305 1 84.31 108 GLU B O 1
ATOM 2804 N N . MET B 1 109 ? -12.125 -17.078 -16.156 1 89.12 109 MET B N 1
ATOM 2805 C CA . MET B 1 109 ? -13.016 -16.094 -15.547 1 89.12 109 MET B CA 1
ATOM 2806 C C . MET B 1 109 ? -14.375 -16.719 -15.242 1 89.12 109 MET B C 1
ATOM 2808 O O . MET B 1 109 ? -14.977 -16.422 -14.211 1 89.12 109 MET B O 1
ATOM 2812 N N . ASN B 1 110 ? -14.797 -17.547 -16.156 1 93 110 ASN B N 1
ATOM 2813 C CA . ASN B 1 110 ? -16.062 -18.234 -15.938 1 93 110 ASN B CA 1
ATOM 2814 C C . ASN B 1 110 ? -15.977 -19.188 -14.75 1 93 110 ASN B C 1
ATOM 2816 O O . ASN B 1 110 ? -16.922 -19.297 -13.969 1 93 110 ASN B O 1
ATOM 2820 N N . ARG B 1 111 ? -14.938 -19.891 -14.664 1 93.12 111 ARG B N 1
ATOM 2821 C CA . ARG B 1 111 ? -14.727 -20.797 -13.531 1 93.12 111 ARG B CA 1
ATOM 2822 C C . ARG B 1 111 ? -14.75 -20.031 -12.211 1 93.12 111 ARG B C 1
ATOM 2824 O O . ARG B 1 111 ? -15.367 -20.469 -11.242 1 93.12 111 ARG B O 1
ATOM 2831 N N . LYS B 1 112 ? -14.102 -18.891 -12.188 1 94.44 112 LYS B N 1
ATOM 2832 C CA . LYS B 1 112 ? -14.094 -18.062 -10.992 1 94.44 112 LYS B CA 1
ATOM 2833 C C . LYS B 1 112 ? -15.5 -17.578 -10.641 1 94.44 112 LYS B C 1
ATOM 2835 O O . LYS B 1 112 ? -15.914 -17.641 -9.484 1 94.44 112 LYS B O 1
ATOM 2840 N N . PHE B 1 113 ? -16.188 -17.188 -11.648 1 96.94 113 PHE B N 1
ATOM 2841 C CA . PHE B 1 113 ? -17.562 -16.734 -11.445 1 96.94 113 PHE B CA 1
ATOM 2842 C C . PHE B 1 113 ? -18.406 -17.828 -10.812 1 96.94 113 PHE B C 1
ATOM 2844 O O . PHE B 1 113 ? -19.078 -17.594 -9.805 1 96.94 113 PHE B O 1
ATOM 2851 N N . LYS B 1 114 ? -18.359 -19.016 -11.391 1 97.56 114 LYS B N 1
ATOM 2852 C CA . LYS B 1 114 ? -19.156 -20.141 -10.898 1 97.56 114 LYS B CA 1
ATOM 2853 C C . LYS B 1 114 ? -18.766 -20.5 -9.469 1 97.56 114 LYS B C 1
ATOM 2855 O O . LYS B 1 114 ? -19.625 -20.844 -8.648 1 97.56 114 LYS B O 1
ATOM 2860 N N . PHE B 1 115 ? -17.531 -20.469 -9.18 1 97.38 115 PHE B N 1
ATOM 2861 C CA . PHE B 1 115 ? -17.031 -20.719 -7.836 1 97.38 115 PHE B CA 1
ATOM 2862 C C . PHE B 1 115 ? -17.609 -19.719 -6.84 1 97.38 115 PHE B C 1
ATOM 2864 O O . PHE B 1 115 ? -18.156 -20.125 -5.812 1 97.38 115 PHE B O 1
ATOM 2871 N N . TYR B 1 116 ? -17.516 -18.422 -7.148 1 98.38 116 TYR B N 1
ATOM 2872 C CA . TYR B 1 116 ? -17.969 -17.375 -6.246 1 98.38 116 TYR B CA 1
ATOM 2873 C C . TYR B 1 116 ? -19.484 -17.438 -6.07 1 98.38 116 TYR B C 1
ATOM 2875 O O . TYR B 1 116 ? -20 -17.234 -4.969 1 98.38 116 TYR B O 1
ATOM 2883 N N . GLU B 1 117 ? -20.125 -17.719 -7.195 1 98.31 117 GLU B N 1
ATOM 2884 C CA . GLU B 1 117 ? -21.578 -17.891 -7.129 1 98.31 117 GLU B CA 1
ATOM 2885 C C . GLU B 1 117 ? -21.953 -19.078 -6.246 1 98.31 117 GLU B C 1
ATOM 2887 O O . GLU B 1 117 ? -22.844 -18.969 -5.398 1 98.31 117 GLU B O 1
ATOM 2892 N N . ARG B 1 118 ? -21.312 -20.141 -6.387 1 97.75 118 ARG B N 1
ATOM 2893 C CA . ARG B 1 118 ? -21.625 -21.375 -5.691 1 97.75 118 ARG B CA 1
ATOM 2894 C C . ARG B 1 118 ? -21.344 -21.266 -4.199 1 97.75 118 ARG B C 1
ATOM 2896 O O . ARG B 1 118 ? -22.109 -21.75 -3.369 1 97.75 118 ARG B O 1
ATOM 2903 N N . TYR B 1 119 ? -20.25 -20.547 -3.867 1 97.62 119 TYR B N 1
ATOM 2904 C CA . TYR B 1 119 ? -19.781 -20.656 -2.492 1 97.62 119 TYR B CA 1
ATOM 2905 C C . TYR B 1 119 ? -20.078 -19.375 -1.709 1 97.62 119 TYR B C 1
ATOM 2907 O O . TYR B 1 119 ? -19.484 -19.141 -0.657 1 97.62 119 TYR B O 1
ATOM 2915 N N . GLY B 1 120 ? -20.938 -18.547 -2.244 1 96.88 120 GLY B N 1
ATOM 2916 C CA . GLY B 1 120 ? -21.656 -17.656 -1.337 1 96.88 120 GLY B CA 1
ATOM 2917 C C . GLY B 1 120 ? -21.172 -16.219 -1.397 1 96.88 120 GLY B C 1
ATOM 2918 O O . GLY B 1 120 ? -21.531 -15.398 -0.557 1 96.88 120 GLY B O 1
ATOM 2919 N N . VAL B 1 121 ? -20.359 -15.883 -2.379 1 98.75 121 VAL B N 1
ATOM 2920 C CA . VAL B 1 121 ? -19.984 -14.484 -2.537 1 98.75 121 VAL B CA 1
ATOM 2921 C C . VAL B 1 121 ? -21.219 -13.625 -2.756 1 98.75 121 VAL B C 1
ATOM 2923 O O . VAL B 1 121 ? -22.125 -14.008 -3.504 1 98.75 121 VAL B O 1
ATOM 2926 N N . GLU B 1 122 ? -21.234 -12.469 -2.068 1 98.81 122 GLU B N 1
ATOM 2927 C CA . GLU B 1 122 ? -22.391 -11.594 -2.162 1 98.81 122 GLU B CA 1
ATOM 2928 C C . GLU B 1 122 ? -22.172 -10.492 -3.195 1 98.81 122 GLU B C 1
ATOM 2930 O O . GLU B 1 122 ? -23.125 -10.055 -3.855 1 98.81 122 GLU B O 1
ATOM 2935 N N . GLU B 1 123 ? -21 -10 -3.312 1 98.88 123 GLU B N 1
ATOM 2936 C CA . GLU B 1 123 ? -20.594 -8.984 -4.281 1 98.88 123 GLU B CA 1
ATOM 2937 C C . GLU B 1 123 ? -19.297 -9.375 -4.988 1 98.88 123 GLU B C 1
ATOM 2939 O O . GLU B 1 123 ? -18.281 -9.648 -4.336 1 98.88 123 GLU B O 1
ATOM 2944 N N . TYR B 1 124 ? -19.359 -9.461 -6.301 1 98.88 124 TYR B N 1
ATOM 2945 C CA . TYR B 1 124 ? -18.219 -9.82 -7.129 1 98.88 124 TYR B CA 1
ATOM 2946 C C . TYR B 1 124 ? -17.906 -8.719 -8.125 1 98.88 124 TYR B C 1
ATOM 2948 O O . TYR B 1 124 ? -18.734 -8.367 -8.961 1 98.88 124 TYR B O 1
ATOM 2956 N N . TYR B 1 125 ? -16.703 -8.078 -8.016 1 98.75 125 TYR B N 1
ATOM 2957 C CA . TYR B 1 125 ? -16.297 -6.996 -8.906 1 98.75 125 TYR B CA 1
ATOM 2958 C C . TYR B 1 125 ? -15.078 -7.398 -9.734 1 98.75 125 TYR B C 1
ATOM 2960 O O . TYR B 1 125 ? -14.133 -7.98 -9.203 1 98.75 125 TYR B O 1
ATOM 2968 N N . ILE B 1 126 ? -15.102 -7.113 -11.023 1 97.69 126 ILE B N 1
ATOM 2969 C CA . ILE B 1 126 ? -13.992 -7.375 -11.938 1 97.69 126 ILE B CA 1
ATOM 2970 C C . ILE B 1 126 ? -13.578 -6.078 -12.625 1 97.69 126 ILE B C 1
ATOM 2972 O O . ILE B 1 126 ? -14.422 -5.324 -13.109 1 97.69 126 ILE B O 1
ATOM 2976 N N . TYR B 1 127 ? -12.305 -5.84 -12.641 1 97.75 127 TYR B N 1
ATOM 2977 C CA . TYR B 1 127 ? -11.773 -4.672 -13.336 1 97.75 127 TYR B CA 1
ATOM 2978 C C . TYR B 1 127 ? -10.625 -5.059 -14.266 1 97.75 127 TYR B C 1
ATOM 2980 O O . TYR B 1 127 ? -9.734 -5.816 -13.875 1 97.75 127 TYR B O 1
ATOM 2988 N N . ASP B 1 128 ? -10.695 -4.617 -15.492 1 95.12 128 ASP B N 1
ATOM 2989 C CA . ASP B 1 128 ? -9.633 -4.754 -16.484 1 95.12 128 ASP B CA 1
ATOM 2990 C C . ASP B 1 128 ? -8.953 -3.408 -16.75 1 95.12 128 ASP B C 1
ATOM 2992 O O . ASP B 1 128 ? -9.492 -2.572 -17.469 1 95.12 128 ASP B O 1
ATOM 2996 N N . PRO B 1 129 ? -7.828 -3.242 -16.172 1 94.56 129 PRO B N 1
ATOM 2997 C CA . PRO B 1 129 ? -7.18 -1.936 -16.312 1 94.56 129 PRO B CA 1
ATOM 2998 C C . PRO B 1 129 ? -6.719 -1.655 -17.75 1 94.56 129 PRO B C 1
ATOM 3000 O O . PRO B 1 129 ? -6.59 -0.494 -18.141 1 94.56 129 PRO B O 1
ATOM 3003 N N . GLU B 1 130 ? -6.438 -2.662 -18.5 1 90.88 130 GLU B N 1
ATOM 3004 C CA . GLU B 1 130 ? -5.965 -2.477 -19.875 1 90.88 130 GLU B CA 1
ATOM 3005 C C . GLU B 1 130 ? -7.102 -2.043 -20.797 1 90.88 130 GLU B C 1
ATOM 3007 O O . GLU B 1 130 ? -6.953 -1.096 -21.578 1 90.88 130 GLU B O 1
ATOM 3012 N N . ARG B 1 131 ? -8.172 -2.65 -20.688 1 92.19 131 ARG B N 1
ATOM 3013 C CA . ARG B 1 131 ? -9.312 -2.357 -21.547 1 92.19 131 ARG B CA 1
ATOM 3014 C C . ARG B 1 131 ? -10.227 -1.316 -20.922 1 92.19 131 ARG B C 1
ATOM 3016 O O . ARG B 1 131 ? -11.188 -0.862 -21.547 1 92.19 131 ARG B O 1
ATOM 3023 N N . LEU B 1 132 ? -9.945 -0.925 -19.703 1 94.12 132 LEU B N 1
ATOM 3024 C CA . LEU B 1 132 ? -10.789 0 -18.953 1 94.12 132 LEU B CA 1
ATOM 3025 C C . LEU B 1 132 ? -12.234 -0.478 -18.938 1 94.12 132 LEU B C 1
ATOM 3027 O O . LEU B 1 132 ? -13.141 0.261 -19.328 1 94.12 132 LEU B O 1
ATOM 3031 N N . ASP B 1 133 ? -12.367 -1.651 -18.391 1 94.81 133 ASP B N 1
ATOM 3032 C CA . ASP B 1 133 ? -13.672 -2.295 -18.281 1 94.81 133 ASP B CA 1
ATOM 3033 C C . ASP B 1 133 ? -13.953 -2.729 -16.844 1 94.81 133 ASP B C 1
ATOM 3035 O O . ASP B 1 133 ? -13.078 -3.293 -16.172 1 94.81 133 ASP B O 1
ATOM 3039 N N . LEU B 1 134 ? -15.133 -2.393 -16.344 1 97.25 134 LEU B N 1
ATOM 3040 C CA . LEU B 1 134 ? -15.57 -2.697 -14.992 1 97.25 134 LEU B CA 1
ATOM 3041 C C . LEU B 1 134 ? -16.922 -3.414 -15 1 97.25 134 LEU B C 1
ATOM 3043 O O . LEU B 1 134 ? -17.844 -2.992 -15.695 1 97.25 134 LEU B O 1
ATOM 3047 N N . ALA B 1 135 ? -17 -4.512 -14.305 1 97.25 135 ALA B N 1
ATOM 3048 C CA . ALA B 1 135 ? -18.25 -5.238 -14.125 1 97.25 135 ALA B CA 1
ATOM 3049 C C . ALA B 1 135 ? -18.438 -5.672 -12.672 1 97.25 135 ALA B C 1
ATOM 3051 O O . ALA B 1 135 ? -17.453 -5.801 -11.93 1 97.25 135 ALA B O 1
ATOM 3052 N N . GLY B 1 136 ? -19.672 -5.816 -12.289 1 98.38 136 GLY B N 1
ATOM 3053 C CA . GLY B 1 136 ? -20 -6.262 -10.945 1 98.38 136 GLY B CA 1
ATOM 3054 C C . GLY B 1 136 ? -21.25 -7.109 -10.883 1 98.38 136 GLY B C 1
ATOM 3055 O O . GLY B 1 136 ? -22.109 -7.023 -11.773 1 98.38 136 GLY B O 1
ATOM 3056 N N . TRP B 1 137 ? -21.312 -7.918 -9.938 1 98.69 137 TRP B N 1
ATOM 3057 C CA . TRP B 1 137 ? -22.469 -8.766 -9.664 1 98.69 137 TRP B CA 1
ATOM 3058 C C . TRP B 1 137 ? -22.859 -8.688 -8.188 1 98.69 137 TRP B C 1
ATOM 3060 O O . TRP B 1 137 ? -21.984 -8.617 -7.316 1 98.69 137 TRP B O 1
ATOM 3070 N N . ARG B 1 138 ? -24.094 -8.727 -7.953 1 98.44 138 ARG B N 1
ATOM 3071 C CA . ARG B 1 138 ? -24.656 -8.805 -6.605 1 98.44 138 ARG B CA 1
ATOM 3072 C C . ARG B 1 138 ? -25.531 -10.039 -6.445 1 98.44 138 ARG B C 1
ATOM 3074 O O . ARG B 1 138 ? -26.297 -10.383 -7.352 1 98.44 138 ARG B O 1
ATOM 3081 N N . ARG B 1 139 ? -25.359 -10.648 -5.301 1 97.75 139 ARG B N 1
ATOM 3082 C CA . ARG B 1 139 ? -26.141 -11.852 -5.062 1 97.75 139 ARG B CA 1
ATOM 3083 C C . ARG B 1 139 ? -27.609 -11.508 -4.855 1 97.75 139 ARG B C 1
ATOM 3085 O O . ARG B 1 139 ? -27.953 -10.625 -4.059 1 97.75 139 ARG B O 1
ATOM 3092 N N . GLY B 1 140 ? -28.469 -12.109 -5.602 1 93.69 140 GLY B N 1
ATOM 3093 C CA . GLY B 1 140 ? -29.906 -12.109 -5.344 1 93.69 140 GLY B CA 1
ATOM 3094 C C . GLY B 1 140 ? -30.344 -13.273 -4.477 1 93.69 140 GLY B C 1
ATOM 3095 O O . GLY B 1 140 ? -29.781 -13.508 -3.408 1 93.69 140 GLY B O 1
ATOM 3096 N N . GLU B 1 141 ? -31.312 -13.969 -4.855 1 88.94 141 GLU B N 1
ATOM 3097 C CA . GLU B 1 141 ? -31.828 -15.102 -4.086 1 88.94 141 GLU B CA 1
ATOM 3098 C C . GLU B 1 141 ? -30.875 -16.297 -4.18 1 88.94 141 GLU B C 1
ATOM 3100 O O . GLU B 1 141 ? -30.469 -16.859 -3.158 1 88.94 141 GLU B O 1
ATOM 3105 N N . SER B 1 142 ? -30.5 -16.672 -5.312 1 87.75 142 SER B N 1
ATOM 3106 C CA . SER B 1 142 ? -29.656 -17.875 -5.363 1 87.75 142 SER B CA 1
ATOM 3107 C C . SER B 1 142 ? -28.531 -17.719 -6.383 1 87.75 142 SER B C 1
ATOM 3109 O O . SER B 1 142 ? -27.766 -18.641 -6.613 1 87.75 142 SER B O 1
ATOM 3111 N N . GLU B 1 143 ? -28.438 -16.516 -6.945 1 96 143 GLU B N 1
ATOM 3112 C CA . GLU B 1 143 ? -27.453 -16.344 -8.016 1 96 143 GLU B CA 1
ATOM 3113 C C . GLU B 1 143 ? -26.844 -14.945 -7.988 1 96 143 GLU B C 1
ATOM 3115 O O . GLU B 1 143 ? -27.406 -14.023 -7.398 1 96 143 GLU B O 1
ATOM 3120 N N . LEU B 1 144 ? -25.703 -14.812 -8.602 1 97.75 144 LEU B N 1
ATOM 3121 C CA . LEU B 1 144 ? -25.094 -13.508 -8.836 1 97.75 144 LEU B CA 1
ATOM 3122 C C . LEU B 1 144 ? -25.703 -12.836 -10.062 1 97.75 144 LEU B C 1
ATOM 3124 O O . LEU B 1 144 ? -25.766 -13.43 -11.141 1 97.75 144 LEU B O 1
ATOM 3128 N N . LYS B 1 145 ? -26.203 -11.656 -9.82 1 97.94 145 LYS B N 1
ATOM 3129 C CA . LYS B 1 145 ? -26.828 -10.883 -10.898 1 97.94 145 LYS B CA 1
ATOM 3130 C C . LYS B 1 145 ? -25.969 -9.664 -11.25 1 97.94 145 LYS B C 1
ATOM 3132 O O . LYS B 1 145 ? -25.453 -8.984 -10.367 1 97.94 145 LYS B O 1
ATOM 3137 N N . MET B 1 146 ? -25.969 -9.445 -12.5 1 97.62 146 MET B N 1
ATOM 3138 C CA . MET B 1 146 ? -25.141 -8.352 -12.992 1 97.62 146 MET B CA 1
ATOM 3139 C C . MET B 1 146 ? -25.688 -7.004 -12.531 1 97.62 146 MET B C 1
ATOM 3141 O O . MET B 1 146 ? -26.891 -6.785 -12.539 1 97.62 146 MET B O 1
ATOM 3145 N N . ILE B 1 147 ? -24.781 -6.133 -12.078 1 97.94 147 ILE B N 1
ATOM 3146 C CA . ILE B 1 147 ? -25.125 -4.746 -11.773 1 97.94 147 ILE B CA 1
ATOM 3147 C C . ILE B 1 147 ? -25.188 -3.932 -13.062 1 97.94 147 ILE B C 1
ATOM 3149 O O . ILE B 1 147 ? -24.188 -3.82 -13.773 1 97.94 147 ILE B O 1
ATOM 3153 N N . GLU B 1 148 ? -26.266 -3.354 -13.336 1 96.69 148 GLU B N 1
ATOM 3154 C CA . GLU B 1 148 ? -26.5 -2.713 -14.625 1 96.69 148 GLU B CA 1
ATOM 3155 C C . GLU B 1 148 ? -25.641 -1.462 -14.789 1 96.69 148 GLU B C 1
ATOM 3157 O O . GLU B 1 148 ? -25.141 -1.195 -15.875 1 96.69 148 GLU B O 1
ATOM 3162 N N . GLU B 1 149 ? -25.578 -0.695 -13.734 1 97 149 GLU B N 1
ATOM 3163 C CA . GLU B 1 149 ? -24.828 0.55 -13.797 1 97 149 GLU B CA 1
ATOM 3164 C C . GLU B 1 149 ? -23.781 0.611 -12.68 1 97 149 GLU B C 1
ATOM 3166 O O . GLU B 1 149 ? -24.125 0.713 -11.508 1 97 149 GLU B O 1
ATOM 3171 N N . MET B 1 150 ? -22.578 0.65 -13.117 1 97.25 150 MET B N 1
ATOM 3172 C CA . MET B 1 150 ? -21.5 0.635 -12.133 1 97.25 150 MET B CA 1
ATOM 3173 C C . MET B 1 150 ? -21.141 2.051 -11.695 1 97.25 150 MET B C 1
ATOM 3175 O O . MET B 1 150 ? -20.688 2.266 -10.57 1 97.25 150 MET B O 1
ATOM 3179 N N . SER B 1 151 ? -21.25 3.033 -12.617 1 96.88 151 SER B N 1
ATOM 3180 C CA . SER B 1 151 ? -20.969 4.41 -12.227 1 96.88 151 SER B CA 1
ATOM 3181 C C . SER B 1 151 ? -21.953 4.91 -11.188 1 96.88 151 SER B C 1
ATOM 3183 O O . SER B 1 151 ? -23.172 4.875 -11.406 1 96.88 151 SER B O 1
ATOM 3185 N N . GLY B 1 152 ? -21.453 5.285 -10.078 1 97.94 152 GLY B N 1
ATOM 3186 C CA . GLY B 1 152 ? -22.312 5.727 -8.992 1 97.94 152 GLY B CA 1
ATOM 3187 C C . GLY B 1 152 ? -22.734 4.598 -8.078 1 97.94 152 GLY B C 1
ATOM 3188 O O . GLY B 1 152 ? -23.406 4.828 -7.062 1 97.94 152 GLY B O 1
ATOM 3189 N N . TRP B 1 153 ? -22.328 3.385 -8.359 1 98.44 153 TRP B N 1
ATOM 3190 C CA . TRP B 1 153 ? -22.719 2.217 -7.57 1 98.44 153 TRP B CA 1
ATOM 3191 C C . TRP B 1 153 ? -22.109 2.279 -6.176 1 98.44 153 TRP B C 1
ATOM 3193 O O . TRP B 1 153 ? -20.922 2.602 -6.023 1 98.44 153 TRP B O 1
ATOM 3203 N N . VAL B 1 154 ? -22.922 2.029 -5.203 1 98.81 154 VAL B N 1
ATOM 3204 C CA . VAL B 1 154 ? -22.469 1.925 -3.822 1 98.81 154 VAL B CA 1
ATOM 3205 C C . VAL B 1 154 ? -22.562 0.474 -3.354 1 98.81 154 VAL B C 1
ATOM 3207 O O . VAL B 1 154 ? -23.656 -0.117 -3.359 1 98.81 154 VAL B O 1
ATOM 3210 N N . SER B 1 155 ? -21.438 -0.139 -3.02 1 98.81 155 SER B N 1
ATOM 3211 C CA . SER B 1 155 ? -21.406 -1.503 -2.504 1 98.81 155 SER B CA 1
ATOM 3212 C C . SER B 1 155 ? -22.234 -1.638 -1.233 1 98.81 155 SER B C 1
ATOM 3214 O O . SER B 1 155 ? -21.984 -0.945 -0.245 1 98.81 155 SER B O 1
ATOM 3216 N N . PRO B 1 156 ? -23.203 -2.467 -1.194 1 98.44 156 PRO B N 1
ATOM 3217 C CA . PRO B 1 156 ? -24.016 -2.637 0.01 1 98.44 156 PRO B CA 1
ATOM 3218 C C . PRO B 1 156 ? -23.188 -3.08 1.22 1 98.44 156 PRO B C 1
ATOM 3220 O O . PRO B 1 156 ? -23.438 -2.617 2.338 1 98.44 156 PRO B O 1
ATOM 3223 N N . ARG B 1 157 ? -22.203 -3.895 1.018 1 98.5 157 ARG B N 1
ATOM 3224 C CA . ARG B 1 157 ? -21.438 -4.457 2.129 1 98.5 157 ARG B CA 1
ATOM 3225 C C . ARG B 1 157 ? -20.312 -3.52 2.549 1 98.5 157 ARG B C 1
ATOM 3227 O O . ARG B 1 157 ? -20 -3.396 3.738 1 98.5 157 ARG B O 1
ATOM 3234 N N . LEU B 1 158 ? -19.688 -2.803 1.59 1 98.88 158 LEU B N 1
ATOM 3235 C CA . LEU B 1 158 ? -18.484 -2.029 1.868 1 98.88 158 LEU B CA 1
ATOM 3236 C C . LEU B 1 158 ? -18.812 -0.548 2.025 1 98.88 158 LEU B C 1
ATOM 3238 O O . LEU B 1 158 ? -18.031 0.21 2.596 1 98.88 158 LEU B O 1
ATOM 3242 N N . GLN B 1 159 ? -19.891 -0.104 1.427 1 98.81 159 GLN B N 1
ATOM 3243 C CA . GLN B 1 159 ? -20.359 1.277 1.409 1 98.81 159 GLN B CA 1
ATOM 3244 C C . GLN B 1 159 ? -19.406 2.172 0.617 1 98.81 159 GLN B C 1
ATOM 3246 O O . GLN B 1 159 ? -19.5 3.398 0.681 1 98.81 159 GLN B O 1
ATOM 3251 N N . ILE B 1 160 ? -18.5 1.592 -0.145 1 98.88 160 ILE B N 1
ATOM 3252 C CA . ILE B 1 160 ? -17.656 2.385 -1.035 1 98.88 160 ILE B CA 1
ATOM 3253 C C . ILE B 1 160 ? -18.422 2.689 -2.324 1 98.88 160 ILE B C 1
ATOM 3255 O O . ILE B 1 160 ? -19.328 1.953 -2.707 1 98.88 160 ILE B O 1
ATOM 3259 N N . ARG B 1 161 ? -18.062 3.721 -2.967 1 98.88 161 ARG B N 1
ATOM 3260 C CA . ARG B 1 161 ? -18.703 4.133 -4.207 1 98.88 161 ARG B CA 1
ATOM 3261 C C . ARG B 1 161 ? -17.781 3.936 -5.402 1 98.88 161 ARG B C 1
ATOM 3263 O O . ARG B 1 161 ? -16.578 4.246 -5.324 1 98.88 161 ARG B O 1
ATOM 3270 N N . PHE B 1 162 ? -18.344 3.438 -6.441 1 98.75 162 PHE B N 1
ATOM 3271 C CA . PHE B 1 162 ? -17.641 3.258 -7.699 1 98.75 162 PHE B CA 1
ATOM 3272 C C . PHE B 1 162 ? -17.922 4.41 -8.656 1 98.75 162 PHE B C 1
ATOM 3274 O O . PHE B 1 162 ? -19.062 4.844 -8.781 1 98.75 162 PHE B O 1
ATOM 3281 N N . GLU B 1 163 ? -16.922 4.957 -9.227 1 98.25 163 GLU B N 1
ATOM 3282 C CA . GLU B 1 163 ? -17.016 5.832 -10.391 1 98.25 163 GLU B CA 1
ATOM 3283 C C . GLU B 1 163 ? -16.172 5.312 -11.539 1 98.25 163 GLU B C 1
ATOM 3285 O O . GLU B 1 163 ? -15.102 4.742 -11.328 1 98.25 163 GLU B O 1
ATOM 3290 N N . PHE B 1 164 ? -16.703 5.531 -12.703 1 95.44 164 PHE B N 1
ATOM 3291 C CA . PHE B 1 164 ? -16 4.969 -13.852 1 95.44 164 PHE B CA 1
ATOM 3292 C C . PHE B 1 164 ? -15.938 5.98 -14.992 1 95.44 164 PHE B C 1
ATOM 3294 O O . PHE B 1 164 ? -16.516 5.77 -16.047 1 95.44 164 PHE B O 1
ATOM 3301 N N . PRO B 1 165 ? -15.109 6.98 -14.828 1 94.69 165 PRO B N 1
ATOM 3302 C CA . PRO B 1 165 ? -14.867 7.922 -15.922 1 94.69 165 PRO B CA 1
ATOM 3303 C C . PRO B 1 165 ? -14.047 7.312 -17.047 1 94.69 165 PRO B C 1
ATOM 3305 O O . PRO B 1 165 ? -13.594 6.172 -16.938 1 94.69 165 PRO B O 1
ATOM 3308 N N . PRO B 1 166 ? -13.867 8.031 -18.094 1 92.5 166 PRO B N 1
ATOM 3309 C CA . PRO B 1 166 ? -13.117 7.508 -19.234 1 92.5 166 PRO B CA 1
ATOM 3310 C C . PRO B 1 166 ? -11.672 7.18 -18.891 1 92.5 166 PRO B C 1
ATOM 3312 O O . PRO B 1 166 ? -11.039 6.352 -19.562 1 92.5 166 PRO B O 1
ATOM 3315 N N . THR B 1 167 ? -11.172 7.754 -17.797 1 91.88 167 THR B N 1
ATOM 3316 C CA . THR B 1 167 ? -9.773 7.57 -17.422 1 91.88 167 THR B CA 1
ATOM 3317 C C . THR B 1 167 ? -9.594 6.273 -16.625 1 91.88 167 THR B C 1
ATOM 3319 O O . THR B 1 167 ? -8.469 5.852 -16.375 1 91.88 167 THR B O 1
ATOM 3322 N N . GLY B 1 168 ? -10.719 5.668 -16.219 1 95.5 168 GLY B N 1
ATOM 3323 C CA . GLY B 1 168 ? -10.617 4.402 -15.508 1 95.5 168 GLY B CA 1
ATOM 3324 C C . GLY B 1 168 ? -11.367 4.398 -14.188 1 95.5 168 GLY B C 1
ATOM 3325 O O . GLY B 1 168 ? -12.141 5.312 -13.906 1 95.5 168 GLY B O 1
ATOM 3326 N N . LEU B 1 169 ? -11.141 3.41 -13.43 1 97.94 169 LEU B N 1
ATOM 3327 C CA . LEU B 1 169 ? -11.875 3.145 -12.195 1 97.94 169 LEU B CA 1
ATOM 3328 C C . LEU B 1 169 ? -11.438 4.102 -11.094 1 97.94 169 LEU B C 1
ATOM 3330 O O . LEU B 1 169 ? -10.242 4.332 -10.898 1 97.94 169 LEU B O 1
ATOM 3334 N N . GLU B 1 170 ? -12.414 4.715 -10.445 1 98.44 170 GLU B N 1
ATOM 3335 C CA . GLU B 1 170 ? -12.211 5.457 -9.203 1 98.44 170 GLU B CA 1
ATOM 3336 C C . GLU B 1 170 ? -13.07 4.895 -8.078 1 98.44 170 GLU B C 1
ATOM 3338 O O . GLU B 1 170 ? -14.258 4.629 -8.273 1 98.44 170 GLU B O 1
ATOM 3343 N N . LEU B 1 171 ? -12.477 4.688 -6.984 1 98.81 171 LEU B N 1
ATOM 3344 C CA . LEU B 1 171 ? -13.195 4.223 -5.805 1 98.81 171 LEU B CA 1
ATOM 3345 C C . LEU B 1 171 ? -13.164 5.273 -4.699 1 98.81 171 LEU B C 1
ATOM 3347 O O . LEU B 1 171 ? -12.164 5.965 -4.52 1 98.81 171 LEU B O 1
ATOM 3351 N N . TYR B 1 172 ? -14.258 5.336 -4.016 1 98.88 172 TYR B N 1
ATOM 3352 C CA . TYR B 1 172 ? -14.398 6.352 -2.977 1 98.88 172 TYR B CA 1
ATOM 3353 C C . TYR 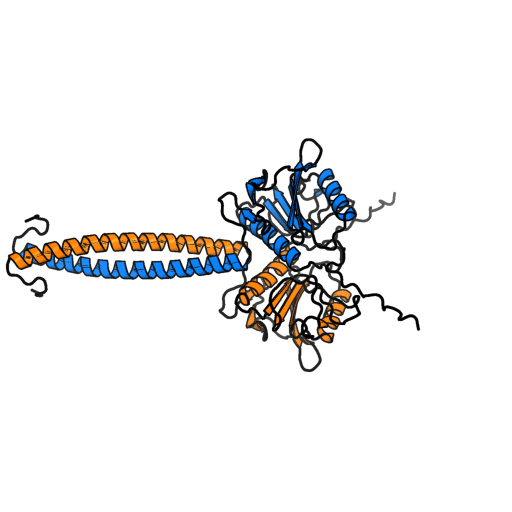B 1 172 ? -14.852 5.727 -1.662 1 98.88 172 TYR B C 1
ATOM 3355 O O . TYR B 1 172 ? -15.695 4.828 -1.65 1 98.88 172 TYR B O 1
ATOM 3363 N N . TYR B 1 173 ? -14.328 6.227 -0.637 1 98.75 173 TYR B N 1
ATOM 3364 C CA . TYR B 1 173 ? -14.805 5.895 0.701 1 98.75 173 TYR B CA 1
ATOM 3365 C C . TYR B 1 173 ? -16.234 6.391 0.911 1 98.75 173 TYR B C 1
ATOM 3367 O O . TYR B 1 173 ? -16.719 7.234 0.156 1 98.75 173 TYR B O 1
ATOM 3375 N N . PRO B 1 174 ? -16.875 5.867 1.991 1 98.5 174 PRO B N 1
ATOM 3376 C CA . PRO B 1 174 ? -18.234 6.348 2.293 1 98.5 174 PRO B CA 1
ATOM 3377 C C . PRO B 1 174 ? -18.266 7.848 2.572 1 98.5 174 PRO B C 1
ATOM 3379 O O . PRO B 1 174 ? -19.281 8.5 2.309 1 98.5 174 PRO B O 1
ATOM 3382 N N . ASP B 1 175 ? -17.172 8.398 2.99 1 97.31 175 ASP B N 1
ATOM 3383 C CA . ASP B 1 175 ? -17.156 9.812 3.354 1 97.31 175 ASP B CA 1
ATOM 3384 C C . ASP B 1 175 ? -16.781 10.688 2.158 1 97.31 175 ASP B C 1
ATOM 3386 O O . ASP B 1 175 ? -16.625 11.898 2.291 1 97.31 175 ASP B O 1
ATOM 3390 N N . GLY B 1 176 ? -16.5 10.109 1.059 1 97.69 176 GLY B N 1
ATOM 3391 C CA . GLY B 1 176 ? -16.297 10.867 -0.162 1 97.69 176 GLY B CA 1
ATOM 3392 C C . GLY B 1 176 ? -14.836 10.984 -0.559 1 97.69 176 GLY B C 1
ATOM 3393 O O . GLY B 1 176 ? -14.523 11.445 -1.658 1 97.69 176 GLY B O 1
ATOM 3394 N N . ARG B 1 177 ? -13.969 10.609 0.294 1 97.19 177 ARG B N 1
ATOM 3395 C CA . ARG B 1 177 ? -12.555 10.609 -0.076 1 97.19 177 ARG B CA 1
ATOM 3396 C C . ARG B 1 177 ? -12.258 9.531 -1.113 1 97.19 177 ARG B C 1
ATOM 3398 O O . ARG B 1 177 ? -12.883 8.469 -1.107 1 97.19 177 ARG B O 1
ATOM 3405 N N . ARG B 1 178 ? -11.312 9.727 -1.899 1 98.06 178 ARG B N 1
ATOM 3406 C CA . ARG B 1 178 ? -10.914 8.766 -2.922 1 98.06 178 ARG B CA 1
ATOM 3407 C C . ARG B 1 178 ? -9.961 7.727 -2.35 1 98.06 178 ARG B C 1
ATOM 3409 O O . ARG B 1 178 ? -9.203 8.008 -1.415 1 98.06 178 ARG B O 1
ATOM 3416 N N . PHE B 1 179 ? -9.992 6.531 -2.891 1 98.75 179 PHE B N 1
ATOM 3417 C CA . PHE B 1 179 ? -8.906 5.582 -2.666 1 98.75 179 PHE B CA 1
ATOM 3418 C C . PHE B 1 179 ? -7.59 6.125 -3.211 1 98.75 179 PHE B C 1
ATOM 3420 O O . PHE B 1 179 ? -7.551 6.688 -4.309 1 98.75 179 PHE B O 1
ATOM 3427 N N . LEU B 1 180 ? -6.539 5.953 -2.473 1 98.25 180 LEU B N 1
ATOM 3428 C CA . LEU B 1 180 ? -5.254 6.52 -2.865 1 98.25 180 LEU B CA 1
ATOM 3429 C C . LEU B 1 180 ? -4.188 5.438 -2.953 1 98.25 180 LEU B C 1
ATOM 3431 O O . LEU B 1 180 ? -4.262 4.43 -2.248 1 98.25 180 LEU B O 1
ATOM 3435 N N . THR B 1 181 ? -3.25 5.625 -3.822 1 98.06 181 THR B N 1
ATOM 3436 C CA . THR B 1 181 ? -2.02 4.84 -3.811 1 98.06 181 THR B CA 1
ATOM 3437 C C . THR B 1 181 ? -1.176 5.176 -2.584 1 98.06 181 THR B C 1
ATOM 3439 O O . THR B 1 181 ? -1.44 6.164 -1.894 1 98.06 181 THR B O 1
ATOM 3442 N N . SER B 1 182 ? -0.198 4.375 -2.34 1 98 182 SER B N 1
ATOM 3443 C CA . SER B 1 182 ? 0.699 4.633 -1.217 1 98 182 SER B CA 1
ATOM 3444 C C . SER B 1 182 ? 1.449 5.949 -1.397 1 98 182 SER B C 1
ATOM 3446 O O . SER B 1 182 ? 1.657 6.688 -0.433 1 98 182 SER B O 1
ATOM 3448 N N . VAL B 1 183 ? 1.844 6.223 -2.607 1 98.19 183 VAL B N 1
ATOM 3449 C CA . VAL B 1 183 ? 2.562 7.461 -2.896 1 98.19 183 VAL B CA 1
ATOM 3450 C C . VAL B 1 183 ? 1.66 8.664 -2.615 1 98.19 183 VAL B C 1
ATOM 3452 O O . VAL B 1 183 ? 2.088 9.633 -1.988 1 98.19 183 VAL B O 1
ATOM 3455 N N . GLU B 1 184 ? 0.413 8.594 -3.055 1 97.56 184 GLU B N 1
ATOM 3456 C CA . GLU B 1 184 ? -0.539 9.672 -2.803 1 97.56 184 GLU B CA 1
ATOM 3457 C C . GLU B 1 184 ? -0.782 9.852 -1.307 1 97.56 184 GLU B C 1
ATOM 3459 O O . GLU B 1 184 ? -0.872 10.984 -0.82 1 97.56 184 GLU B O 1
ATOM 3464 N N . LEU B 1 185 ? -0.957 8.75 -0.622 1 97 185 LEU B N 1
ATOM 3465 C CA . LEU B 1 185 ? -1.156 8.797 0.823 1 97 185 LEU B CA 1
ATOM 3466 C C . LEU B 1 185 ? 0.028 9.461 1.513 1 97 185 LEU B C 1
ATOM 3468 O O . LEU B 1 185 ? -0.156 10.305 2.396 1 97 185 LEU B O 1
ATOM 3472 N N . HIS B 1 186 ? 1.194 9.062 1.107 1 97.5 186 HIS B N 1
ATOM 3473 C CA . HIS B 1 186 ? 2.402 9.641 1.68 1 97.5 186 HIS B CA 1
ATOM 3474 C C . HIS B 1 186 ? 2.48 11.141 1.4 1 97.5 186 HIS B C 1
ATOM 3476 O O . HIS B 1 186 ? 2.816 11.922 2.289 1 97.5 186 HIS B O 1
ATOM 3482 N N . GLN B 1 187 ? 2.166 11.555 0.223 1 96.56 187 GLN B N 1
ATOM 3483 C CA . GLN B 1 187 ? 2.186 12.961 -0.152 1 96.56 187 GLN B CA 1
ATOM 3484 C C . GLN B 1 187 ? 1.174 13.766 0.663 1 96.56 187 GLN B C 1
ATOM 3486 O O . GLN B 1 187 ? 1.456 14.891 1.082 1 96.56 187 GLN B O 1
ATOM 3491 N N . GLN B 1 188 ? 0.065 13.156 0.835 1 94.88 188 GLN B N 1
ATOM 3492 C CA . GLN B 1 188 ? -0.95 13.797 1.666 1 94.88 188 GLN B CA 1
ATOM 3493 C C . GLN B 1 188 ? -0.452 13.984 3.096 1 94.88 188 GLN B C 1
ATOM 3495 O O . GLN B 1 188 ? -0.656 15.039 3.697 1 94.88 188 GLN B O 1
ATOM 3500 N N . ALA B 1 189 ? 0.142 12.992 3.609 1 94.94 189 ALA B N 1
ATOM 3501 C CA . ALA B 1 189 ? 0.68 13.07 4.965 1 94.94 189 ALA B CA 1
ATOM 3502 C C . ALA B 1 189 ? 1.747 14.156 5.07 1 94.94 189 ALA B C 1
ATOM 3504 O O . ALA B 1 189 ? 1.752 14.938 6.02 1 94.94 189 ALA B O 1
ATOM 3505 N N . GLU B 1 190 ? 2.596 14.164 4.109 1 95.31 190 GLU B N 1
ATOM 3506 C CA . GLU B 1 190 ? 3.656 15.164 4.098 1 95.31 190 GLU B CA 1
ATOM 3507 C C . GLU B 1 190 ? 3.08 16.578 4.012 1 95.31 190 GLU B C 1
ATOM 3509 O O . GLU B 1 190 ? 3.537 17.484 4.707 1 95.31 190 GLU B O 1
ATOM 3514 N N . ALA B 1 191 ? 2.168 16.781 3.158 1 95.69 191 ALA B N 1
ATOM 3515 C CA . ALA B 1 191 ? 1.53 18.078 3 1 95.69 191 ALA B CA 1
ATOM 3516 C C . ALA B 1 191 ? 0.839 18.516 4.289 1 95.69 191 ALA B C 1
ATOM 3518 O O . ALA B 1 191 ? 0.927 19.688 4.688 1 95.69 191 ALA B O 1
ATOM 3519 N N . ALA B 1 192 ? 0.186 17.594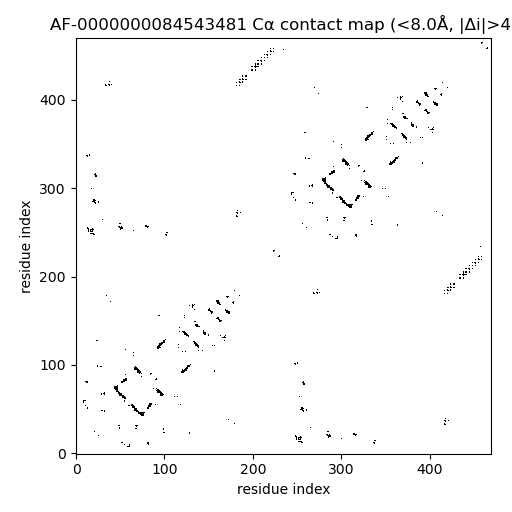 4.895 1 94.31 192 ALA B N 1
ATOM 3520 C CA . ALA B 1 192 ? -0.498 17.891 6.148 1 94.31 192 ALA B CA 1
ATOM 3521 C C . ALA B 1 192 ? 0.5 18.266 7.242 1 94.31 192 ALA B C 1
ATOM 3523 O O . ALA B 1 192 ? 0.249 19.172 8.031 1 94.31 192 ALA B O 1
ATOM 3524 N N . GLN B 1 193 ? 1.524 17.562 7.27 1 94.81 193 GLN B N 1
ATOM 3525 C CA . GLN B 1 193 ? 2.557 17.859 8.258 1 94.81 193 GLN B CA 1
ATOM 3526 C C . GLN B 1 193 ? 3.146 19.25 8.047 1 94.81 193 GLN B C 1
ATOM 3528 O O . GLN B 1 193 ? 3.381 19.984 9.008 1 94.81 193 GLN B O 1
ATOM 3533 N N . ARG B 1 194 ? 3.424 19.531 6.828 1 96.62 194 ARG B N 1
ATOM 3534 C CA . ARG B 1 194 ? 3.939 20.859 6.512 1 96.62 194 ARG B CA 1
ATOM 3535 C C . ARG B 1 194 ? 2.949 21.953 6.918 1 96.62 194 ARG B C 1
ATOM 3537 O O . ARG B 1 194 ? 3.334 22.953 7.512 1 96.62 194 ARG B O 1
ATOM 3544 N N . LYS B 1 195 ? 1.776 21.734 6.598 1 96 195 LYS B N 1
ATOM 3545 C CA . LYS B 1 195 ? 0.739 22.703 6.973 1 96 195 LYS B CA 1
ATOM 3546 C C . LYS B 1 195 ? 0.647 22.844 8.484 1 96 195 LYS B C 1
ATOM 3548 O O . LYS B 1 195 ? 0.471 23.953 9 1 96 195 LYS B O 1
ATOM 3553 N N . ALA B 1 196 ? 0.701 21.766 9.141 1 95.62 196 ALA B N 1
ATOM 3554 C CA . ALA B 1 196 ? 0.659 21.797 10.602 1 95.62 196 ALA B CA 1
ATOM 3555 C C . ALA B 1 196 ? 1.824 22.594 11.172 1 95.62 196 ALA B C 1
ATOM 3557 O O . ALA B 1 196 ? 1.639 23.422 12.07 1 95.62 196 ALA B O 1
ATOM 3558 N N . GLN B 1 197 ? 2.949 22.344 10.656 1 96.44 197 GLN B N 1
ATOM 3559 C CA . GLN B 1 197 ? 4.129 23.062 11.117 1 96.44 197 GLN B CA 1
ATOM 3560 C C . GLN B 1 197 ? 3.998 24.562 10.867 1 96.44 197 GLN B C 1
ATOM 3562 O O . GLN B 1 197 ? 4.305 25.375 11.734 1 96.44 197 GLN B O 1
ATOM 3567 N N . GLU B 1 198 ? 3.609 24.875 9.711 1 96.56 198 GLU B N 1
ATOM 3568 C CA . GLU B 1 198 ? 3.418 26.281 9.359 1 96.56 198 GLU B CA 1
ATOM 3569 C C . GLU B 1 198 ? 2.383 26.953 10.266 1 96.56 198 GLU B C 1
ATOM 3571 O O . GLU B 1 198 ? 2.584 28.078 10.727 1 96.56 198 GLU B O 1
ATOM 3576 N N . SER B 1 199 ? 1.338 26.297 10.469 1 96.75 199 SER B N 1
ATOM 3577 C CA . SER B 1 199 ? 0.274 26.828 11.312 1 96.75 199 SER B CA 1
ATOM 3578 C C . SER B 1 199 ? 0.731 26.969 12.766 1 96.75 199 SER B C 1
ATOM 3580 O O . SER B 1 199 ? 0.352 27.922 13.453 1 96.75 199 SER B O 1
ATOM 3582 N N . GLU B 1 200 ? 1.432 26.016 13.164 1 96.56 200 GLU B N 1
ATOM 3583 C CA . GLU B 1 200 ? 1.979 26.094 14.516 1 96.56 200 GLU B CA 1
ATOM 3584 C C . GLU B 1 200 ? 2.895 27.297 14.672 1 96.56 200 GLU B C 1
ATOM 3586 O O . GLU B 1 200 ? 2.852 27.984 15.695 1 96.56 200 GLU B O 1
ATOM 3591 N N . GLU B 1 201 ? 3.707 27.5 13.742 1 97.31 201 GLU B N 1
ATOM 3592 C CA . GLU B 1 201 ? 4.594 28.656 13.773 1 97.31 201 GLU B CA 1
ATOM 3593 C C . GLU B 1 201 ? 3.799 29.969 13.75 1 97.31 201 GLU B C 1
ATOM 3595 O O . GLU B 1 201 ? 4.125 30.906 14.461 1 97.31 201 GLU B O 1
ATOM 3600 N N . ARG B 1 202 ? 2.855 29.984 12.922 1 96.94 202 ARG B N 1
ATOM 3601 C CA . ARG B 1 202 ? 1.975 31.156 12.859 1 96.94 202 ARG B CA 1
ATOM 3602 C C . ARG B 1 202 ? 1.308 31.406 14.203 1 96.94 202 ARG B C 1
ATOM 3604 O O . ARG B 1 202 ? 1.222 32.562 14.656 1 96.94 202 ARG B O 1
ATOM 3611 N N . ALA B 1 203 ? 0.834 30.391 14.781 1 97.38 203 ALA B N 1
ATOM 3612 C CA . ALA B 1 203 ? 0.188 30.5 16.094 1 97.38 203 ALA B CA 1
ATOM 3613 C C . ALA B 1 203 ? 1.171 30.984 17.141 1 97.38 203 ALA B C 1
ATOM 3615 O O . ALA B 1 203 ? 0.845 31.875 17.938 1 97.38 203 ALA B O 1
ATOM 3616 N N . ARG B 1 204 ? 2.311 30.453 17.125 1 97.5 204 ARG B N 1
ATOM 3617 C CA . ARG B 1 204 ? 3.334 30.844 18.078 1 97.5 204 ARG B CA 1
ATOM 3618 C C . ARG B 1 204 ? 3.672 32.344 17.922 1 97.5 204 ARG B C 1
ATOM 3620 O O . ARG B 1 204 ? 3.764 33.062 18.922 1 97.5 204 ARG B O 1
ATOM 3627 N N . ARG B 1 205 ? 3.857 32.75 16.781 1 97.75 205 ARG B N 1
ATOM 3628 C CA . ARG B 1 205 ? 4.18 34.156 16.531 1 97.75 205 ARG B CA 1
ATOM 3629 C C . ARG B 1 205 ? 3.049 35.062 16.984 1 97.75 205 ARG B C 1
ATOM 3631 O O . ARG B 1 205 ? 3.293 36.094 17.625 1 97.75 205 ARG B O 1
ATOM 3638 N N . ALA B 1 206 ? 1.853 34.719 16.625 1 97.88 206 ALA B N 1
ATOM 3639 C CA . ALA B 1 206 ? 0.694 35.5 17.016 1 97.88 206 ALA B CA 1
ATOM 3640 C C . ALA B 1 206 ? 0.569 35.594 18.531 1 97.88 206 ALA B C 1
ATOM 3642 O O . ALA B 1 206 ? 0.258 36.656 19.078 1 97.88 206 ALA B O 1
ATOM 3643 N N . GLU B 1 207 ? 0.81 34.469 19.141 1 97.88 207 GLU B N 1
ATOM 3644 C CA . GLU B 1 207 ? 0.717 34.438 20.594 1 97.88 207 GLU B CA 1
ATOM 3645 C C . GLU B 1 207 ? 1.808 35.281 21.25 1 97.88 207 GLU B C 1
ATOM 3647 O O . GLU B 1 207 ? 1.57 35.938 22.266 1 97.88 207 GLU B O 1
ATOM 3652 N N . GLU B 1 208 ? 2.963 35.188 20.656 1 98 208 GLU B N 1
ATOM 3653 C CA . GLU B 1 208 ? 4.051 36.031 21.156 1 98 208 GLU B CA 1
ATOM 3654 C C . GLU B 1 208 ? 3.736 37.5 20.984 1 98 208 GLU B C 1
ATOM 3656 O O . GLU B 1 208 ? 3.928 38.312 21.906 1 98 208 GLU B O 1
ATOM 3661 N N . GLU B 1 209 ? 3.299 37.875 19.828 1 97.94 209 GLU B N 1
ATOM 3662 C CA . GLU B 1 209 ? 2.922 39.25 19.562 1 97.94 209 GLU B CA 1
ATOM 3663 C C . GLU B 1 209 ? 1.767 39.688 20.469 1 97.94 209 GLU B C 1
ATOM 3665 O O . GLU B 1 209 ? 1.733 40.844 20.938 1 97.94 209 GLU B O 1
ATOM 3670 N N . LEU B 1 210 ? 0.827 38.812 20.672 1 97.81 210 LEU B N 1
ATOM 3671 C CA . LEU B 1 210 ? -0.297 39.094 21.562 1 97.81 210 LEU B CA 1
ATOM 3672 C C . LEU B 1 210 ? 0.186 39.375 22.984 1 97.81 210 LEU B C 1
ATOM 3674 O O . LEU B 1 210 ? -0.285 40.312 23.641 1 97.81 210 LEU B O 1
ATOM 3678 N N . ALA B 1 211 ? 1.09 38.531 23.422 1 98 211 ALA B N 1
ATOM 3679 C CA . ALA B 1 211 ? 1.649 38.719 24.766 1 98 211 ALA B CA 1
ATOM 3680 C C . ALA B 1 211 ? 2.322 40.094 24.891 1 98 211 ALA B C 1
ATOM 3682 O O . ALA B 1 211 ? 2.156 40.781 25.906 1 98 211 ALA B O 1
ATOM 3683 N N . GLU B 1 212 ? 3.064 40.438 23.891 1 97.62 212 GLU B N 1
ATOM 3684 C CA . GLU B 1 212 ? 3.727 41.75 23.875 1 97.62 212 GLU B CA 1
ATOM 3685 C C . GLU B 1 212 ? 2.709 42.906 23.875 1 97.62 212 GLU B C 1
ATOM 3687 O O . GLU B 1 212 ? 2.875 43.875 24.594 1 97.62 212 GLU B O 1
ATOM 3692 N N . GLU B 1 213 ? 1.649 42.781 23.125 1 97.44 213 GLU B N 1
ATOM 3693 C CA . GLU B 1 213 ? 0.626 43.812 23.031 1 97.44 213 GLU B CA 1
ATOM 3694 C C . GLU B 1 213 ? -0.169 43.906 24.328 1 97.44 213 GLU B C 1
ATOM 3696 O O . GLU B 1 213 ? -0.579 45 24.719 1 97.44 213 GLU B O 1
ATOM 3701 N N . LYS B 1 214 ? -0.357 42.812 24.938 1 97.56 214 LYS B N 1
ATOM 3702 C CA . LYS B 1 214 ? -1.033 42.844 26.219 1 97.56 214 LYS B CA 1
ATOM 3703 C C . LYS B 1 214 ? -0.207 43.594 27.266 1 97.56 214 LYS B C 1
ATOM 3705 O O . LYS B 1 214 ? -0.753 44.344 28.078 1 97.56 214 LYS B O 1
ATOM 3710 N N . LEU B 1 215 ? 1.063 43.375 27.234 1 96.75 215 LEU B N 1
ATOM 3711 C CA . LEU B 1 215 ? 1.945 44.125 28.141 1 96.75 215 LEU B CA 1
ATOM 3712 C C . LEU B 1 215 ? 1.9 45.625 27.844 1 96.75 215 LEU B C 1
ATOM 3714 O O . LEU B 1 215 ? 1.873 46.438 28.766 1 96.75 215 LEU B O 1
ATOM 3718 N N . ARG B 1 216 ? 1.874 45.906 26.578 1 95.94 216 ARG B N 1
ATOM 3719 C CA . ARG B 1 216 ? 1.78 47.312 26.156 1 95.94 216 ARG B CA 1
ATOM 3720 C C . ARG B 1 216 ? 0.472 47.938 26.641 1 95.94 216 ARG B C 1
ATOM 3722 O O . ARG B 1 216 ? 0.471 49.031 27.203 1 95.94 216 ARG B O 1
ATOM 3729 N N . SER B 1 217 ? -0.561 47.219 26.391 1 95.81 217 SER B N 1
ATOM 3730 C CA . SER B 1 217 ? -1.869 47.688 26.812 1 95.81 217 SER B CA 1
ATOM 3731 C C . SER B 1 217 ? -1.926 47.875 28.328 1 95.81 217 SER B C 1
ATOM 3733 O O . SER B 1 217 ? -2.52 48.844 28.812 1 95.81 217 SER B O 1
ATOM 3735 N N . GLN B 1 218 ? -1.339 47 29 1 95.44 218 GLN B N 1
ATOM 3736 C CA . GLN B 1 218 ? -1.311 47.062 30.453 1 95.44 218 GLN B CA 1
ATOM 3737 C C . GLN B 1 218 ? -0.518 48.281 30.922 1 95.44 218 GLN B C 1
ATOM 3739 O O . GLN B 1 218 ? -0.94 49 31.828 1 95.44 218 GLN B O 1
ATOM 3744 N N . ARG B 1 219 ? 0.62 48.625 30.328 1 95.25 219 ARG B N 1
ATOM 3745 C CA . ARG B 1 219 ? 1.442 49.781 30.656 1 95.25 219 ARG B CA 1
ATOM 3746 C C . ARG B 1 219 ? 0.689 51.062 30.391 1 95.25 219 ARG B C 1
ATOM 3748 O O . ARG B 1 219 ? 0.7 52 31.219 1 95.25 219 ARG B O 1
ATOM 3755 N N . LEU B 1 220 ? 0.02 51.094 29.297 1 94.81 220 LEU B N 1
ATOM 3756 C CA . LEU B 1 220 ? -0.734 52.281 28.922 1 94.81 220 LEU B CA 1
ATOM 3757 C C . LEU B 1 220 ? -1.906 52.5 29.875 1 94.81 220 LEU B C 1
ATOM 3759 O O . LEU B 1 220 ? -2.17 53.625 30.281 1 94.81 220 LEU B O 1
ATOM 3763 N N . ALA B 1 221 ? -2.562 51.406 30.219 1 95 221 ALA B N 1
ATOM 3764 C CA . ALA B 1 221 ? -3.688 51.5 31.156 1 95 221 ALA B CA 1
ATOM 3765 C C . ALA B 1 221 ? -3.232 52 32.531 1 95 221 ALA B C 1
ATOM 3767 O O . ALA B 1 221 ? -3.918 52.781 33.156 1 95 221 ALA B O 1
ATOM 3768 N N . GLU B 1 222 ? -2.104 51.531 32.938 1 94.31 222 GLU B N 1
ATOM 3769 C CA . GLU B 1 222 ? -1.562 51.938 34.219 1 94.31 222 GLU B CA 1
ATOM 3770 C C . GLU B 1 222 ? -1.201 53.406 34.219 1 94.31 222 GLU B C 1
ATOM 3772 O O . GLU B 1 222 ? -1.398 54.125 35.219 1 94.31 222 GLU B O 1
ATOM 3777 N N . GLN B 1 223 ? -0.666 53.938 33.156 1 93 223 GLN B N 1
ATOM 3778 C CA . GLN B 1 223 ? -0.341 55.344 33.031 1 93 223 GLN B CA 1
ATOM 3779 C C . GLN B 1 223 ? -1.598 56.219 33.125 1 93 223 GLN B C 1
ATOM 3781 O O . GLN B 1 223 ? -1.605 57.25 33.781 1 93 223 GLN B O 1
ATOM 3786 N N . LEU B 1 224 ? -2.65 55.75 32.531 1 93.75 224 LEU B N 1
ATOM 3787 C CA . LEU B 1 224 ? -3.91 56.5 32.531 1 93.75 224 LEU B CA 1
ATOM 3788 C C . LEU B 1 224 ? -4.516 56.5 33.938 1 93.75 224 LEU B C 1
ATOM 3790 O O . LEU B 1 224 ? -5.008 57.531 34.406 1 93.75 224 LEU B O 1
ATOM 3794 N N . LYS B 1 225 ? -4.414 55.406 34.625 1 93.06 225 LYS B N 1
ATOM 3795 C CA . LYS B 1 225 ? -4.93 55.281 35.969 1 93.06 225 LYS B CA 1
ATOM 3796 C C . LYS B 1 225 ? -4.188 56.219 36.906 1 93.06 225 LYS B C 1
ATOM 3798 O O . LYS B 1 225 ? -4.789 56.812 37.812 1 93.06 225 LYS B O 1
ATOM 3803 N N . ARG B 1 226 ? -2.887 56.375 36.719 1 92.5 226 ARG B N 1
ATOM 3804 C CA . ARG B 1 226 ? -2.072 57.281 37.531 1 92.5 226 ARG B CA 1
ATOM 3805 C C . ARG B 1 226 ? -2.512 58.719 37.344 1 92.5 226 ARG B C 1
ATOM 3807 O O . ARG B 1 226 ? -2.363 59.531 38.25 1 92.5 226 ARG B O 1
ATOM 3814 N N . LEU B 1 227 ? -3.121 59 36.25 1 89.75 227 LEU B N 1
ATOM 3815 C CA . LEU B 1 227 ? -3.586 60.375 35.938 1 89.75 227 LEU B CA 1
ATOM 3816 C C . LEU B 1 227 ? -5.051 60.531 36.344 1 89.75 227 LEU B C 1
ATOM 3818 O O . LEU B 1 227 ? -5.641 61.594 36.094 1 89.75 227 LEU B O 1
ATOM 3822 N N . GLY B 1 228 ? -5.664 59.5 36.875 1 88.75 228 GLY B N 1
ATOM 3823 C CA . GLY B 1 228 ? -7.035 59.562 37.344 1 88.75 228 GLY B CA 1
ATOM 3824 C C . GLY B 1 228 ? -8.062 59.281 36.281 1 88.75 228 GLY B C 1
ATOM 3825 O O . GLY B 1 228 ? -9.227 59.656 36.406 1 88.75 228 GLY B O 1
ATOM 3826 N N . ILE B 1 229 ? -7.535 58.656 35.219 1 88.81 229 ILE B N 1
ATOM 3827 C CA . ILE B 1 229 ? -8.438 58.406 34.094 1 88.81 229 ILE B CA 1
ATOM 3828 C C . ILE B 1 229 ? -8.742 56.906 34.031 1 88.81 229 ILE B C 1
ATOM 3830 O O . ILE B 1 229 ? -7.844 56.062 34.125 1 88.81 229 ILE B O 1
ATOM 3834 N N . ASP B 1 230 ? -10.008 56.594 33.906 1 88.62 230 ASP B N 1
ATOM 3835 C CA . ASP B 1 230 ? -10.414 55.188 33.719 1 88.62 230 ASP B CA 1
ATOM 3836 C C . ASP B 1 230 ? -10.078 54.719 32.281 1 88.62 230 ASP B C 1
ATOM 3838 O O . ASP B 1 230 ? -10.633 55.219 31.312 1 88.62 230 ASP B O 1
ATOM 3842 N N . PRO B 1 231 ? -9.219 53.781 32.219 1 86.25 231 PRO B N 1
ATOM 3843 C CA . PRO B 1 231 ? -8.797 53.344 30.906 1 86.25 231 PRO B CA 1
ATOM 3844 C C . PRO B 1 231 ? -9.945 52.75 30.094 1 86.25 231 PRO B C 1
ATOM 3846 O O . PRO B 1 231 ? -9.875 52.719 28.859 1 86.25 231 PRO B O 1
ATOM 3849 N N . ASP B 1 232 ? -10.898 52.344 30.812 1 80.69 232 ASP B N 1
ATOM 3850 C CA . ASP B 1 232 ? -12.016 51.719 30.109 1 80.69 232 ASP B CA 1
ATOM 3851 C C . ASP B 1 232 ? -13.133 52.719 29.859 1 80.69 232 ASP B C 1
ATOM 3853 O O . ASP B 1 232 ? -14.172 52.375 29.297 1 80.69 232 ASP B O 1
ATOM 3857 N N . SER B 1 233 ? -12.93 54.062 30.266 1 69.12 233 SER B N 1
ATOM 3858 C CA . SER B 1 233 ? -13.93 55.125 30.094 1 69.12 233 SER B CA 1
ATOM 3859 C C . SER B 1 233 ? -13.898 55.688 28.672 1 69.12 233 SER B C 1
ATOM 3861 O O . SER B 1 233 ? -12.836 55.781 28.062 1 69.12 233 SER B O 1
ATOM 3863 N N . GLN B 1 234 ? -14.711 55.188 27.656 1 58.03 234 GLN B N 1
ATOM 3864 C CA . GLN B 1 234 ? -14.867 55.812 26.328 1 58.03 234 GLN B CA 1
ATOM 3865 C C . GLN B 1 234 ? -14.891 57.312 26.422 1 58.03 234 GLN B C 1
ATOM 3867 O O . GLN B 1 234 ? -15.75 57.906 27.094 1 58.03 234 GLN B O 1
ATOM 3872 N N . VAL B 1 235 ? -13.727 57.938 26.547 1 46.41 235 VAL B N 1
ATOM 3873 C CA . VAL B 1 235 ? -13.922 59.375 26.359 1 46.41 235 VAL B CA 1
ATOM 3874 C C . VAL B 1 235 ? -14.086 59.656 24.875 1 46.41 235 VAL B C 1
ATOM 3876 O O . VAL B 1 235 ? -13.461 59.031 24.031 1 46.41 235 VAL B O 1
#

Sequence (470 aa):
MIQQVSPTVIYPDSDGQPMAENTQQFQWIVVIKENLEILFANRPDVFVAGDLLWYPVEGDNKTRQAPDAMVAIGRPKGHRGSYRQWEEDNIAPQVVFEILSPGNRLAEMNRKFKFYERYGVEEYYIYDPERLDLAGWRRGESELKMIEEMSGWVSPRLQIRFEFPPTGLELYYPDGRRFLTSVELHQQAEAAQRKAQESEERARRAEEELAEEKLRSQRLAEQLKRLGIDPDSQVMIQQVSPTVIYPDSDGQPMAENTQQFQWIVVIKENLEILFANRPDVFVAGDLLWYPVEGDNKTRQAPDAMVAIGRPKGHRGSYRQWEEDNIAPQVVFEILSPGNRLAEMNRKFKFYERYGVEEYYIYDPERLDLAGWRRGESELKMIEEMSGWVSPRLQIRFEFPPTGLELYYPDGRRFLTSVELHQQAEAAQRKAQESEERARRAEEELAEEKLRSQRLAEQLKRLGIDPDSQV

Secondary structure (DSSP, 8-state):
------------SS-SS-----HHHHHHHHHHHHHHHHHTTT-TTEEEESS--EE-STT-SSS-B--SEEEEETS--S--SSEEGGGTTTPPPSEEEEE--TT--HHHHHHHHHHHHHTT-SEEEEEETTTTEEEEEEE-SSSEEE-S--TT-B-TTT--EEE--TT--EEE-TTSPBP--HHHHHHHHHHHHHHHHHHHHHHHHHHHHHHHHHHHHHHHHHHHHHTT--TTS--/------------SS-SS-----HHHHHHHHHHHHHHHHHTTT-TTEEEESS--EE-STT-SSS-B--SEEEEETS--S--SSEEGGGTTTPPPSEEEEE--TT--HHHHHHHHHHHHHTT-SEEEEEETTTTEEEEEEE-SSSEEE-S--TT-B-TTT--EEE--TT--EEE-TTSPBP--HHHHHHHHHHHHHHHHHHHHHHHHHHHHHHHHHHHHHHHHHHHHHTT--TTS--

Solvent-accessible surface area (backbone atoms only — not comparable to full-atom values): 25144 Å² total; per-residue (Å²): 133,83,76,75,73,71,77,81,74,70,75,70,37,47,70,86,45,72,40,33,30,23,47,63,39,44,47,51,38,49,35,52,34,43,42,49,43,46,72,40,63,89,38,64,42,41,25,68,45,42,20,32,32,34,30,74,44,86,86,38,72,77,57,61,49,40,43,36,19,34,32,25,78,80,33,58,58,78,83,39,51,42,47,46,19,72,79,47,85,62,51,47,47,34,36,38,33,41,64,45,57,94,79,64,48,68,70,58,53,49,51,50,48,52,49,39,44,72,59,53,36,39,34,46,36,40,37,26,75,87,77,59,44,77,50,40,27,37,46,62,92,82,46,63,37,75,54,89,60,57,61,70,30,59,41,85,87,76,44,30,32,34,38,62,55,97,90,34,84,42,48,22,44,76,86,67,49,65,64,54,47,64,51,55,42,49,50,49,22,52,52,23,40,51,48,19,51,52,23,40,51,49,22,50,51,30,45,51,52,30,52,54,37,49,53,50,33,50,52,45,37,50,56,32,46,75,72,72,37,62,69,82,54,86,123,132,83,77,74,73,72,78,79,72,71,73,68,37,46,70,83,45,72,42,35,30,22,48,63,40,41,49,51,38,48,36,52,36,45,44,50,44,47,73,40,63,88,38,64,42,41,26,68,45,41,21,32,32,35,30,74,45,85,86,38,73,78,56,62,50,40,42,38,20,35,34,24,79,78,33,60,57,78,83,38,50,41,46,47,18,73,80,46,85,61,50,49,48,34,36,37,35,41,64,46,55,95,79,64,48,68,71,59,52,49,52,50,48,54,50,39,43,71,59,53,36,39,32,44,37,40,37,27,75,87,77,60,45,77,50,40,27,38,48,62,90,84,46,65,37,75,52,90,61,58,63,71,30,59,42,86,91,75,46,30,33,32,38,62,54,97,90,32,84,42,47,24,44,74,85,65,49,66,64,53,49,65,52,54,42,50,50,50,22,51,51,24,40,50,48,19,52,52,23,41,50,50,22,49,50,31,44,51,52,30,53,54,38,49,52,49,32,50,53,42,37,50,56,33,46,75,72,73,38,62,70,84,56,85,122

Organism: NCBI:txid376219